Protein AF-A0A9P0LWX4-F1 (afdb_monomer_lite)

Structure (mmCIF, N/CA/C/O backbone):
data_AF-A0A9P0LWX4-F1
#
_entry.id   AF-A0A9P0LWX4-F1
#
loop_
_atom_site.group_PDB
_atom_site.id
_atom_site.type_symbol
_atom_site.label_atom_id
_atom_site.label_alt_id
_atom_site.label_comp_id
_atom_site.label_asym_id
_atom_site.label_entity_id
_atom_site.label_seq_id
_atom_site.pdbx_PDB_ins_code
_atom_site.Cartn_x
_atom_site.Cartn_y
_atom_site.Cartn_z
_atom_site.occupancy
_atom_site.B_iso_or_equiv
_atom_site.auth_seq_id
_atom_site.auth_comp_id
_atom_site.auth_asym_id
_atom_site.auth_atom_id
_atom_site.pdbx_PDB_model_num
ATOM 1 N N . ASP A 1 1 ? -7.301 -8.593 33.914 1.00 56.78 1 ASP A N 1
ATOM 2 C CA . ASP A 1 1 ? -6.770 -7.243 33.626 1.00 56.78 1 ASP A CA 1
ATOM 3 C C . ASP A 1 1 ? -5.332 -7.361 33.083 1.00 56.78 1 ASP A C 1
ATOM 5 O O . ASP A 1 1 ? -4.660 -8.308 33.483 1.00 56.78 1 ASP A O 1
ATOM 9 N N . PRO A 1 2 ? -4.812 -6.510 32.171 1.00 60.94 2 PRO A N 1
ATOM 10 C CA . PRO A 1 2 ? -3.412 -6.580 31.712 1.00 60.94 2 PRO A CA 1
ATOM 11 C C . PRO A 1 2 ? -2.408 -6.382 32.855 1.00 60.94 2 PRO A C 1
ATOM 13 O O . PRO A 1 2 ? -1.300 -6.903 32.803 1.00 60.94 2 PRO A O 1
ATOM 16 N N . SER A 1 3 ? -2.824 -5.663 33.899 1.00 62.59 3 SER A N 1
ATOM 17 C CA . SER A 1 3 ? -2.119 -5.453 35.169 1.00 62.59 3 SER A CA 1
ATOM 18 C C . SER A 1 3 ? -2.028 -6.708 36.047 1.00 62.59 3 SER A C 1
ATOM 20 O O . SER A 1 3 ? -1.151 -6.787 36.901 1.00 62.59 3 SER A O 1
ATOM 22 N N . GLU A 1 4 ? -2.901 -7.695 35.836 1.00 71.50 4 GLU A N 1
ATOM 23 C CA . GLU A 1 4 ? -2.917 -8.975 36.561 1.00 71.50 4 GLU A CA 1
ATOM 24 C C . GLU A 1 4 ? -2.218 -10.097 35.777 1.00 71.50 4 GLU A C 1
ATOM 26 O O . GLU A 1 4 ? -2.072 -11.216 36.274 1.00 71.50 4 GLU A O 1
ATOM 31 N N . ARG A 1 5 ? -1.808 -9.834 34.528 1.00 76.25 5 ARG A N 1
ATOM 32 C CA . ARG A 1 5 ? -1.184 -10.833 33.658 1.00 76.25 5 ARG A CA 1
ATOM 33 C C . ARG A 1 5 ? 0.281 -11.013 34.061 1.00 76.25 5 ARG A C 1
ATOM 35 O O . ARG A 1 5 ? 1.058 -10.062 34.033 1.00 76.25 5 ARG A O 1
ATOM 42 N N . SER A 1 6 ? 0.669 -12.245 34.396 1.00 79.75 6 SER A N 1
ATOM 43 C CA . SER A 1 6 ? 2.078 -12.574 34.632 1.00 79.75 6 SER A CA 1
ATOM 44 C C . SER A 1 6 ? 2.916 -12.349 33.369 1.00 79.75 6 SER A C 1
ATOM 46 O O . SER A 1 6 ? 2.419 -12.433 32.240 1.00 79.75 6 SER A O 1
ATOM 48 N N . GLU A 1 7 ? 4.209 -12.087 33.550 1.00 81.69 7 GLU A N 1
ATOM 49 C CA . GLU A 1 7 ? 5.156 -11.921 32.442 1.00 81.69 7 GLU A CA 1
ATOM 50 C C . GLU A 1 7 ? 5.168 -13.154 31.517 1.00 81.69 7 GLU A C 1
ATOM 52 O O . GLU A 1 7 ? 5.139 -13.016 30.295 1.00 81.69 7 GLU A O 1
ATOM 57 N N . ASP A 1 8 ? 5.055 -14.358 32.088 1.00 86.19 8 ASP A N 1
ATOM 58 C CA . ASP A 1 8 ? 4.958 -15.619 31.344 1.00 86.19 8 ASP A CA 1
ATOM 59 C C . ASP A 1 8 ? 3.729 -15.684 30.427 1.00 86.19 8 ASP A C 1
ATOM 61 O O . ASP A 1 8 ? 3.807 -16.165 29.290 1.00 86.19 8 ASP A O 1
ATOM 65 N N . HIS A 1 9 ? 2.580 -15.185 30.887 1.00 87.06 9 HIS A N 1
ATOM 66 C CA . HIS A 1 9 ? 1.376 -15.122 30.061 1.00 87.06 9 HIS A CA 1
ATOM 67 C C . HIS A 1 9 ? 1.529 -14.105 28.926 1.00 87.06 9 HIS A C 1
ATOM 69 O O . HIS A 1 9 ? 1.092 -14.380 27.809 1.00 87.06 9 HIS A O 1
ATOM 75 N N . SER A 1 10 ? 2.196 -12.976 29.170 1.00 86.12 10 SER A N 1
ATOM 76 C CA . SER A 1 10 ? 2.498 -11.991 28.124 1.00 86.12 10 SER A CA 1
ATOM 77 C C . SER A 1 10 ? 3.439 -12.560 27.053 1.00 86.12 10 SER A C 1
ATOM 79 O O . SER A 1 10 ? 3.150 -12.483 25.859 1.00 86.12 10 SER A O 1
ATOM 81 N N . LEU A 1 11 ? 4.495 -13.265 27.467 1.00 88.88 11 LEU A N 1
ATOM 82 C CA . LEU A 1 11 ? 5.393 -13.979 26.552 1.00 88.88 11 LEU A CA 1
ATOM 83 C C . LEU A 1 11 ? 4.673 -15.083 25.770 1.00 88.88 11 LEU A C 1
ATOM 85 O O . LEU A 1 11 ? 5.002 -15.358 24.616 1.00 88.88 11 LEU A O 1
ATOM 89 N N . THR A 1 12 ? 3.683 -15.732 26.381 1.00 91.56 12 THR A N 1
ATOM 90 C CA . THR A 1 12 ? 2.869 -16.745 25.700 1.00 91.56 12 THR A CA 1
ATOM 91 C C . THR A 1 12 ? 2.044 -16.118 24.576 1.00 91.56 12 THR A C 1
ATOM 93 O O . THR A 1 12 ? 2.033 -16.654 23.469 1.00 91.56 12 THR A O 1
ATOM 96 N N . VAL A 1 13 ? 1.417 -14.960 24.815 1.00 89.94 13 VAL A N 1
ATOM 97 C CA . VAL A 1 13 ? 0.681 -14.213 23.779 1.00 89.94 13 VAL A CA 1
ATOM 98 C 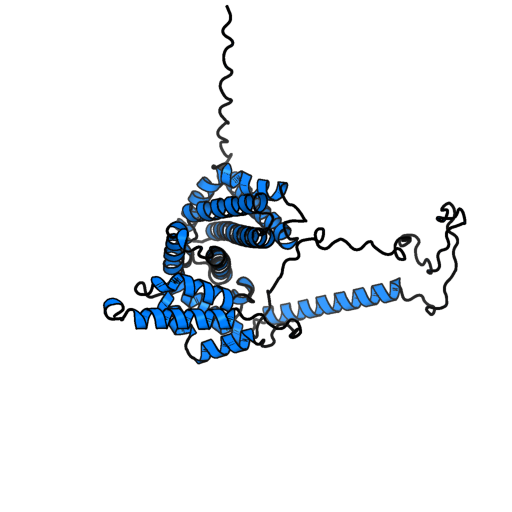C . VAL A 1 13 ? 1.615 -13.792 22.643 1.00 89.94 13 VAL A C 1
ATOM 100 O O . VAL A 1 13 ? 1.299 -14.025 21.476 1.00 89.94 13 VAL A O 1
ATOM 103 N N . GLU A 1 14 ? 2.795 -13.258 22.965 1.00 90.19 14 GLU A N 1
ATOM 104 C CA . GLU A 1 14 ? 3.805 -12.891 21.966 1.00 90.19 14 GLU A CA 1
ATOM 105 C C . GLU A 1 14 ? 4.198 -14.088 21.085 1.00 90.19 14 GLU A C 1
ATOM 107 O O . GLU A 1 14 ? 4.169 -14.008 19.856 1.00 90.19 14 GLU A O 1
ATOM 112 N N . ARG A 1 15 ? 4.488 -15.241 21.701 1.00 92.94 15 ARG A N 1
ATOM 113 C CA . ARG A 1 15 ? 4.847 -16.477 20.987 1.00 92.94 15 ARG A CA 1
ATOM 114 C C . ARG A 1 15 ? 3.725 -16.982 20.085 1.00 92.94 15 ARG A C 1
ATOM 116 O O . ARG A 1 15 ? 4.013 -17.468 18.993 1.00 92.94 15 ARG A O 1
ATOM 123 N N . ILE A 1 16 ? 2.465 -16.858 20.506 1.00 93.75 16 ILE A N 1
ATOM 124 C CA . ILE A 1 16 ? 1.306 -17.226 19.680 1.00 93.75 16 ILE A CA 1
ATOM 125 C C . ILE A 1 16 ? 1.224 -16.320 18.446 1.00 93.75 16 ILE A C 1
ATOM 127 O O . ILE A 1 16 ? 1.080 -16.821 17.331 1.00 93.75 16 ILE A O 1
ATOM 131 N N . LEU A 1 17 ? 1.376 -15.003 18.612 1.00 93.06 17 LEU A N 1
ATOM 132 C CA . LEU A 1 17 ? 1.368 -14.064 17.486 1.00 93.06 17 LEU A CA 1
ATOM 133 C C . LEU A 1 17 ? 2.536 -14.319 16.525 1.00 93.06 17 LEU A C 1
ATOM 135 O O . LEU A 1 17 ? 2.342 -14.329 15.310 1.00 93.06 17 LEU A O 1
ATOM 139 N N . LEU A 1 18 ? 3.729 -14.611 17.052 1.00 91.44 18 LEU A N 1
ATOM 140 C CA . LEU A 1 18 ? 4.892 -14.995 16.249 1.00 91.44 18 LEU A CA 1
ATOM 141 C C . LEU A 1 18 ? 4.674 -16.313 15.497 1.00 91.44 18 LEU A C 1
ATOM 143 O O . LEU A 1 18 ? 5.112 -16.441 14.353 1.00 91.44 18 LEU A O 1
ATOM 147 N N . LEU A 1 19 ? 3.985 -17.284 16.101 1.00 94.25 19 LEU A N 1
ATOM 148 C CA . LEU A 1 19 ? 3.621 -18.531 15.433 1.00 94.25 19 LEU A CA 1
ATOM 149 C C . LEU A 1 19 ? 2.668 -18.266 14.263 1.00 94.25 19 LEU A C 1
ATOM 151 O O . LEU A 1 19 ? 2.943 -18.722 13.154 1.00 94.25 19 LEU A O 1
ATOM 155 N N . ILE A 1 20 ? 1.606 -17.483 14.479 1.00 93.94 20 ILE A N 1
ATOM 156 C CA . ILE A 1 20 ? 0.667 -17.085 13.417 1.00 93.94 20 ILE A CA 1
ATOM 157 C C . ILE A 1 20 ? 1.423 -16.366 12.291 1.00 93.94 20 ILE A C 1
ATOM 159 O O . ILE A 1 20 ? 1.267 -16.707 11.118 1.00 93.94 20 ILE A O 1
ATOM 163 N N . ARG A 1 21 ? 2.311 -15.427 12.645 1.00 92.62 21 ARG A N 1
ATOM 164 C CA . ARG A 1 21 ? 3.172 -14.710 11.696 1.00 92.62 21 ARG A CA 1
ATOM 165 C C . ARG A 1 21 ? 4.031 -15.673 10.880 1.00 92.62 21 ARG A C 1
ATOM 167 O O . ARG A 1 21 ? 4.105 -15.538 9.665 1.00 92.62 21 ARG A O 1
ATOM 174 N N . ASN A 1 22 ? 4.674 -16.650 11.519 1.00 92.62 22 ASN A N 1
ATOM 175 C CA . ASN A 1 22 ? 5.527 -17.635 10.847 1.00 92.62 22 ASN A CA 1
ATOM 176 C C . ASN A 1 22 ? 4.739 -18.543 9.894 1.00 92.62 22 ASN A C 1
ATOM 178 O O . ASN A 1 22 ? 5.218 -18.816 8.795 1.00 92.62 22 ASN A O 1
ATOM 182 N N . VAL A 1 23 ? 3.536 -18.974 10.288 1.00 91.38 23 VAL A N 1
ATOM 183 C CA . VAL A 1 23 ? 2.651 -19.779 9.433 1.00 91.38 23 VAL A CA 1
ATOM 184 C C . VAL A 1 23 ? 2.248 -18.988 8.187 1.00 91.38 23 VAL A C 1
ATOM 186 O O . VAL A 1 23 ? 2.369 -19.499 7.078 1.00 91.38 23 VAL A O 1
ATOM 189 N N . LEU A 1 24 ? 1.859 -17.718 8.344 1.00 89.44 24 LEU A N 1
ATOM 190 C CA . LEU A 1 24 ? 1.516 -16.840 7.218 1.00 89.44 24 LEU A CA 1
ATOM 191 C C . LEU A 1 24 ? 2.735 -16.434 6.373 1.00 89.44 24 LEU A C 1
ATOM 193 O O . LEU A 1 24 ? 2.596 -16.095 5.200 1.00 89.44 24 LEU A O 1
ATOM 197 N N . TYR A 1 25 ? 3.940 -16.445 6.948 1.00 87.62 25 TYR A N 1
ATOM 198 C CA . TYR A 1 25 ? 5.170 -16.108 6.231 1.00 87.62 25 TYR A CA 1
ATOM 199 C C . TYR A 1 25 ? 5.600 -17.206 5.254 1.00 87.62 25 TYR A C 1
ATOM 201 O O . TYR A 1 25 ? 6.292 -16.902 4.281 1.00 87.62 25 TYR A O 1
ATOM 209 N N . ALA A 1 26 ? 5.187 -18.457 5.481 1.00 84.56 26 ALA A N 1
ATOM 210 C CA . ALA A 1 26 ? 5.575 -19.583 4.644 1.00 84.56 26 ALA A CA 1
ATOM 211 C C . ALA A 1 26 ? 5.329 -19.273 3.146 1.00 84.56 26 ALA A C 1
ATOM 213 O O . ALA A 1 26 ? 4.232 -18.829 2.770 1.00 84.56 26 ALA A O 1
ATOM 214 N N . PRO A 1 27 ? 6.357 -19.414 2.286 1.00 73.00 27 PRO A N 1
ATOM 215 C CA . PRO A 1 27 ? 6.209 -19.156 0.862 1.00 73.00 27 PRO A CA 1
ATOM 216 C C . PRO A 1 27 ? 5.354 -20.252 0.221 1.00 73.00 27 PRO A C 1
ATOM 218 O O . PRO A 1 27 ? 5.495 -21.426 0.561 1.00 73.00 27 PRO A O 1
ATOM 221 N N . ALA A 1 28 ? 4.496 -19.866 -0.723 1.00 69.12 28 ALA A N 1
ATOM 222 C CA . ALA A 1 28 ? 3.798 -20.825 -1.571 1.00 69.12 28 ALA A CA 1
ATOM 223 C C . ALA A 1 28 ? 4.797 -21.539 -2.497 1.00 69.12 28 ALA A C 1
ATOM 225 O O . ALA A 1 28 ? 5.799 -20.948 -2.920 1.00 69.12 28 ALA A O 1
ATOM 226 N N . ASP A 1 29 ? 4.529 -22.807 -2.811 1.00 67.88 29 ASP A N 1
ATOM 227 C CA . ASP A 1 29 ? 5.344 -23.564 -3.757 1.00 67.88 29 ASP A CA 1
ATOM 228 C C . ASP A 1 29 ? 5.195 -22.943 -5.164 1.00 67.88 29 ASP A C 1
ATOM 230 O O . ASP A 1 29 ? 4.069 -22.778 -5.638 1.00 67.88 29 ASP A O 1
ATOM 234 N N . PRO A 1 30 ? 6.290 -22.588 -5.868 1.00 60.62 30 PRO A N 1
ATOM 235 C CA . PRO A 1 30 ? 6.213 -22.027 -7.217 1.00 60.62 30 PRO A CA 1
ATOM 236 C C . PRO A 1 30 ? 5.558 -22.960 -8.250 1.00 60.62 30 PRO A C 1
ATOM 238 O O . PRO A 1 30 ? 5.226 -22.510 -9.347 1.00 60.62 30 PRO A O 1
ATOM 241 N N . SER A 1 31 ? 5.392 -24.247 -7.929 1.00 57.22 31 SER A N 1
ATOM 242 C CA . SER A 1 31 ? 4.653 -25.213 -8.747 1.00 57.22 31 SER A CA 1
ATOM 243 C C . SER A 1 31 ? 3.130 -25.144 -8.567 1.00 57.22 31 SER A C 1
ATOM 245 O O . SER A 1 31 ? 2.395 -25.640 -9.423 1.00 57.22 31 SER A O 1
ATOM 247 N N . GLU A 1 32 ? 2.635 -24.476 -7.521 1.00 60.53 32 GLU A N 1
ATOM 248 C CA . GLU A 1 32 ? 1.209 -24.293 -7.239 1.00 60.53 32 GLU A CA 1
ATOM 249 C C . GLU A 1 32 ? 0.633 -23.112 -8.045 1.00 60.53 32 GLU A C 1
ATOM 251 O O . GLU A 1 32 ? 0.058 -22.161 -7.520 1.00 60.53 32 GLU A O 1
ATOM 256 N N . ALA A 1 33 ? 0.796 -23.151 -9.369 1.00 58.84 33 ALA A N 1
ATOM 257 C CA . ALA A 1 33 ? 0.225 -22.165 -10.285 1.00 58.84 33 ALA A CA 1
ATOM 258 C C . ALA A 1 33 ? -1.276 -22.432 -10.506 1.00 58.84 33 ALA A C 1
ATOM 260 O O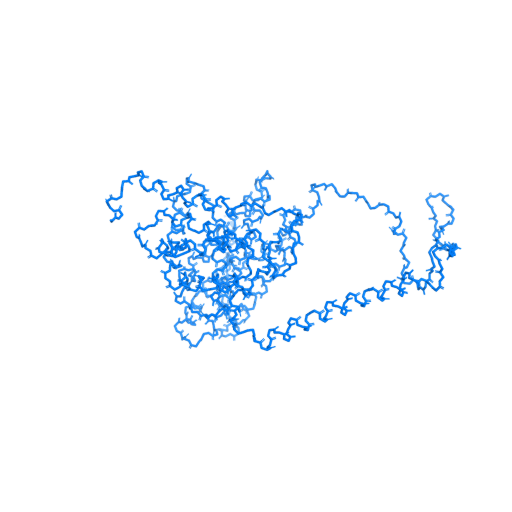 . ALA A 1 33 ? -1.709 -22.769 -11.610 1.00 58.84 33 ALA A O 1
ATOM 261 N N . ARG A 1 34 ? -2.082 -22.320 -9.442 1.00 67.38 34 ARG A N 1
ATOM 262 C CA . ARG A 1 34 ? -3.548 -22.361 -9.558 1.00 67.38 34 ARG A CA 1
ATOM 263 C C . ARG A 1 34 ? -4.045 -21.087 -10.252 1.00 67.38 34 ARG A C 1
ATOM 265 O O . ARG A 1 34 ? -3.507 -20.017 -9.961 1.00 67.38 34 ARG A O 1
ATOM 272 N N . PRO A 1 35 ? -5.064 -21.161 -11.124 1.00 65.00 35 PRO A N 1
ATOM 273 C CA . PRO A 1 35 ? -5.660 -19.975 -11.739 1.00 65.00 35 PRO A CA 1
ATOM 274 C C . PRO A 1 35 ? -6.270 -19.031 -10.687 1.00 65.00 35 PRO A C 1
ATOM 276 O O . PRO A 1 35 ? -6.532 -19.444 -9.554 1.00 65.00 35 PRO A O 1
ATOM 279 N N . ASP A 1 36 ? -6.468 -17.764 -11.058 1.00 63.97 36 ASP A N 1
ATOM 280 C CA . ASP A 1 36 ? -7.156 -16.763 -10.230 1.00 63.97 36 ASP A CA 1
ATOM 281 C C . ASP A 1 36 ? -8.578 -17.226 -9.846 1.00 63.97 36 ASP A C 1
ATOM 283 O O . ASP A 1 36 ? -9.206 -17.991 -10.577 1.00 63.97 36 ASP A O 1
ATOM 287 N N . ASP A 1 37 ? -9.069 -16.771 -8.687 1.00 66.50 37 ASP A N 1
ATOM 288 C CA . ASP A 1 37 ? -10.323 -17.163 -8.013 1.00 66.50 37 ASP A CA 1
ATOM 289 C C . ASP A 1 37 ? -10.375 -18.588 -7.408 1.00 66.50 37 ASP A C 1
ATOM 291 O O . ASP A 1 37 ? -11.357 -18.918 -6.737 1.00 66.50 37 ASP A O 1
ATOM 295 N N . ASP A 1 38 ? -9.328 -19.412 -7.553 1.00 74.06 38 ASP A N 1
ATOM 296 C CA . ASP A 1 38 ? -9.213 -20.707 -6.855 1.00 74.06 38 ASP A CA 1
ATOM 297 C C . ASP A 1 38 ? -8.509 -20.580 -5.487 1.00 74.06 38 ASP A C 1
ATOM 299 O O . ASP A 1 38 ? -7.654 -19.708 -5.293 1.00 74.06 38 ASP A O 1
ATOM 303 N N . ALA A 1 39 ? -8.845 -21.460 -4.539 1.00 73.56 39 ALA A N 1
ATOM 304 C CA . ALA A 1 39 ? -8.326 -21.431 -3.173 1.00 73.56 39 ALA A CA 1
ATOM 305 C C . ALA A 1 39 ? -6.895 -21.993 -3.094 1.00 73.56 39 ALA A C 1
ATOM 307 O O . ALA A 1 39 ? -6.659 -23.190 -3.281 1.00 73.56 39 ALA A O 1
ATOM 308 N N . ASN A 1 40 ? -5.942 -21.121 -2.767 1.00 82.12 40 ASN A N 1
ATOM 309 C CA . ASN A 1 40 ? -4.546 -21.474 -2.491 1.00 82.12 40 ASN A CA 1
ATOM 310 C C . ASN A 1 40 ? -4.362 -22.007 -1.048 1.00 82.12 40 ASN A C 1
ATOM 312 O O . ASN A 1 40 ? -5.245 -21.858 -0.204 1.00 82.12 40 ASN A O 1
ATOM 316 N N . VAL A 1 41 ? -3.198 -22.578 -0.726 1.00 85.88 41 VAL A N 1
ATOM 317 C CA . VAL A 1 41 ? -2.788 -22.909 0.650 1.00 85.88 41 VAL A CA 1
ATOM 318 C C . VAL A 1 41 ? -2.888 -21.685 1.566 1.00 85.88 41 VAL A C 1
ATOM 320 O O . VAL A 1 41 ? -3.396 -21.803 2.679 1.00 85.88 41 VAL A O 1
ATOM 323 N N . HIS A 1 42 ? -2.489 -20.495 1.092 1.00 88.00 42 HIS A N 1
ATOM 324 C CA . HIS A 1 42 ? -2.649 -19.247 1.854 1.00 88.00 42 HIS A CA 1
ATOM 325 C C . HIS A 1 42 ? -4.124 -18.974 2.181 1.00 88.00 42 HIS A C 1
ATOM 327 O O . HIS A 1 42 ? -4.471 -18.781 3.342 1.00 88.00 42 HIS A O 1
ATOM 333 N N . ASP A 1 43 ? -5.012 -19.064 1.189 1.00 88.12 43 ASP A N 1
ATOM 334 C CA . ASP A 1 43 ? -6.460 -18.887 1.370 1.00 88.12 43 ASP A CA 1
ATOM 335 C C . ASP A 1 43 ? -7.062 -19.908 2.350 1.00 88.12 43 ASP A C 1
ATOM 337 O O . ASP A 1 43 ? -7.941 -19.562 3.140 1.00 88.12 43 ASP A O 1
ATOM 341 N N . GLN A 1 44 ? -6.577 -21.154 2.344 1.00 89.44 44 GLN A N 1
ATOM 342 C CA . GLN A 1 44 ? -7.006 -22.187 3.294 1.00 89.44 44 GLN A CA 1
ATOM 343 C C . GLN A 1 44 ? -6.590 -21.849 4.730 1.00 89.44 44 GLN A C 1
ATOM 345 O O . GLN A 1 44 ? -7.385 -22.026 5.653 1.00 89.44 44 GLN A O 1
ATOM 350 N N . VAL A 1 45 ? -5.380 -21.314 4.926 1.00 91.81 45 VAL A N 1
ATOM 351 C CA . VAL A 1 45 ? -4.931 -20.816 6.236 1.00 91.81 45 VAL A CA 1
ATOM 352 C C . VAL A 1 45 ? -5.800 -19.642 6.685 1.00 91.81 45 VAL A C 1
ATOM 354 O O . VAL A 1 45 ? -6.255 -19.626 7.826 1.00 91.81 45 VAL A O 1
ATOM 357 N N . LEU A 1 46 ? -6.093 -18.689 5.795 1.00 92.81 46 LEU A N 1
ATOM 358 C CA . LEU A 1 46 ? -6.974 -17.559 6.106 1.00 92.81 46 LEU A CA 1
ATOM 359 C C . LEU A 1 46 ? -8.382 -18.021 6.501 1.00 92.81 46 LEU A C 1
ATOM 361 O O . LEU A 1 46 ? -8.963 -17.512 7.460 1.00 92.81 46 LEU A O 1
ATOM 365 N N . TRP A 1 47 ? -8.915 -19.013 5.792 1.00 92.88 47 TRP A N 1
ATOM 366 C CA . TRP A 1 47 ? -10.203 -19.617 6.105 1.00 92.88 47 TRP A CA 1
ATOM 367 C C . TRP A 1 47 ? -10.195 -20.316 7.472 1.00 92.88 47 TRP A C 1
ATOM 369 O O . TRP A 1 47 ? -11.121 -20.131 8.262 1.00 92.88 47 TRP A O 1
ATOM 379 N N . ALA A 1 48 ? -9.133 -21.059 7.793 1.00 93.81 48 ALA A N 1
ATOM 380 C CA . ALA A 1 48 ? -8.971 -21.693 9.099 1.00 93.81 48 ALA A CA 1
ATOM 381 C C . ALA A 1 48 ? -8.899 -20.657 10.235 1.00 93.81 48 ALA A C 1
ATOM 383 O O . ALA A 1 48 ? -9.581 -20.821 11.244 1.00 93.81 48 ALA A O 1
ATOM 384 N N . LEU A 1 49 ? -8.154 -19.560 10.042 1.00 93.88 49 LEU A N 1
ATOM 385 C CA . LEU A 1 49 ? -8.060 -18.449 11.001 1.00 93.88 49 LEU A CA 1
ATOM 386 C C . LEU A 1 49 ? -9.407 -17.751 11.231 1.00 93.88 49 LEU A C 1
ATOM 388 O O . LEU A 1 49 ? -9.688 -17.286 12.339 1.00 93.88 49 LEU A O 1
ATOM 392 N N . ARG A 1 50 ? -10.248 -17.668 10.192 1.00 93.81 50 ARG A N 1
ATOM 393 C CA . ARG A 1 50 ? -11.620 -17.168 10.324 1.00 93.81 50 ARG A CA 1
ATOM 394 C C . ARG A 1 50 ? -12.481 -18.133 11.137 1.00 93.81 50 ARG A C 1
ATOM 396 O O . ARG A 1 50 ? -13.186 -17.686 12.034 1.00 93.81 50 ARG A O 1
ATOM 403 N N . GLN A 1 51 ? -12.434 -19.432 10.839 1.00 93.50 51 GLN A N 1
ATOM 404 C CA . GLN A 1 51 ? -13.244 -20.437 11.541 1.00 93.50 51 GLN A CA 1
ATOM 405 C C . GLN A 1 51 ? -12.866 -20.590 13.018 1.00 93.50 51 GLN A C 1
ATOM 407 O O . GLN A 1 51 ? -13.740 -20.841 13.843 1.00 93.50 51 GLN A O 1
ATOM 412 N N . SER A 1 52 ? -11.590 -20.416 13.364 1.00 94.44 52 SER A N 1
ATOM 413 C CA . SER A 1 52 ? -11.112 -20.485 14.748 1.00 94.44 52 SER A CA 1
ATOM 414 C C . SER A 1 52 ? -11.432 -19.241 15.586 1.00 94.44 52 SER A C 1
ATOM 416 O O . SER A 1 52 ? -11.106 -19.226 16.771 1.00 94.44 52 SER A O 1
ATOM 418 N N . GLY A 1 53 ? -12.010 -18.184 15.001 1.00 93.75 53 GLY A N 1
ATOM 419 C CA . GLY A 1 53 ? -12.227 -16.898 15.679 1.00 93.75 53 GLY A CA 1
ATOM 420 C C . GLY A 1 53 ? -10.938 -16.101 15.920 1.00 93.75 53 GLY A C 1
ATOM 421 O O . GLY A 1 53 ? -10.934 -15.122 16.663 1.00 93.75 53 GLY A O 1
ATOM 422 N N . THR A 1 54 ? -9.816 -16.488 15.300 1.00 94.06 54 THR A N 1
ATOM 423 C CA . THR A 1 54 ? -8.530 -15.797 15.488 1.00 94.06 54 THR A CA 1
ATOM 424 C C . THR A 1 54 ? -8.568 -14.371 14.942 1.00 94.06 54 THR A C 1
ATOM 426 O O . THR A 1 54 ? -7.936 -13.487 15.513 1.00 94.06 54 THR A O 1
ATOM 429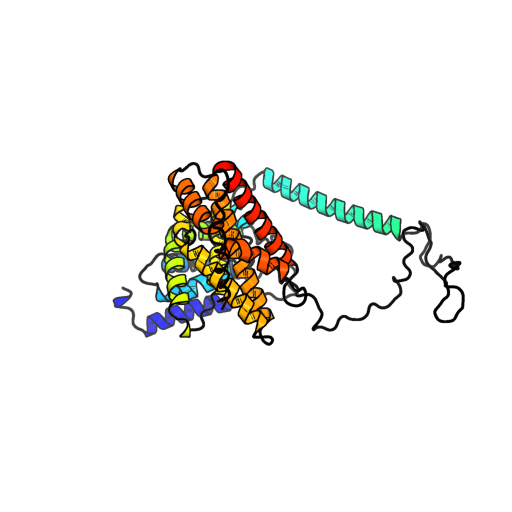 N N . LEU A 1 55 ? -9.339 -14.119 13.880 1.00 94.00 55 LEU A N 1
ATOM 430 C CA . LEU A 1 55 ? -9.503 -12.770 13.334 1.00 94.00 55 LEU A CA 1
ATOM 431 C C . LEU A 1 55 ? -10.152 -11.806 14.339 1.00 94.00 55 LEU A C 1
ATOM 433 O O . LEU A 1 55 ? -9.679 -10.682 14.487 1.00 94.00 55 LEU A O 1
ATOM 437 N N . ASP A 1 56 ? -11.156 -12.260 15.087 1.00 93.94 56 ASP A N 1
ATOM 438 C CA . ASP A 1 56 ? -11.834 -11.437 16.095 1.00 93.94 56 ASP A CA 1
ATOM 439 C C . ASP A 1 56 ? -10.883 -11.093 17.253 1.00 93.94 56 ASP A C 1
ATOM 441 O O . ASP A 1 56 ? -10.870 -9.970 17.755 1.00 93.94 56 ASP A O 1
ATOM 445 N N . ILE A 1 57 ? -10.004 -12.034 17.623 1.00 93.50 57 ILE A N 1
ATOM 446 C CA . ILE A 1 57 ? -8.942 -11.805 18.614 1.00 93.50 57 ILE A CA 1
ATOM 447 C C . ILE A 1 57 ? -7.940 -10.756 18.109 1.00 93.50 57 ILE A C 1
ATOM 449 O O . ILE A 1 57 ? -7.543 -9.874 18.869 1.00 93.50 57 ILE A O 1
ATOM 453 N N . LEU A 1 58 ? -7.538 -10.814 16.835 1.00 94.31 58 LEU A N 1
ATOM 454 C CA . LEU A 1 58 ? -6.636 -9.816 16.245 1.00 94.31 58 LEU A CA 1
ATOM 455 C C . LEU A 1 58 ? -7.269 -8.414 16.230 1.00 94.31 58 LEU A C 1
ATOM 457 O O . LEU A 1 58 ? -6.584 -7.434 16.529 1.00 94.31 58 LEU A O 1
ATOM 461 N N . LEU A 1 59 ? -8.571 -8.314 15.938 1.00 93.94 59 LEU A N 1
ATOM 462 C CA . LEU A 1 59 ? -9.318 -7.055 16.026 1.00 93.94 59 LEU A CA 1
ATOM 463 C C . LEU A 1 59 ? -9.388 -6.541 17.464 1.00 93.94 59 LEU A C 1
ATOM 465 O O . LEU A 1 59 ? -9.123 -5.361 17.705 1.00 93.94 59 LEU A O 1
ATOM 469 N N . TYR A 1 60 ? -9.672 -7.425 18.425 1.00 93.25 60 TYR A N 1
ATOM 470 C CA . TYR A 1 60 ? -9.679 -7.078 19.843 1.00 93.25 60 TYR A CA 1
ATOM 471 C C . TYR A 1 60 ? -8.331 -6.496 20.277 1.00 93.25 60 TYR A C 1
ATOM 473 O O . TYR A 1 60 ? -8.308 -5.389 20.816 1.00 93.25 60 TYR A O 1
ATOM 481 N N . ILE A 1 61 ? -7.219 -7.174 19.960 1.00 92.44 61 ILE A N 1
ATOM 482 C CA . ILE A 1 61 ? -5.862 -6.691 20.262 1.00 92.44 61 ILE A CA 1
ATOM 483 C C . ILE A 1 61 ? -5.648 -5.294 19.675 1.00 92.44 61 ILE A C 1
ATOM 485 O O . ILE A 1 61 ? -5.155 -4.424 20.377 1.00 92.44 61 ILE A O 1
ATOM 489 N N . GLY A 1 62 ? -6.048 -5.047 18.423 1.00 90.56 62 GLY A N 1
ATOM 490 C CA . GLY A 1 62 ? -5.881 -3.732 17.793 1.00 90.56 62 GLY A CA 1
ATOM 491 C C . GLY A 1 62 ? -6.729 -2.614 18.415 1.00 90.56 62 GLY A C 1
ATOM 492 O O . GLY A 1 62 ? -6.303 -1.459 18.437 1.00 90.56 62 GLY A O 1
ATOM 493 N N . SER A 1 63 ? -7.920 -2.943 18.917 1.00 90.62 63 SER A N 1
ATOM 494 C CA . SER A 1 63 ? -8.840 -1.981 19.545 1.00 90.62 63 SER A CA 1
ATOM 495 C C . SER A 1 63 ? -8.514 -1.698 21.019 1.00 90.62 63 SER A C 1
ATOM 497 O O . SER A 1 63 ? -8.798 -0.616 21.536 1.00 90.62 63 SER A O 1
ATOM 499 N N . ALA A 1 64 ? -7.894 -2.657 21.710 1.00 90.75 64 ALA A N 1
ATOM 500 C CA . ALA A 1 64 ? -7.605 -2.572 23.130 1.00 90.75 64 ALA A CA 1
ATOM 501 C C . ALA A 1 64 ? -6.296 -1.811 23.385 1.00 90.75 64 ALA A C 1
ATOM 503 O O . ALA A 1 64 ? -5.201 -2.352 23.252 1.00 90.75 64 ALA A O 1
ATOM 504 N N . SER A 1 65 ? -6.402 -0.574 23.881 1.00 83.19 65 SER A N 1
ATOM 505 C CA . SER A 1 65 ? -5.247 0.254 24.276 1.00 83.19 65 SER A CA 1
ATOM 506 C C . SER A 1 65 ? -4.360 -0.375 25.362 1.00 83.19 65 SER A C 1
ATOM 508 O O . SER A 1 65 ? -3.210 0.020 25.536 1.00 83.19 65 SER A O 1
ATOM 510 N N . ALA A 1 66 ? -4.883 -1.366 26.076 1.00 84.25 66 ALA A N 1
ATOM 511 C CA . ALA A 1 66 ? -4.160 -2.226 26.999 1.00 84.25 66 ALA A CA 1
ATOM 512 C C . ALA A 1 66 ? -3.060 -3.077 26.332 1.00 84.25 66 ALA A C 1
ATOM 514 O O . ALA A 1 66 ? -2.033 -3.349 26.945 1.00 84.25 66 ALA A O 1
ATOM 515 N N . GLU A 1 67 ? -3.257 -3.484 25.077 1.00 86.50 67 GLU A N 1
ATOM 516 C CA . GLU A 1 67 ? -2.462 -4.516 24.398 1.00 86.50 67 GLU A CA 1
ATOM 517 C C . GLU A 1 67 ? -1.421 -3.909 23.427 1.00 86.50 67 GLU A C 1
ATOM 519 O O . GLU A 1 67 ? -0.943 -4.559 22.496 1.00 86.50 67 GLU A O 1
ATOM 524 N N . ARG A 1 68 ? -1.017 -2.650 23.668 1.00 86.88 68 ARG A N 1
ATOM 525 C CA . ARG A 1 68 ? -0.074 -1.862 22.837 1.00 86.88 68 ARG A CA 1
ATOM 526 C C . ARG A 1 68 ? 1.254 -2.558 22.543 1.00 86.88 68 ARG A C 1
ATOM 528 O O . ARG A 1 68 ? 1.859 -2.302 21.503 1.00 86.88 68 ARG A O 1
ATOM 535 N N . LEU A 1 69 ? 1.711 -3.424 23.447 1.00 86.81 69 LEU A N 1
ATOM 536 C CA . LEU A 1 69 ? 2.952 -4.194 23.306 1.00 86.81 69 LEU A CA 1
ATOM 537 C C . LEU A 1 69 ? 2.926 -5.116 22.073 1.00 86.81 69 LEU A C 1
ATOM 539 O O . LEU A 1 69 ? 3.966 -5.398 21.482 1.00 86.81 69 LEU A O 1
ATOM 543 N N . TYR A 1 70 ? 1.737 -5.540 21.640 1.00 90.12 70 TYR A N 1
ATOM 544 C CA . TYR A 1 70 ? 1.565 -6.493 20.546 1.00 90.12 70 TYR A CA 1
ATOM 545 C C . TYR A 1 70 ? 1.286 -5.839 19.191 1.00 90.12 70 TYR A C 1
ATOM 547 O O . TYR A 1 70 ? 1.182 -6.540 18.188 1.00 90.12 70 TYR A O 1
ATOM 555 N N . TYR A 1 71 ? 1.195 -4.509 19.112 1.00 91.62 71 TYR A N 1
ATOM 556 C CA . TYR A 1 71 ? 0.775 -3.825 17.884 1.00 91.62 71 TYR A CA 1
ATOM 557 C C . TYR A 1 71 ? 1.751 -4.006 16.718 1.00 91.62 71 TYR A C 1
ATOM 559 O O . TYR A 1 71 ? 1.315 -4.117 15.575 1.00 91.62 71 TYR A O 1
ATOM 567 N N . MET A 1 72 ? 3.058 -4.094 16.989 1.00 90.19 72 MET A N 1
ATOM 568 C CA . MET A 1 72 ? 4.050 -4.415 15.954 1.00 90.19 72 MET A CA 1
ATOM 569 C C . MET A 1 72 ? 3.775 -5.797 15.352 1.00 90.19 72 MET A C 1
ATOM 571 O O . MET A 1 72 ? 3.617 -5.925 14.140 1.00 90.19 72 MET A O 1
ATOM 575 N N . HIS A 1 73 ? 3.618 -6.808 16.210 1.00 91.31 73 HIS A N 1
ATOM 576 C CA . HIS A 1 73 ? 3.280 -8.174 15.809 1.00 91.31 73 HIS A CA 1
ATOM 577 C C . HIS A 1 73 ? 1.948 -8.239 15.054 1.00 91.31 73 HIS A C 1
ATOM 579 O O . HIS A 1 73 ? 1.838 -8.949 14.057 1.00 91.31 73 HIS A O 1
ATOM 585 N N . LEU A 1 74 ? 0.951 -7.462 15.489 1.00 93.31 74 LEU A N 1
ATOM 586 C CA . LEU A 1 74 ? -0.334 -7.349 14.808 1.00 93.31 74 LEU A CA 1
ATOM 587 C C . LEU A 1 74 ? -0.150 -6.838 13.375 1.00 93.31 74 LEU A C 1
ATOM 589 O O . LEU A 1 74 ? -0.637 -7.474 12.447 1.00 93.31 74 LEU A O 1
ATOM 593 N N . VAL A 1 75 ? 0.585 -5.741 13.165 1.00 93.44 75 VAL A N 1
ATOM 594 C CA . VAL A 1 75 ? 0.807 -5.194 11.815 1.00 93.44 75 VAL A CA 1
ATOM 595 C C . VAL A 1 75 ? 1.589 -6.166 10.925 1.00 93.44 75 VAL A C 1
ATOM 597 O O . VAL A 1 75 ? 1.261 -6.293 9.744 1.00 93.44 75 VAL A O 1
ATOM 600 N N . GLU A 1 76 ? 2.557 -6.910 11.469 1.00 92.06 76 GLU A N 1
ATOM 601 C CA . GLU A 1 76 ? 3.233 -7.984 10.726 1.00 92.06 76 GLU A CA 1
ATOM 602 C C . GLU A 1 76 ? 2.246 -9.060 10.266 1.00 92.06 76 GLU A C 1
ATOM 604 O O . GLU A 1 76 ? 2.192 -9.385 9.078 1.00 92.06 76 GLU A O 1
ATOM 609 N N . VAL A 1 77 ? 1.427 -9.579 11.186 1.00 94.00 77 VAL A N 1
ATOM 610 C CA . VAL A 1 77 ? 0.407 -10.591 10.884 1.00 94.00 77 VAL A CA 1
ATOM 611 C C . VAL A 1 77 ? -0.570 -10.073 9.831 1.00 94.00 77 VAL A C 1
ATOM 613 O O . VAL A 1 77 ? -0.809 -10.764 8.843 1.00 94.00 77 VAL A O 1
ATOM 616 N N . LEU A 1 78 ? -1.071 -8.843 9.977 1.00 94.44 78 LEU A N 1
ATOM 617 C CA . LEU A 1 78 ? -1.978 -8.214 9.013 1.00 94.44 78 LEU A CA 1
ATOM 618 C C . LEU A 1 78 ? -1.351 -8.089 7.623 1.00 94.44 78 LEU A C 1
ATOM 620 O O . LEU A 1 78 ? -2.005 -8.391 6.624 1.00 94.44 78 LEU A O 1
ATOM 624 N N . SER A 1 79 ? -0.080 -7.690 7.555 1.00 92.00 79 SER A N 1
ATOM 625 C CA . SER A 1 79 ? 0.633 -7.556 6.285 1.00 92.00 79 SER A CA 1
ATOM 626 C C . SER A 1 79 ? 0.776 -8.875 5.538 1.00 92.00 79 SER A C 1
ATOM 628 O O . SER A 1 79 ? 0.632 -8.911 4.319 1.00 92.00 79 SER A O 1
ATOM 630 N N . LEU A 1 80 ? 1.003 -9.971 6.266 1.00 91.50 80 LEU A N 1
ATOM 631 C CA . LEU A 1 80 ? 1.118 -11.301 5.681 1.00 91.50 80 LEU A CA 1
ATOM 632 C C . LEU A 1 80 ? -0.252 -11.877 5.335 1.00 91.50 80 LEU A C 1
ATOM 634 O O . LEU A 1 80 ? -0.400 -12.504 4.289 1.00 91.50 80 LEU A O 1
ATOM 638 N N . MET A 1 81 ? -1.259 -11.616 6.167 1.00 92.88 81 MET A N 1
ATOM 639 C CA . MET A 1 81 ? -2.641 -12.021 5.930 1.00 92.88 81 MET A CA 1
ATOM 640 C C . MET A 1 81 ? -3.152 -11.479 4.588 1.00 92.88 81 MET A C 1
ATOM 642 O O . MET A 1 81 ? -3.750 -12.210 3.801 1.00 92.88 81 MET A O 1
ATOM 646 N N . LEU A 1 82 ? -2.840 -10.216 4.295 1.00 91.50 82 LEU A N 1
ATOM 647 C CA . LEU A 1 82 ? -3.324 -9.471 3.132 1.00 91.50 82 LEU A CA 1
ATOM 648 C C . LEU A 1 82 ? -2.285 -9.361 1.995 1.00 91.50 82 LEU A C 1
ATOM 650 O O . LEU A 1 82 ? -2.513 -8.627 1.036 1.00 91.50 82 LEU A O 1
ATOM 654 N N . ARG A 1 83 ? -1.157 -10.088 2.061 1.00 87.50 83 ARG A N 1
ATOM 655 C CA . ARG A 1 83 ? -0.016 -9.941 1.126 1.00 87.50 83 ARG A CA 1
ATOM 656 C C . ARG A 1 83 ? -0.346 -10.213 -0.346 1.00 87.50 83 ARG A C 1
ATOM 658 O O . ARG A 1 83 ? 0.306 -9.659 -1.226 1.00 87.50 83 ARG A O 1
ATOM 665 N N . GLU A 1 84 ? -1.315 -11.092 -0.598 1.00 85.25 84 GLU A N 1
ATOM 666 C CA . GLU A 1 84 ? -1.741 -11.489 -1.950 1.00 85.25 84 GLU A CA 1
ATOM 667 C C . GLU A 1 84 ? -2.904 -10.624 -2.459 1.00 85.25 84 GLU A C 1
ATOM 669 O O . GLU A 1 84 ? -3.245 -10.687 -3.635 1.00 85.25 84 GLU A O 1
ATOM 674 N N . GLN A 1 85 ? -3.501 -9.788 -1.599 1.00 86.75 85 GLN A N 1
ATOM 675 C CA . GLN A 1 85 ? -4.690 -9.012 -1.936 1.00 86.75 85 GLN A CA 1
ATOM 676 C C . GLN A 1 85 ? -4.338 -7.643 -2.517 1.00 86.75 85 GLN A C 1
ATOM 678 O O . GLN A 1 85 ? -3.510 -6.903 -1.984 1.00 86.75 85 GLN A O 1
ATOM 683 N N . ASN A 1 86 ? -5.069 -7.248 -3.558 1.00 88.06 86 ASN A N 1
ATOM 684 C CA . ASN A 1 86 ? -5.107 -5.863 -4.006 1.00 88.06 86 ASN A CA 1
ATOM 685 C C . ASN A 1 86 ? -6.187 -5.099 -3.217 1.00 88.06 86 ASN A C 1
ATOM 687 O O . ASN A 1 86 ? -7.370 -5.443 -3.289 1.00 88.06 86 ASN A O 1
ATOM 691 N N . ALA A 1 87 ? -5.793 -4.050 -2.485 1.00 88.38 87 ALA A N 1
ATOM 692 C CA . ALA A 1 87 ? -6.683 -3.283 -1.606 1.00 88.38 87 ALA A CA 1
ATOM 693 C C . ALA A 1 87 ? -7.921 -2.737 -2.334 1.00 88.38 87 ALA A C 1
ATOM 695 O O . ALA A 1 87 ? -9.026 -2.747 -1.791 1.00 88.38 87 ALA A O 1
ATOM 696 N N . GLY A 1 88 ? -7.758 -2.305 -3.586 1.00 85.38 88 GLY A N 1
ATOM 697 C CA . GLY A 1 88 ? -8.868 -1.790 -4.373 1.00 85.38 88 GLY A CA 1
ATOM 698 C C . GLY A 1 88 ? -9.853 -2.843 -4.840 1.00 85.38 88 GLY A C 1
ATOM 699 O O . GLY A 1 88 ? -11.057 -2.661 -4.695 1.00 85.38 88 GLY A O 1
ATOM 700 N N . SER A 1 89 ? -9.338 -3.960 -5.348 1.00 84.75 89 SER A N 1
ATOM 701 C CA . SER A 1 89 ? -10.189 -5.080 -5.764 1.00 84.75 89 SER A CA 1
ATOM 702 C C . SER A 1 89 ? -10.934 -5.691 -4.571 1.00 84.75 89 SER A C 1
ATOM 704 O O . SER A 1 89 ? -12.073 -6.136 -4.704 1.00 84.75 89 SER A O 1
ATOM 706 N N . LEU A 1 90 ? -10.310 -5.680 -3.388 1.00 87.75 90 LEU A N 1
ATOM 707 C CA . LEU A 1 90 ? -10.922 -6.140 -2.146 1.00 87.75 90 LEU A CA 1
ATOM 708 C C . LEU A 1 90 ? -12.047 -5.205 -1.674 1.00 87.75 90 LEU A C 1
ATOM 710 O O . LEU A 1 90 ? -13.110 -5.680 -1.287 1.00 87.75 90 LEU A O 1
ATOM 714 N N . ALA A 1 91 ? -11.849 -3.886 -1.749 1.00 86.31 91 ALA A N 1
ATOM 715 C CA . ALA A 1 91 ? -12.864 -2.891 -1.394 1.00 86.31 91 ALA A CA 1
ATOM 716 C C . ALA A 1 91 ? -14.142 -3.011 -2.247 1.00 86.31 91 ALA A C 1
ATOM 718 O O . ALA A 1 91 ? -15.260 -2.867 -1.737 1.00 86.31 91 ALA A O 1
ATOM 719 N N . GLU A 1 92 ? -13.988 -3.319 -3.535 1.00 82.88 92 GLU A N 1
ATOM 720 C CA . GLU A 1 92 ? -15.097 -3.475 -4.482 1.00 82.88 92 GLU A CA 1
ATOM 721 C C . GLU A 1 92 ? -15.846 -4.811 -4.346 1.00 82.88 92 GLU A C 1
ATOM 723 O O . GLU A 1 92 ? -16.956 -4.936 -4.863 1.00 82.88 92 GLU A O 1
ATOM 728 N N . ALA A 1 93 ? -15.303 -5.795 -3.616 1.00 78.94 93 ALA A N 1
ATOM 729 C CA . ALA A 1 93 ? -15.943 -7.098 -3.447 1.00 78.94 93 ALA A CA 1
ATOM 730 C C . ALA A 1 93 ? -17.311 -6.955 -2.751 1.00 78.94 93 ALA A C 1
ATOM 732 O O . ALA A 1 93 ? -17.403 -6.441 -1.636 1.00 78.94 93 ALA A O 1
ATOM 733 N N . ALA A 1 94 ? -18.395 -7.393 -3.393 1.00 72.19 94 ALA A N 1
ATOM 734 C CA . ALA A 1 94 ? -19.752 -7.289 -2.855 1.00 72.19 94 ALA A CA 1
ATOM 735 C C . ALA A 1 94 ? -20.494 -8.635 -2.948 1.00 72.19 94 ALA A C 1
ATOM 737 O O . ALA A 1 94 ? -20.320 -9.339 -3.941 1.00 72.19 94 ALA A O 1
ATOM 738 N N . PRO A 1 95 ? -21.341 -8.990 -1.954 1.00 62.12 95 PRO A N 1
ATOM 739 C CA . PRO A 1 95 ? -22.035 -10.285 -1.879 1.00 62.12 95 PRO A CA 1
ATOM 740 C C . PRO A 1 95 ? -22.961 -10.549 -3.074 1.00 62.12 95 PRO A C 1
ATOM 742 O O . PRO A 1 95 ? -23.111 -11.689 -3.506 1.00 62.12 95 PRO A O 1
ATOM 745 N N . GLN A 1 96 ? -23.553 -9.499 -3.648 1.00 59.50 96 GLN A N 1
ATOM 746 C CA . GLN A 1 96 ? -24.219 -9.585 -4.942 1.00 59.50 96 GLN A CA 1
ATOM 747 C C . GLN A 1 96 ? -23.206 -9.247 -6.028 1.00 59.50 96 GLN A C 1
ATOM 749 O O . GLN A 1 96 ? -22.804 -8.091 -6.166 1.00 59.50 96 GLN A O 1
ATOM 754 N N . ARG A 1 97 ? -22.825 -10.257 -6.817 1.00 59.62 97 ARG A N 1
ATOM 755 C CA . ARG A 1 97 ? -22.051 -10.059 -8.044 1.00 59.62 97 ARG A CA 1
ATOM 756 C C . ARG A 1 97 ? -22.841 -9.093 -8.921 1.00 59.62 97 ARG A C 1
ATOM 758 O O . ARG A 1 97 ? -23.894 -9.452 -9.451 1.00 59.62 97 ARG A O 1
ATOM 765 N N . SER A 1 98 ? -22.385 -7.847 -9.005 1.00 61.69 98 SER A N 1
ATOM 766 C CA . SER A 1 98 ? -23.089 -6.836 -9.788 1.00 61.69 98 SER A CA 1
ATOM 767 C C . SER A 1 98 ? -23.163 -7.326 -11.232 1.00 61.69 98 SER A C 1
ATOM 769 O O . SER A 1 98 ? -22.185 -7.875 -11.747 1.00 61.69 98 SER A O 1
ATOM 771 N N . GLN A 1 99 ? -24.296 -7.121 -11.913 1.00 63.78 99 GLN A N 1
ATOM 772 C CA . GLN A 1 99 ? -24.386 -7.400 -13.353 1.00 63.78 99 GLN A CA 1
ATOM 773 C C . GLN A 1 99 ? -23.235 -6.717 -14.110 1.00 63.78 99 GLN A C 1
ATOM 77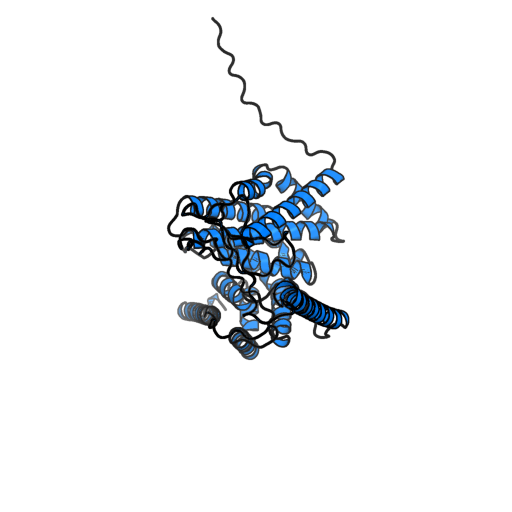5 O O . GLN A 1 99 ? -22.691 -7.293 -15.047 1.00 63.78 99 GLN A O 1
ATOM 780 N N . ALA A 1 100 ? -22.780 -5.556 -13.626 1.00 67.50 100 ALA A N 1
ATOM 781 C CA . ALA A 1 100 ? -21.612 -4.861 -14.150 1.00 67.50 100 ALA A CA 1
ATOM 782 C C . ALA A 1 100 ? -20.293 -5.629 -13.944 1.00 67.50 100 ALA A C 1
ATOM 784 O O . ALA A 1 100 ? -19.467 -5.641 -14.848 1.00 67.50 100 ALA A O 1
ATOM 785 N N . GLU A 1 101 ? -20.075 -6.283 -12.798 1.00 69.38 101 GLU A N 1
ATOM 786 C CA . GLU A 1 101 ? -18.862 -7.085 -12.561 1.00 69.38 101 GLU A CA 1
ATOM 787 C C . GLU A 1 101 ? -18.843 -8.312 -13.474 1.00 69.38 101 GLU A C 1
ATOM 789 O O . GLU A 1 101 ? -17.845 -8.561 -14.139 1.00 69.38 101 GLU A O 1
ATOM 794 N N . LYS A 1 102 ? -19.980 -9.007 -13.599 1.00 75.88 102 LYS A N 1
ATOM 795 C CA . LYS A 1 102 ? -20.108 -10.150 -14.510 1.00 75.88 102 LYS A CA 1
ATOM 796 C C . LYS A 1 102 ? -19.864 -9.747 -15.968 1.00 75.88 102 LYS A C 1
ATOM 798 O O . LYS A 1 102 ? -19.108 -10.416 -16.662 1.00 75.88 102 LYS A O 1
ATOM 803 N N . MET A 1 103 ? -20.456 -8.639 -16.419 1.00 76.62 103 MET A N 1
ATOM 804 C CA . MET A 1 103 ? -20.235 -8.125 -17.774 1.00 76.62 103 MET A CA 1
ATOM 805 C C . MET A 1 103 ? -18.783 -7.687 -18.003 1.00 76.62 103 MET A C 1
ATOM 807 O O . MET A 1 103 ? -18.266 -7.886 -19.099 1.00 76.62 103 MET A O 1
ATOM 811 N N . ARG A 1 104 ? -18.112 -7.111 -16.994 1.00 79.81 104 ARG A N 1
ATOM 812 C CA . ARG A 1 104 ? -16.687 -6.751 -17.074 1.00 79.81 104 ARG A CA 1
ATOM 813 C C . ARG A 1 104 ? -15.795 -7.985 -17.164 1.00 79.81 104 ARG A C 1
ATOM 815 O O . ARG A 1 104 ? -14.981 -8.035 -18.078 1.00 79.81 104 ARG A O 1
ATOM 822 N N . ASP A 1 105 ? -15.991 -8.972 -16.288 1.00 79.50 105 ASP A N 1
ATOM 823 C CA . ASP A 1 105 ? -15.249 -10.240 -16.312 1.00 79.50 105 ASP A CA 1
ATOM 824 C C . ASP A 1 105 ? -15.436 -10.940 -17.679 1.00 79.50 105 ASP A C 1
ATOM 826 O O . ASP A 1 105 ? -14.474 -11.381 -18.306 1.00 79.50 105 ASP A O 1
ATOM 830 N N . GLU A 1 106 ? -16.671 -10.999 -18.197 1.00 83.31 106 GLU A N 1
ATOM 831 C CA . GLU A 1 106 ? -16.964 -11.572 -19.519 1.00 83.31 106 GLU A CA 1
ATOM 832 C C . GLU A 1 106 ? -16.293 -10.785 -20.656 1.00 83.31 106 GLU A C 1
ATOM 834 O O . GLU A 1 106 ? -15.714 -11.387 -21.564 1.00 83.31 106 GLU A O 1
ATOM 839 N N . ALA A 1 107 ? -16.327 -9.450 -20.609 1.00 86.62 107 ALA A N 1
ATOM 840 C CA . ALA A 1 107 ? -15.673 -8.595 -21.597 1.00 86.62 107 ALA A CA 1
ATOM 841 C C . ALA A 1 107 ? -14.143 -8.735 -21.564 1.00 86.62 107 ALA A C 1
ATOM 843 O O . ALA A 1 107 ? -13.512 -8.773 -22.621 1.00 86.62 107 ALA A O 1
ATOM 844 N N . GLU A 1 108 ? -13.546 -8.854 -20.379 1.00 85.81 108 GLU A N 1
ATOM 845 C CA . GLU A 1 108 ? -12.113 -9.081 -20.202 1.00 85.81 108 GLU A CA 1
ATOM 846 C C . GLU A 1 108 ? -11.701 -10.456 -20.739 1.00 85.81 108 GLU A C 1
ATOM 848 O O . GLU A 1 108 ? -10.775 -10.550 -21.548 1.00 85.81 108 GLU A O 1
ATOM 853 N N . LEU A 1 109 ? -12.448 -11.513 -20.404 1.00 85.38 109 LEU A N 1
ATOM 854 C CA . LEU A 1 109 ? -12.226 -12.856 -20.948 1.00 85.38 109 LEU A CA 1
ATOM 855 C C . LEU A 1 109 ? -12.347 -12.879 -22.476 1.00 85.38 109 LEU A C 1
ATOM 857 O O . LEU A 1 109 ? -11.538 -13.516 -23.160 1.00 85.38 109 LEU A O 1
ATOM 861 N N . LEU A 1 110 ? -13.329 -12.168 -23.037 1.00 90.00 110 LEU A N 1
ATOM 862 C CA . LEU A 1 110 ? -13.467 -12.011 -24.483 1.00 90.00 110 LEU A CA 1
ATOM 863 C C . LEU A 1 110 ? -12.287 -11.236 -25.075 1.00 90.00 110 LEU A C 1
ATOM 865 O O . LEU A 1 110 ? -11.753 -11.661 -26.097 1.00 90.00 110 LEU A O 1
ATOM 869 N N . ALA A 1 111 ? -11.835 -10.152 -24.445 1.00 90.50 111 ALA A N 1
ATOM 870 C CA . ALA A 1 111 ? -10.688 -9.372 -24.902 1.00 90.50 111 ALA A CA 1
ATOM 871 C C . ALA A 1 111 ? -9.392 -10.199 -24.897 1.00 90.50 111 ALA A C 1
ATOM 873 O O . ALA A 1 111 ? -8.656 -10.185 -25.888 1.00 90.50 111 ALA A O 1
ATOM 874 N N . ILE A 1 112 ? -9.147 -10.981 -23.840 1.00 87.25 112 ILE A N 1
ATOM 875 C CA . ILE A 1 112 ? -8.012 -11.911 -23.744 1.00 87.25 112 ILE A CA 1
ATOM 876 C C . ILE A 1 112 ? -8.102 -12.958 -24.855 1.00 87.25 112 ILE A C 1
ATOM 878 O O . ILE A 1 112 ? -7.148 -13.135 -25.616 1.00 87.25 112 ILE A O 1
ATOM 882 N N . ARG A 1 113 ? -9.271 -13.586 -25.033 1.00 89.56 113 ARG A N 1
ATOM 883 C CA . ARG A 1 113 ? -9.506 -14.564 -26.105 1.00 89.56 113 ARG A CA 1
ATOM 884 C C . ARG A 1 113 ? -9.289 -13.952 -27.487 1.00 89.56 113 ARG A C 1
ATOM 886 O O . ARG A 1 113 ? -8.666 -14.575 -28.348 1.00 89.56 113 ARG A O 1
ATOM 893 N N . HIS A 1 114 ? -9.785 -12.740 -27.728 1.00 90.75 114 HIS A N 1
ATOM 894 C CA . HIS A 1 114 ? -9.598 -12.028 -28.990 1.00 90.75 114 HIS A CA 1
ATOM 895 C C . HIS A 1 114 ? -8.127 -11.708 -29.233 1.00 90.75 114 HIS A C 1
ATOM 897 O O . HIS A 1 114 ? -7.644 -11.933 -30.345 1.00 90.75 114 HIS A O 1
ATOM 903 N N . ARG A 1 115 ? -7.399 -11.255 -28.208 1.00 89.00 115 ARG A N 1
ATOM 904 C CA . ARG A 1 115 ? -5.959 -11.007 -28.278 1.00 89.00 115 ARG A CA 1
ATOM 905 C C . ARG A 1 115 ? -5.202 -12.285 -28.616 1.00 89.00 115 ARG A C 1
ATOM 907 O O . ARG A 1 115 ? -4.489 -12.293 -29.616 1.00 89.00 115 ARG A O 1
ATOM 914 N N . GLU A 1 116 ? -5.429 -13.373 -27.887 1.00 89.06 116 GLU A N 1
ATOM 915 C CA . GLU A 1 116 ? -4.797 -14.672 -28.142 1.00 89.06 116 GLU A CA 1
ATOM 916 C C . GLU A 1 116 ? -5.107 -15.178 -29.557 1.00 89.06 116 GLU A C 1
ATOM 918 O O . GLU A 1 116 ? -4.211 -15.561 -30.311 1.00 89.06 116 GLU A O 1
ATOM 923 N N . THR A 1 117 ? -6.372 -15.095 -29.976 1.00 90.56 117 THR A N 1
ATOM 924 C CA . THR A 1 117 ? -6.798 -15.506 -31.319 1.00 90.56 117 THR A CA 1
ATOM 925 C C . THR A 1 117 ? -6.154 -14.631 -32.394 1.00 90.56 117 THR A C 1
ATOM 927 O O . THR A 1 117 ? -5.731 -15.139 -33.432 1.00 90.56 117 THR A O 1
ATOM 930 N N . SER A 1 118 ? -6.048 -13.319 -32.169 1.00 87.38 118 SER A N 1
ATOM 931 C CA . SER A 1 118 ? -5.410 -12.378 -33.093 1.00 87.38 118 SER A CA 1
ATOM 932 C C . SER A 1 118 ? -3.903 -12.613 -33.194 1.00 87.38 118 SER A C 1
ATOM 934 O O . SER A 1 118 ? -3.360 -12.605 -34.297 1.00 87.38 118 SER A O 1
ATOM 936 N N . GLU A 1 119 ? -3.232 -12.911 -32.080 1.00 86.50 119 GLU A N 1
ATOM 937 C CA . GLU A 1 119 ? -1.813 -13.244 -32.032 1.00 86.50 119 GLU A CA 1
ATOM 938 C C . GLU A 1 119 ? -1.551 -14.589 -32.703 1.00 86.50 119 GLU A C 1
ATOM 940 O O . GLU A 1 119 ? -0.632 -14.689 -33.516 1.00 86.50 119 GLU A O 1
ATOM 945 N N . LYS A 1 120 ? -2.393 -15.597 -32.450 1.00 85.00 120 LYS A N 1
ATOM 946 C CA . LYS A 1 120 ? -2.354 -16.893 -33.136 1.00 85.00 120 LYS A CA 1
ATOM 947 C C . LYS A 1 120 ? -2.566 -16.712 -34.635 1.00 85.00 120 LYS A C 1
ATOM 949 O O . LYS A 1 120 ? -1.758 -17.195 -35.419 1.00 85.00 120 LYS A O 1
ATOM 954 N N . ARG A 1 121 ? -3.566 -15.928 -35.055 1.00 83.94 121 ARG A N 1
ATOM 955 C CA . ARG A 1 121 ? -3.795 -15.578 -36.469 1.00 83.94 121 ARG A CA 1
ATOM 956 C C . ARG A 1 121 ? -2.622 -14.805 -37.066 1.00 83.94 121 ARG A C 1
ATOM 958 O O . ARG A 1 121 ? -2.260 -15.068 -38.205 1.00 83.94 121 ARG A O 1
ATOM 965 N N . ARG A 1 122 ? -2.000 -13.880 -36.330 1.00 79.50 122 ARG A N 1
ATOM 966 C CA . ARG A 1 122 ? -0.828 -13.114 -36.784 1.00 79.50 122 ARG A CA 1
ATOM 967 C C . ARG A 1 122 ? 0.408 -14.000 -36.909 1.00 79.50 122 ARG A C 1
ATOM 969 O O . ARG A 1 122 ? 1.153 -13.837 -37.869 1.00 79.50 122 ARG A O 1
ATOM 976 N N . LYS A 1 123 ? 0.611 -14.945 -35.986 1.00 76.38 123 LYS A N 1
ATOM 977 C CA . LYS A 1 123 ? 1.675 -15.955 -36.057 1.00 76.38 123 LYS A CA 1
ATOM 978 C C . LYS A 1 123 ? 1.448 -16.898 -37.235 1.00 76.38 123 LYS A C 1
ATOM 980 O O . LYS A 1 123 ? 2.365 -17.093 -38.016 1.00 76.38 123 LYS A O 1
ATOM 985 N N . VAL A 1 124 ? 0.225 -17.388 -37.430 1.00 74.69 124 VAL A N 1
ATOM 986 C CA . VAL A 1 124 ? -0.131 -18.223 -38.586 1.00 74.69 124 VAL A CA 1
ATOM 987 C C . VAL A 1 124 ? 0.024 -17.448 -39.898 1.00 74.69 124 VAL A C 1
ATOM 989 O O . VAL A 1 124 ? 0.638 -17.960 -40.815 1.00 74.69 124 VAL A O 1
ATOM 992 N N . LYS A 1 125 ? -0.418 -16.189 -39.995 1.00 71.62 125 LYS A N 1
ATOM 993 C CA . LYS A 1 125 ? -0.211 -15.363 -41.202 1.00 71.62 125 LYS A CA 1
ATOM 994 C C . LYS A 1 125 ? 1.250 -14.953 -41.427 1.00 71.62 125 LYS A C 1
ATOM 996 O O . LYS A 1 125 ? 1.635 -14.678 -42.555 1.00 71.62 125 LYS A O 1
ATOM 1001 N N . GLY A 1 126 ? 2.032 -14.805 -40.358 1.00 66.19 126 GLY A N 1
ATOM 1002 C CA . GLY A 1 126 ? 3.411 -14.315 -40.414 1.00 66.19 126 GLY A CA 1
ATOM 1003 C C . GLY A 1 126 ? 4.458 -15.409 -40.603 1.00 66.19 126 GLY A C 1
ATOM 1004 O O . GLY A 1 126 ? 5.463 -15.157 -41.256 1.00 66.19 126 GLY A O 1
ATOM 1005 N N . TYR A 1 127 ? 4.222 -16.591 -40.034 1.00 62.12 127 TYR A N 1
ATOM 1006 C CA . TYR A 1 127 ? 5.148 -17.728 -40.029 1.00 62.12 127 TYR A CA 1
ATOM 1007 C C . TYR A 1 127 ? 4.565 -18.979 -40.695 1.00 62.12 127 TYR A C 1
ATOM 1009 O O . TYR A 1 127 ? 5.319 -19.865 -41.085 1.00 62.12 127 TYR A O 1
ATOM 1017 N N . GLY A 1 128 ? 3.243 -19.060 -40.857 1.00 60.19 128 GLY A N 1
ATOM 1018 C CA . GLY A 1 128 ? 2.607 -20.048 -41.720 1.00 60.19 128 GLY A CA 1
ATOM 1019 C C . GLY A 1 128 ? 2.698 -19.568 -43.161 1.00 60.19 128 GLY A C 1
ATOM 1020 O O . GLY A 1 128 ? 1.797 -18.903 -43.669 1.00 60.19 128 GLY A O 1
ATOM 1021 N N . GLY A 1 129 ? 3.814 -19.875 -43.819 1.00 61.56 129 GLY A N 1
ATOM 1022 C CA . GLY A 1 129 ? 3.853 -19.819 -45.274 1.00 61.56 129 GLY A CA 1
ATOM 1023 C C . GLY A 1 129 ? 2.766 -20.732 -45.848 1.00 61.56 129 GLY A C 1
ATOM 1024 O O . GLY A 1 129 ? 2.381 -21.718 -45.225 1.00 61.56 129 GLY A O 1
ATOM 1025 N N . ALA A 1 130 ? 2.299 -20.459 -47.065 1.00 61.31 130 ALA A N 1
ATOM 1026 C CA . ALA A 1 130 ? 1.375 -21.348 -47.780 1.00 61.31 130 ALA A CA 1
ATOM 1027 C C . ALA A 1 130 ? 1.974 -22.745 -48.091 1.00 61.31 130 ALA A C 1
ATOM 1029 O O . ALA A 1 130 ? 1.364 -23.536 -48.804 1.00 61.31 130 ALA A O 1
ATOM 1030 N N . ARG A 1 131 ? 3.198 -23.028 -47.621 1.00 61.59 131 ARG A N 1
ATOM 1031 C CA . ARG A 1 131 ? 4.018 -24.202 -47.923 1.00 61.59 131 ARG A CA 1
ATOM 1032 C C . ARG A 1 131 ? 4.690 -24.712 -46.643 1.00 61.59 131 ARG A C 1
ATOM 1034 O O . ARG A 1 131 ? 4.871 -23.957 -45.689 1.00 61.59 131 ARG A O 1
ATOM 1041 N N . HIS A 1 132 ? 5.029 -25.998 -46.630 1.00 67.69 132 HIS A N 1
ATOM 1042 C CA . HIS A 1 132 ? 5.627 -26.688 -45.484 1.00 67.69 132 HIS A CA 1
ATOM 1043 C C . HIS A 1 132 ? 7.018 -26.135 -45.118 1.00 67.69 132 HIS A C 1
ATOM 1045 O O . HIS A 1 132 ? 7.689 -25.502 -45.932 1.00 67.69 132 HIS A O 1
ATOM 1051 N N . SER A 1 133 ? 7.475 -26.407 -43.892 1.00 63.62 133 SER A N 1
ATOM 1052 C CA . SER A 1 133 ? 8.737 -25.897 -43.328 1.00 63.62 133 SER A CA 1
ATOM 1053 C C . SER A 1 133 ? 9.995 -26.252 -44.131 1.00 63.62 133 SER A C 1
ATOM 1055 O O . SER A 1 133 ? 10.967 -25.507 -44.083 1.00 63.62 133 SER A O 1
ATOM 1057 N N . SER A 1 134 ? 9.986 -27.350 -44.892 1.00 61.91 134 SER A N 1
ATOM 1058 C CA . SER A 1 134 ? 11.093 -27.739 -45.781 1.00 61.91 134 SER A CA 1
ATOM 1059 C C . SER A 1 134 ? 11.086 -27.052 -47.157 1.00 61.91 134 SER A C 1
ATOM 1061 O O . SER A 1 134 ? 12.012 -27.255 -47.936 1.00 61.91 134 SER A O 1
ATOM 1063 N N . PHE A 1 135 ? 10.097 -26.205 -47.464 1.00 63.78 135 PHE A N 1
ATOM 1064 C CA . PHE A 1 135 ? 10.110 -25.341 -48.649 1.00 63.78 135 PHE A CA 1
ATOM 1065 C C . PHE A 1 135 ? 10.808 -24.006 -48.321 1.00 63.78 135 PHE A C 1
ATOM 1067 O O . PHE A 1 135 ? 10.181 -22.949 -48.234 1.00 63.78 135 PHE A O 1
ATOM 1074 N N . GLY A 1 136 ? 12.117 -24.064 -48.066 1.00 62.28 136 GLY A N 1
ATOM 1075 C CA . GLY A 1 136 ? 12.958 -22.891 -47.816 1.00 62.28 136 GLY A CA 1
ATOM 1076 C C . GLY A 1 136 ? 13.607 -22.398 -49.108 1.00 62.28 136 GLY A C 1
ATOM 1077 O O . GLY A 1 136 ? 14.468 -23.073 -49.664 1.00 62.28 136 GLY A O 1
ATOM 1078 N N . GLY A 1 137 ? 13.203 -21.226 -49.602 1.00 69.38 137 GLY A N 1
ATOM 1079 C CA . GLY A 1 137 ? 13.943 -20.538 -50.662 1.00 69.38 137 GLY A CA 1
ATOM 1080 C C . GLY A 1 137 ? 15.290 -20.047 -50.129 1.00 69.38 137 GLY A C 1
ATOM 1081 O O . GLY A 1 137 ? 15.364 -19.564 -49.001 1.00 69.38 137 GLY A O 1
ATOM 1082 N N . THR A 1 138 ? 16.348 -20.173 -50.928 1.00 75.00 138 THR A N 1
ATOM 1083 C CA . THR A 1 138 ? 17.671 -19.634 -50.592 1.00 75.00 138 THR A CA 1
ATOM 1084 C C . THR A 1 138 ? 17.856 -18.317 -51.331 1.00 75.00 138 THR A C 1
ATOM 1086 O O . THR A 1 138 ? 17.869 -18.294 -52.559 1.00 75.00 138 THR A O 1
ATOM 1089 N N . PHE A 1 139 ? 17.956 -17.221 -50.585 1.00 76.56 139 PHE A N 1
ATOM 1090 C CA . PHE A 1 139 ? 18.127 -15.873 -51.116 1.00 76.56 139 PHE A CA 1
ATOM 1091 C C . PHE A 1 139 ? 19.552 -15.388 -50.863 1.00 76.56 139 PHE A C 1
ATOM 1093 O O . PHE A 1 139 ? 20.121 -15.650 -49.803 1.00 76.56 139 PHE A O 1
ATOM 1100 N N . VAL A 1 140 ? 20.105 -14.653 -51.824 1.00 79.31 140 VAL A N 1
ATOM 1101 C CA . VAL A 1 140 ? 21.382 -13.951 -51.678 1.00 79.31 140 VAL A CA 1
ATOM 1102 C C . VAL A 1 140 ? 21.082 -12.475 -51.458 1.00 79.31 140 VAL A C 1
ATOM 1104 O O . VAL A 1 140 ? 20.374 -11.861 -52.257 1.00 79.31 140 VAL A O 1
ATOM 1107 N N . VAL A 1 141 ? 21.592 -11.912 -50.367 1.00 77.50 141 VAL A N 1
ATOM 1108 C CA . VAL A 1 141 ? 21.455 -10.482 -50.071 1.00 77.50 141 VAL A CA 1
ATOM 1109 C C . VAL A 1 141 ? 22.513 -9.728 -50.873 1.00 77.50 141 VAL A C 1
ATOM 1111 O O . VAL A 1 141 ? 23.708 -9.917 -50.654 1.00 77.50 141 VAL A O 1
ATOM 1114 N N . GLN A 1 142 ? 22.077 -8.895 -51.819 1.00 74.88 142 GLN A N 1
ATOM 1115 C CA . GLN A 1 142 ? 22.973 -7.999 -52.555 1.00 74.88 142 GLN A CA 1
ATOM 1116 C C . GLN A 1 142 ? 23.480 -6.887 -51.617 1.00 74.88 142 GLN A C 1
ATOM 1118 O O . GLN A 1 142 ? 22.776 -6.486 -50.693 1.00 74.88 142 GLN A O 1
ATOM 1123 N N . ASP A 1 143 ? 24.724 -6.447 -51.820 1.00 73.81 143 ASP A N 1
ATOM 1124 C CA . ASP A 1 143 ? 25.411 -5.388 -51.055 1.00 73.81 143 ASP A CA 1
ATOM 1125 C C . ASP A 1 143 ? 25.731 -5.679 -49.575 1.00 73.81 143 ASP A C 1
ATOM 1127 O O . ASP A 1 143 ? 26.207 -4.800 -48.856 1.00 73.81 143 ASP A O 1
ATOM 1131 N N . MET A 1 144 ? 25.563 -6.925 -49.111 1.00 71.81 144 MET A N 1
ATOM 1132 C CA . MET A 1 144 ? 26.000 -7.354 -47.778 1.00 71.81 144 MET A CA 1
ATOM 1133 C C . MET A 1 144 ? 26.907 -8.583 -47.855 1.00 71.81 144 MET A C 1
ATOM 1135 O O . MET A 1 144 ? 26.509 -9.660 -48.307 1.00 71.81 144 MET A O 1
ATOM 1139 N N . LYS A 1 145 ? 28.141 -8.423 -47.374 1.00 76.56 145 LYS A N 1
ATOM 1140 C CA . LYS A 1 145 ? 29.114 -9.511 -47.282 1.00 76.56 145 LYS A CA 1
ATOM 1141 C C . LYS A 1 145 ? 28.999 -10.237 -45.943 1.00 76.56 145 LYS A C 1
ATOM 1143 O O . LYS A 1 145 ? 28.756 -9.629 -44.902 1.00 76.56 145 LYS A O 1
ATOM 1148 N N . SER A 1 146 ? 29.177 -11.549 -45.983 1.00 71.31 146 SER A N 1
ATOM 1149 C CA . SER A 1 146 ? 29.330 -12.406 -44.813 1.00 71.31 146 SER A CA 1
ATOM 1150 C C . SER A 1 146 ? 30.679 -12.153 -44.127 1.00 71.31 146 SER A C 1
ATOM 1152 O O . SER A 1 146 ? 31.566 -11.500 -44.674 1.00 71.31 146 SER A O 1
ATOM 1154 N N . ILE A 1 147 ? 30.858 -12.729 -42.936 1.00 73.19 147 ILE A N 1
ATOM 1155 C CA . ILE A 1 147 ? 32.090 -12.656 -42.127 1.00 73.19 147 ILE A CA 1
ATOM 1156 C C . ILE A 1 147 ? 33.324 -13.148 -42.917 1.00 73.19 147 ILE A C 1
ATOM 1158 O O . ILE A 1 147 ? 34.446 -12.759 -42.615 1.00 73.19 147 ILE A O 1
ATOM 1162 N N . SER A 1 148 ? 33.118 -13.977 -43.945 1.00 67.62 148 SER A N 1
ATOM 1163 C CA . SER A 1 148 ? 34.153 -14.576 -44.795 1.00 67.62 148 SER A CA 1
ATOM 1164 C C . SER A 1 148 ? 34.224 -14.008 -46.223 1.00 67.62 148 SER A C 1
ATOM 1166 O O . SER A 1 148 ? 34.640 -14.719 -47.131 1.00 67.62 148 SER A O 1
ATOM 1168 N N . ASP A 1 149 ? 33.796 -12.757 -46.446 1.00 72.06 149 ASP A N 1
ATOM 1169 C CA . ASP A 1 149 ? 33.839 -12.036 -47.743 1.00 72.06 149 ASP A CA 1
ATOM 1170 C C . ASP A 1 149 ? 32.906 -12.599 -48.850 1.00 72.06 149 ASP A C 1
ATOM 1172 O O . ASP A 1 149 ? 32.694 -11.965 -49.883 1.00 72.06 149 ASP A O 1
ATOM 1176 N N . ASN A 1 150 ? 32.261 -13.745 -48.603 1.00 77.50 150 ASN A N 1
ATOM 1177 C CA . ASN A 1 150 ? 31.219 -14.341 -49.447 1.00 77.50 150 ASN A CA 1
ATOM 1178 C C . ASN A 1 150 ? 29.867 -13.620 -49.308 1.00 77.50 150 ASN A C 1
ATOM 1180 O O . ASN A 1 150 ? 29.589 -12.993 -48.288 1.00 77.50 150 ASN A O 1
ATOM 1184 N N . ALA A 1 151 ? 28.980 -13.751 -50.298 1.00 77.38 151 ALA A N 1
ATOM 1185 C CA . ALA A 1 151 ? 27.642 -13.158 -50.235 1.00 77.38 151 ALA A CA 1
ATOM 1186 C C . ALA A 1 151 ? 26.792 -13.754 -49.090 1.00 77.38 151 ALA A C 1
ATOM 1188 O O . ALA A 1 151 ? 26.847 -14.958 -48.825 1.00 77.38 151 ALA A O 1
ATOM 1189 N N . LEU A 1 152 ? 26.009 -12.917 -48.397 1.00 78.00 152 LEU A N 1
ATOM 1190 C CA . LEU A 1 152 ? 25.173 -13.352 -47.275 1.00 78.00 152 LEU A CA 1
ATOM 1191 C C . LEU A 1 152 ? 23.949 -14.145 -47.764 1.00 78.00 152 LEU A C 1
ATOM 1193 O O . LEU A 1 152 ? 23.174 -13.671 -48.597 1.00 78.00 152 LEU A O 1
ATOM 1197 N N . ILE A 1 153 ? 23.761 -15.341 -47.201 1.00 75.25 153 ILE A N 1
ATOM 1198 C CA . ILE A 1 153 ? 22.683 -16.268 -47.560 1.00 75.25 153 ILE A CA 1
ATOM 1199 C C . ILE A 1 153 ? 21.549 -16.186 -46.530 1.00 75.25 153 ILE A C 1
ATOM 1201 O O . ILE A 1 153 ? 21.791 -16.224 -45.324 1.00 75.25 153 ILE A O 1
ATOM 1205 N N . TYR A 1 154 ? 20.302 -16.115 -47.002 1.00 73.88 154 TYR A N 1
ATOM 1206 C CA . TYR A 1 154 ? 19.094 -16.089 -46.177 1.00 73.88 154 TYR A CA 1
ATOM 1207 C C . TYR A 1 154 ? 18.119 -17.200 -46.594 1.00 73.88 154 TYR A C 1
ATOM 1209 O O . TYR A 1 154 ? 17.746 -17.296 -47.759 1.00 73.88 154 TYR A O 1
ATOM 1217 N N . HIS A 1 155 ? 17.685 -18.035 -45.645 1.00 70.69 155 HIS A N 1
ATOM 1218 C CA . HIS A 1 155 ? 16.899 -19.251 -45.929 1.00 70.69 155 HIS A CA 1
ATOM 1219 C C . HIS A 1 155 ? 15.395 -19.146 -45.609 1.00 70.69 155 HIS A C 1
ATOM 1221 O O . HIS A 1 155 ? 14.661 -20.124 -45.759 1.00 70.69 155 HIS A O 1
ATOM 1227 N N . LYS A 1 156 ? 14.905 -17.992 -45.130 1.00 66.25 156 LYS A N 1
ATOM 1228 C CA . LYS A 1 156 ? 13.485 -17.819 -44.766 1.00 66.25 156 LYS A CA 1
ATOM 1229 C C . LYS A 1 156 ? 12.709 -17.145 -45.910 1.00 66.25 156 LYS A C 1
ATOM 1231 O O . LYS A 1 156 ? 13.224 -16.210 -46.522 1.00 66.25 156 LYS A O 1
ATOM 1236 N N . PRO A 1 157 ? 11.466 -17.575 -46.203 1.00 62.28 157 PRO A N 1
ATOM 1237 C CA . PRO A 1 157 ? 10.644 -16.965 -47.245 1.00 62.28 157 PRO A CA 1
ATOM 1238 C C . PRO A 1 157 ? 10.318 -15.505 -46.898 1.00 62.28 157 PRO A C 1
ATOM 1240 O O . PRO A 1 157 ? 9.665 -15.216 -45.894 1.00 62.28 157 PRO A O 1
ATOM 1243 N N . LEU A 1 158 ? 10.768 -14.574 -47.740 1.00 61.91 158 LEU A N 1
ATOM 1244 C CA . LEU A 1 158 ? 10.556 -13.136 -47.568 1.00 61.91 158 LEU A CA 1
ATOM 1245 C C . LEU A 1 158 ? 9.149 -12.745 -48.041 1.00 61.91 158 LEU A C 1
ATOM 1247 O O . LEU A 1 158 ? 8.957 -12.295 -49.163 1.00 61.91 158 LEU A O 1
ATOM 1251 N N . GLY A 1 159 ? 8.139 -12.924 -47.186 1.00 57.75 159 GLY A N 1
ATOM 1252 C CA . GLY A 1 159 ? 6.767 -12.494 -47.499 1.00 57.75 159 GLY A CA 1
ATOM 1253 C C . GLY A 1 159 ? 6.597 -10.966 -47.582 1.00 57.75 159 GLY A C 1
ATOM 1254 O O . GLY A 1 159 ? 5.710 -10.490 -48.283 1.00 57.75 159 GLY A O 1
ATOM 1255 N N . LYS A 1 160 ? 7.434 -10.197 -46.865 1.00 60.44 160 LYS A N 1
ATOM 1256 C CA . LYS A 1 160 ? 7.561 -8.727 -46.924 1.00 60.44 160 LYS A CA 1
ATOM 1257 C C . LYS A 1 160 ? 8.989 -8.330 -46.524 1.00 60.44 160 LYS A C 1
ATOM 1259 O O . LYS A 1 160 ? 9.473 -8.825 -45.507 1.00 60.44 160 LYS A O 1
ATOM 1264 N N . LEU A 1 161 ? 9.625 -7.431 -47.280 1.00 59.78 161 LEU A N 1
ATOM 1265 C CA . LEU A 1 161 ? 10.999 -6.956 -47.030 1.00 59.78 161 LEU A CA 1
ATOM 1266 C C . LEU A 1 161 ? 11.151 -6.207 -45.687 1.00 59.78 161 LEU A C 1
ATOM 1268 O O . LEU A 1 161 ? 12.209 -6.280 -45.077 1.00 59.78 161 LEU A O 1
ATOM 1272 N N . ASP A 1 162 ? 10.079 -5.606 -45.155 1.00 60.25 162 ASP A N 1
ATOM 1273 C CA . ASP A 1 162 ? 10.084 -4.895 -43.858 1.00 60.25 162 ASP A CA 1
ATOM 1274 C C . ASP A 1 162 ? 10.379 -5.781 -42.635 1.00 60.25 162 ASP A C 1
ATOM 1276 O O . ASP A 1 162 ? 10.639 -5.279 -41.544 1.00 60.25 162 ASP A O 1
ATOM 1280 N N . LYS A 1 163 ? 10.304 -7.112 -42.773 1.00 60.28 163 LYS A N 1
ATOM 1281 C CA . LYS A 1 163 ? 10.595 -8.066 -41.685 1.00 60.28 163 LYS A CA 1
ATOM 1282 C C . LYS A 1 163 ? 11.953 -8.748 -41.840 1.00 60.28 163 LYS A C 1
ATOM 1284 O O . LYS A 1 163 ? 12.173 -9.818 -41.270 1.00 60.28 163 LYS A O 1
ATOM 1289 N N . LEU A 1 164 ? 12.849 -8.157 -42.621 1.00 66.06 164 LEU A N 1
ATOM 1290 C CA . LEU A 1 164 ? 14.206 -8.645 -42.794 1.00 66.06 164 LEU A CA 1
ATOM 1291 C C . LEU A 1 164 ? 15.004 -8.392 -41.508 1.00 66.06 164 LEU A C 1
ATOM 1293 O O . LEU A 1 164 ? 15.434 -7.279 -41.227 1.00 66.06 164 LEU A O 1
ATOM 1297 N N . SER A 1 165 ? 15.174 -9.437 -40.700 1.00 65.94 165 SER A N 1
ATOM 1298 C CA . SER A 1 165 ? 16.050 -9.410 -39.530 1.00 65.94 165 SER A CA 1
ATOM 1299 C C . SER A 1 165 ? 17.131 -10.471 -39.685 1.00 65.94 165 SER A C 1
ATOM 1301 O O . SER A 1 165 ? 16.844 -11.667 -39.771 1.00 65.94 165 SER A O 1
ATOM 1303 N N . PHE A 1 166 ? 18.377 -10.007 -39.716 1.00 69.62 166 PHE A N 1
ATOM 1304 C CA . PHE A 1 166 ? 19.583 -10.832 -39.813 1.00 69.62 166 PHE A CA 1
ATOM 1305 C C . PHE A 1 166 ? 20.115 -11.276 -38.444 1.00 69.62 166 PHE A C 1
ATOM 1307 O O . PHE A 1 166 ? 21.059 -12.058 -38.359 1.00 69.62 166 PHE A O 1
ATOM 1314 N N . ASP A 1 167 ? 19.499 -10.790 -37.365 1.00 69.19 167 ASP A N 1
ATOM 1315 C CA . ASP A 1 167 ? 19.911 -11.068 -35.988 1.00 69.19 167 ASP A CA 1
ATOM 1316 C C . ASP A 1 167 ? 19.123 -12.218 -35.348 1.00 69.19 167 ASP A C 1
ATOM 1318 O O . ASP A 1 167 ? 19.409 -12.605 -34.219 1.00 69.19 167 ASP A O 1
ATOM 1322 N N . VAL A 1 168 ? 18.134 -12.782 -36.053 1.00 64.75 168 VAL A N 1
ATOM 1323 C CA . VAL A 1 168 ? 17.261 -13.847 -35.525 1.00 64.75 168 VAL A CA 1
ATOM 1324 C C . VAL A 1 168 ? 18.047 -15.113 -35.195 1.00 64.75 168 VAL A C 1
ATOM 1326 O O . VAL A 1 168 ? 17.760 -15.767 -34.196 1.00 64.75 168 VAL A O 1
ATOM 1329 N N . ASP A 1 169 ? 19.042 -15.438 -36.018 1.00 67.00 169 ASP A N 1
ATOM 1330 C CA . ASP A 1 169 ? 19.844 -16.654 -35.873 1.00 67.00 169 ASP A CA 1
ATOM 1331 C C . ASP A 1 169 ? 21.143 -16.391 -35.074 1.00 67.00 169 ASP A C 1
ATOM 1333 O O . ASP A 1 169 ? 21.925 -17.308 -34.819 1.00 67.00 169 ASP A O 1
ATOM 1337 N N . LYS A 1 170 ? 21.369 -15.145 -34.618 1.00 74.12 170 LYS A N 1
ATOM 1338 C CA . LYS A 1 170 ? 22.494 -14.801 -33.738 1.00 74.12 170 LYS A CA 1
ATOM 1339 C C . LYS A 1 170 ? 22.178 -15.216 -32.303 1.00 74.12 170 LYS A C 1
ATOM 1341 O O . LYS A 1 170 ? 21.159 -14.829 -31.729 1.00 74.12 170 LYS A O 1
ATOM 1346 N N . GLN A 1 171 ? 23.091 -15.960 -31.679 1.00 66.62 171 GLN A N 1
ATOM 1347 C CA . GLN A 1 171 ? 22.996 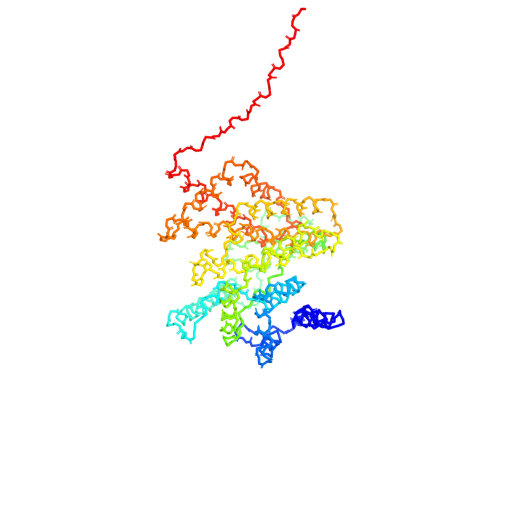-16.254 -30.251 1.00 66.62 171 GLN A CA 1
ATOM 1348 C C . GLN A 1 171 ? 23.168 -14.959 -29.451 1.00 66.62 171 GLN A C 1
ATOM 1350 O O . GLN A 1 171 ? 24.235 -14.345 -29.458 1.00 66.62 171 GLN A O 1
ATOM 1355 N N . LYS A 1 172 ? 22.110 -14.536 -28.752 1.00 72.19 172 LYS A N 1
ATOM 1356 C CA . LYS A 1 172 ? 22.183 -13.374 -27.863 1.00 72.19 172 LYS A CA 1
ATOM 1357 C C . LYS A 1 172 ? 23.160 -13.675 -26.720 1.00 72.19 172 LYS A C 1
ATOM 1359 O O . LYS A 1 172 ? 23.028 -14.729 -26.088 1.00 72.19 172 LYS A O 1
ATOM 1364 N N . PRO A 1 173 ? 24.117 -12.780 -26.422 1.00 71.94 173 PRO A N 1
ATOM 1365 C CA . PRO A 1 173 ? 25.029 -12.986 -25.309 1.00 71.94 173 PRO A CA 1
ATOM 1366 C C . PRO A 1 173 ? 24.229 -13.060 -24.006 1.00 71.94 173 PRO A C 1
ATOM 1368 O O . PRO A 1 173 ? 23.342 -12.241 -23.760 1.00 71.94 173 PRO A O 1
ATOM 1371 N N . LYS A 1 174 ? 24.536 -14.052 -23.163 1.00 69.44 174 LYS A N 1
ATOM 1372 C CA . LYS A 1 174 ? 23.924 -14.159 -21.834 1.00 69.44 174 LYS A CA 1
ATOM 1373 C C . LYS A 1 174 ? 24.333 -12.936 -21.019 1.00 69.44 174 LYS A C 1
ATOM 1375 O O . LYS A 1 174 ? 25.520 -12.742 -20.756 1.00 69.44 174 LYS A O 1
ATOM 1380 N N . THR A 1 175 ? 23.367 -12.123 -20.602 1.00 68.00 175 THR A N 1
ATOM 1381 C CA . THR A 1 175 ? 23.624 -11.049 -19.645 1.00 68.00 175 THR A CA 1
ATOM 1382 C C . THR A 1 175 ? 24.057 -11.679 -18.315 1.00 68.00 175 THR A C 1
ATOM 1384 O O . THR A 1 175 ? 23.360 -12.547 -17.781 1.00 68.00 175 THR A O 1
ATOM 1387 N N . PRO A 1 176 ? 25.232 -11.315 -17.770 1.00 64.12 176 PRO A N 1
ATOM 1388 C CA . PRO A 1 176 ? 25.672 -11.820 -16.474 1.00 64.12 176 PRO A CA 1
ATOM 1389 C C . PRO A 1 176 ? 24.638 -11.497 -15.392 1.00 64.12 176 PRO A C 1
ATOM 1391 O O . PRO A 1 176 ? 24.057 -10.415 -15.410 1.00 64.12 176 PRO A O 1
ATOM 1394 N N . ARG A 1 177 ? 24.454 -12.380 -14.400 1.00 58.12 177 ARG A N 1
ATOM 1395 C CA . ARG A 1 177 ? 23.452 -12.214 -13.321 1.00 58.12 177 ARG A CA 1
ATOM 1396 C C . ARG A 1 177 ? 23.510 -10.861 -12.586 1.00 58.12 177 ARG A C 1
ATOM 1398 O O . ARG A 1 177 ? 22.483 -10.397 -12.114 1.00 58.12 177 ARG A O 1
ATOM 1405 N N . HIS A 1 178 ? 24.684 -10.232 -12.498 1.00 56.97 178 HIS A N 1
ATOM 1406 C CA . HIS A 1 178 ? 24.887 -8.899 -11.902 1.00 56.97 178 HIS A CA 1
ATOM 1407 C C . HIS A 1 178 ? 24.368 -7.740 -12.780 1.00 56.97 178 HIS A C 1
ATOM 1409 O O . HIS A 1 178 ? 24.171 -6.637 -12.289 1.00 56.97 178 HIS A O 1
ATOM 1415 N N . ARG A 1 179 ? 24.177 -7.967 -14.083 1.00 59.28 179 ARG A N 1
ATOM 1416 C CA . ARG A 1 179 ? 23.675 -6.986 -15.059 1.00 59.28 179 ARG A CA 1
ATOM 1417 C C . ARG A 1 179 ? 22.230 -7.262 -15.481 1.00 59.28 179 ARG A C 1
ATOM 1419 O O . ARG A 1 179 ? 21.782 -6.712 -16.479 1.00 59.28 179 ARG A O 1
ATOM 1426 N N . MET A 1 180 ? 21.535 -8.171 -14.794 1.00 56.28 180 MET A N 1
ATOM 1427 C CA . MET A 1 180 ? 20.121 -8.396 -15.075 1.00 56.28 180 MET A CA 1
ATOM 1428 C C . MET A 1 180 ? 19.279 -7.315 -14.389 1.00 56.28 180 MET A C 1
ATOM 1430 O O . MET A 1 180 ? 19.573 -7.005 -13.231 1.00 56.28 180 MET A O 1
ATOM 1434 N N . PRO A 1 181 ? 18.240 -6.793 -15.065 1.00 58.84 181 PRO A N 1
ATOM 1435 C CA . PRO A 1 181 ? 17.294 -5.862 -14.464 1.00 58.84 181 PRO A CA 1
ATOM 1436 C C . PRO A 1 181 ? 16.689 -6.431 -13.181 1.00 58.84 181 PRO A C 1
ATOM 1438 O O . PRO A 1 181 ? 16.488 -7.647 -13.051 1.00 58.84 181 PRO A O 1
ATOM 1441 N N . PHE A 1 182 ? 16.401 -5.557 -12.220 1.00 56.88 182 PHE A N 1
ATOM 1442 C CA . PHE A 1 182 ? 15.747 -5.973 -10.986 1.00 56.88 182 PHE A CA 1
ATOM 1443 C C . PHE A 1 182 ? 14.282 -6.336 -11.280 1.00 56.88 182 PHE A C 1
ATOM 1445 O O . PHE A 1 182 ? 13.459 -5.482 -11.587 1.00 56.88 182 PHE A O 1
ATOM 1452 N N . VAL A 1 183 ? 13.929 -7.619 -11.199 1.00 55.97 183 VAL A N 1
ATOM 1453 C CA . VAL A 1 183 ? 12.550 -8.068 -11.447 1.00 55.97 183 VAL A CA 1
ATOM 1454 C C . VAL A 1 183 ? 11.732 -7.930 -10.164 1.00 55.97 183 VAL A C 1
ATOM 1456 O O . VAL A 1 183 ? 12.089 -8.498 -9.128 1.00 55.97 183 VAL A O 1
ATOM 1459 N N . ALA A 1 184 ? 10.629 -7.184 -10.232 1.00 54.34 184 ALA A N 1
ATOM 1460 C CA . ALA A 1 184 ? 9.671 -7.101 -9.137 1.00 54.34 184 ALA A CA 1
ATOM 1461 C C . ALA A 1 184 ? 8.956 -8.446 -8.956 1.00 54.34 184 ALA A C 1
ATOM 1463 O O . ALA A 1 184 ? 8.464 -9.039 -9.914 1.00 54.34 184 ALA A O 1
ATOM 1464 N N . THR A 1 185 ? 8.892 -8.932 -7.719 1.00 55.03 185 THR A N 1
ATOM 1465 C CA . THR A 1 185 ? 8.058 -10.083 -7.366 1.00 55.03 185 THR A CA 1
ATOM 1466 C C . THR A 1 185 ? 6.650 -9.552 -7.113 1.00 55.03 185 THR A C 1
ATOM 1468 O O . THR A 1 185 ? 6.355 -9.134 -5.999 1.00 55.03 185 THR A O 1
ATOM 1471 N N . SER A 1 186 ? 5.812 -9.479 -8.151 1.00 54.34 186 SER A N 1
ATOM 1472 C CA . SER A 1 186 ? 4.384 -9.224 -7.941 1.00 54.34 186 SER A CA 1
ATOM 1473 C C . SER A 1 186 ? 3.753 -10.497 -7.386 1.00 54.34 186 SER A C 1
ATOM 1475 O O . SER A 1 186 ? 3.818 -11.542 -8.030 1.00 54.34 186 SER A O 1
ATOM 1477 N N . THR A 1 187 ? 3.208 -10.416 -6.175 1.00 62.53 187 THR A N 1
ATOM 1478 C CA . THR A 1 187 ? 2.451 -11.496 -5.523 1.00 62.53 187 THR A CA 1
ATOM 1479 C C . THR A 1 187 ? 0.952 -11.202 -5.505 1.00 62.53 187 THR A C 1
ATOM 1481 O O . THR A 1 187 ? 0.222 -11.843 -4.758 1.00 62.53 187 THR A O 1
ATOM 1484 N N . GLU A 1 188 ? 0.491 -10.205 -6.270 1.00 70.25 188 GLU A N 1
ATOM 1485 C CA . GLU A 1 188 ? -0.931 -9.864 -6.332 1.00 70.25 188 GLU A CA 1
ATOM 1486 C C . GLU A 1 188 ? -1.705 -10.974 -7.053 1.00 70.25 188 GLU A C 1
ATOM 1488 O O . GLU A 1 188 ? -1.352 -11.367 -8.166 1.00 70.25 188 GLU A O 1
ATOM 1493 N N . ARG A 1 189 ? -2.755 -11.476 -6.398 1.00 75.06 189 ARG A N 1
ATOM 1494 C CA . ARG A 1 189 ? -3.630 -12.556 -6.868 1.00 75.06 189 ARG A CA 1
ATOM 1495 C C . ARG A 1 189 ? -5.078 -12.229 -6.507 1.00 75.06 189 ARG A C 1
ATOM 1497 O O . ARG A 1 189 ? -5.353 -11.586 -5.492 1.00 75.06 189 ARG A O 1
ATOM 1504 N N . ARG A 1 190 ? -6.037 -12.712 -7.301 1.00 75.62 190 ARG A N 1
ATOM 1505 C CA . ARG A 1 190 ? -7.458 -12.690 -6.914 1.00 75.62 190 ARG A CA 1
ATOM 1506 C C . ARG A 1 190 ? -7.793 -13.981 -6.157 1.00 75.62 190 ARG A C 1
ATOM 1508 O O . ARG A 1 190 ? -7.887 -15.043 -6.764 1.00 75.62 190 ARG A O 1
ATOM 1515 N N . SER A 1 191 ? -7.946 -13.900 -4.833 1.00 81.56 191 SER A N 1
ATOM 1516 C CA . SER A 1 191 ? -8.375 -15.042 -4.004 1.00 81.56 191 SER A CA 1
ATOM 1517 C C . SER A 1 191 ? -9.838 -15.419 -4.234 1.00 81.56 191 SER A C 1
ATOM 1519 O O . SER A 1 191 ? -10.634 -14.619 -4.746 1.00 81.56 191 SER A O 1
ATOM 1521 N N . ALA A 1 192 ? -10.209 -16.619 -3.778 1.00 83.75 192 ALA A N 1
ATOM 1522 C CA . ALA A 1 192 ? -11.587 -17.098 -3.802 1.00 83.75 192 ALA A CA 1
ATOM 1523 C C . ALA A 1 192 ? -12.566 -16.071 -3.200 1.00 83.75 192 ALA A C 1
ATOM 1525 O O . ALA A 1 192 ? -12.283 -15.405 -2.201 1.00 83.75 192 ALA A O 1
ATOM 1526 N N . PHE A 1 193 ? -13.753 -15.948 -3.796 1.00 82.31 193 PHE A N 1
ATOM 1527 C CA . PHE A 1 193 ? -14.719 -14.899 -3.448 1.00 82.31 193 PHE A CA 1
ATOM 1528 C C . PHE A 1 193 ? -15.101 -14.872 -1.959 1.00 82.31 193 PHE A C 1
ATOM 1530 O O . PHE A 1 193 ? -15.146 -13.801 -1.355 1.00 82.31 193 PHE A O 1
ATOM 1537 N N . ALA A 1 194 ? -15.323 -16.042 -1.352 1.00 85.50 194 ALA A N 1
ATOM 1538 C CA . ALA A 1 194 ? -15.645 -16.144 0.071 1.00 85.50 194 ALA A CA 1
ATOM 1539 C C . ALA A 1 194 ? -14.529 -15.568 0.960 1.00 85.50 194 ALA A C 1
ATOM 1541 O O . ALA A 1 194 ? -14.821 -14.917 1.961 1.00 85.50 194 ALA A O 1
ATOM 1542 N N . VAL A 1 195 ? -13.264 -15.752 0.556 1.00 88.94 195 VAL A N 1
ATOM 1543 C CA . VAL A 1 195 ? -12.096 -15.205 1.256 1.00 88.94 195 VAL A CA 1
ATOM 1544 C C . VAL A 1 195 ? -12.064 -13.688 1.162 1.00 88.94 195 VAL A C 1
ATOM 1546 O O . VAL A 1 195 ? -11.939 -13.000 2.172 1.00 88.94 195 VAL A O 1
ATOM 1549 N N . ARG A 1 196 ? -12.278 -13.150 -0.041 1.00 89.44 196 ARG A N 1
ATOM 1550 C CA . ARG A 1 196 ? -12.345 -11.700 -0.260 1.00 89.44 196 ARG A CA 1
ATOM 1551 C C . ARG A 1 196 ? -13.452 -11.036 0.561 1.00 89.44 196 ARG A C 1
ATOM 1553 O O . ARG A 1 196 ? -13.239 -9.945 1.079 1.00 89.44 196 ARG A O 1
ATOM 1560 N N . LEU A 1 197 ? -14.607 -11.685 0.711 1.00 88.44 197 LEU A N 1
ATOM 1561 C CA . LEU A 1 197 ? -15.726 -11.124 1.468 1.00 88.44 197 LEU A CA 1
ATOM 1562 C C . LEU A 1 197 ? -15.380 -10.953 2.954 1.00 88.44 197 LEU A C 1
ATOM 1564 O O . LEU A 1 197 ? -15.477 -9.843 3.468 1.00 88.44 197 LEU A O 1
ATOM 1568 N N . PHE A 1 198 ? -14.893 -12.002 3.627 1.00 91.19 198 PHE A N 1
ATOM 1569 C CA . PHE A 1 198 ? -14.570 -11.867 5.051 1.00 91.19 198 PHE A CA 1
ATOM 1570 C C . PHE A 1 198 ? -13.338 -10.986 5.296 1.00 91.19 198 PHE A C 1
ATOM 1572 O O . PHE A 1 198 ? -13.265 -10.326 6.330 1.00 91.19 198 PHE A O 1
ATOM 1579 N N . LEU A 1 199 ? -12.366 -10.958 4.372 1.00 93.19 199 LEU A N 1
ATOM 1580 C CA . LEU A 1 199 ? -11.217 -10.053 4.472 1.00 93.19 199 LEU A CA 1
ATOM 1581 C C . LEU A 1 199 ? -11.652 -8.592 4.327 1.00 93.19 199 LEU A C 1
ATOM 1583 O O . LEU A 1 199 ? -11.134 -7.731 5.032 1.00 93.19 199 LEU A O 1
ATOM 1587 N N . LYS A 1 200 ? -12.622 -8.303 3.454 1.00 92.31 200 LYS A N 1
ATOM 1588 C CA . LYS A 1 200 ? -13.213 -6.968 3.332 1.00 92.31 200 LYS A CA 1
ATOM 1589 C C . LYS A 1 200 ? -13.918 -6.545 4.622 1.00 92.31 200 LYS A C 1
ATOM 1591 O O . LYS A 1 200 ? -13.711 -5.414 5.071 1.00 92.31 200 LYS A O 1
ATOM 1596 N N . ASP A 1 201 ? -14.721 -7.430 5.210 1.00 92.00 201 ASP A N 1
ATOM 1597 C CA . ASP A 1 201 ? -15.419 -7.158 6.472 1.00 92.00 201 ASP A CA 1
ATOM 1598 C C . ASP A 1 201 ? -14.400 -6.887 7.588 1.00 92.00 201 ASP A C 1
ATOM 1600 O O . ASP A 1 201 ? -14.456 -5.849 8.246 1.00 92.00 201 ASP A O 1
ATOM 1604 N N . PHE A 1 202 ? -13.370 -7.735 7.685 1.00 94.25 202 PHE A N 1
ATOM 1605 C CA . PHE A 1 202 ? -12.251 -7.551 8.608 1.00 94.25 202 PHE A CA 1
ATOM 1606 C C . PHE A 1 202 ? -11.549 -6.197 8.423 1.00 94.25 202 PHE A C 1
ATOM 1608 O O . PHE A 1 202 ? -11.323 -5.476 9.392 1.00 94.25 202 PHE A O 1
ATOM 1615 N N . CYS A 1 203 ? -11.193 -5.822 7.188 1.00 94.94 203 CYS A N 1
ATOM 1616 C CA . CYS A 1 203 ? -10.525 -4.547 6.913 1.00 94.94 203 CYS A CA 1
ATOM 1617 C C . CYS A 1 203 ? -11.401 -3.347 7.294 1.00 94.94 203 CYS A C 1
ATOM 1619 O O . CYS A 1 203 ? -10.884 -2.342 7.783 1.00 94.94 203 CYS A O 1
ATOM 1621 N N . SER A 1 204 ? -12.714 -3.458 7.096 1.00 93.25 204 SER A N 1
ATOM 1622 C CA . SER A 1 204 ? -13.680 -2.422 7.465 1.00 93.25 204 SER A CA 1
ATOM 1623 C C . SER A 1 204 ? -13.781 -2.274 8.984 1.00 93.25 204 SER A C 1
ATOM 1625 O O . SER A 1 204 ? -13.739 -1.159 9.498 1.00 93.25 204 SER A O 1
ATOM 1627 N N . GLU A 1 205 ? -13.855 -3.380 9.722 1.00 93.69 205 GLU A N 1
ATOM 1628 C CA . GLU A 1 205 ? -13.865 -3.371 11.189 1.00 93.69 205 GLU A CA 1
ATOM 1629 C C . GLU A 1 205 ? -12.545 -2.840 11.768 1.00 93.69 205 GLU A C 1
ATOM 1631 O O . GLU A 1 205 ? -12.553 -1.986 12.657 1.00 93.69 205 GLU A O 1
ATOM 1636 N N . PHE A 1 206 ? -11.408 -3.258 11.206 1.00 94.88 206 PHE A N 1
ATOM 1637 C CA . PHE A 1 206 ? -10.088 -2.784 11.623 1.00 94.88 206 PHE A CA 1
ATOM 1638 C C . PHE A 1 206 ? -9.919 -1.270 11.427 1.00 94.88 206 PHE A C 1
ATOM 1640 O O . PHE A 1 206 ? -9.409 -0.584 12.318 1.00 94.88 206 PHE A O 1
ATOM 1647 N N . LEU A 1 207 ? -10.373 -0.730 10.290 1.00 93.88 207 LEU A N 1
ATOM 1648 C CA . LEU A 1 207 ? -10.352 0.713 10.026 1.00 93.88 207 LEU A CA 1
ATOM 1649 C C . LEU A 1 207 ? -11.230 1.500 11.003 1.00 93.88 207 LEU A C 1
ATOM 1651 O O . LEU A 1 207 ? -10.815 2.559 11.467 1.00 93.88 207 LEU A O 1
ATOM 1655 N N . ASN A 1 208 ? -12.412 0.979 11.337 1.00 91.44 208 ASN A N 1
ATOM 1656 C CA . ASN A 1 208 ? -13.341 1.639 12.252 1.00 91.44 208 ASN A CA 1
ATOM 1657 C C . ASN A 1 208 ? -12.856 1.643 13.709 1.00 91.44 208 ASN A C 1
ATOM 1659 O O . ASN A 1 208 ? -13.056 2.633 14.409 1.00 91.44 208 ASN A O 1
ATOM 1663 N N . GLY A 1 209 ? -12.242 0.550 14.174 1.00 89.50 209 GLY A N 1
ATOM 1664 C CA . GLY A 1 209 ? -11.957 0.354 15.599 1.00 89.50 209 GLY A CA 1
ATOM 1665 C C . GLY A 1 209 ? -10.497 0.503 16.031 1.00 89.50 209 GLY A C 1
ATOM 1666 O O . GLY A 1 209 ? -10.249 0.843 17.184 1.00 89.50 209 GLY A O 1
ATOM 1667 N N . ALA A 1 210 ? -9.526 0.234 15.151 1.00 92.75 210 ALA A N 1
ATOM 1668 C CA . ALA A 1 210 ? -8.142 -0.018 15.573 1.00 92.75 210 ALA A CA 1
ATOM 1669 C C . ALA A 1 210 ? -7.080 0.786 14.807 1.00 92.75 210 ALA A C 1
ATOM 1671 O O . ALA A 1 210 ? -6.054 1.142 15.389 1.00 92.75 210 ALA A O 1
ATOM 1672 N N . TYR A 1 211 ? -7.303 1.100 13.525 1.00 94.81 211 TYR A N 1
ATOM 1673 C CA . TYR A 1 211 ? -6.259 1.618 12.630 1.00 94.81 211 TYR A CA 1
ATOM 1674 C C . TYR A 1 211 ? -5.505 2.835 13.181 1.00 94.81 211 TYR A C 1
ATOM 1676 O O . TYR A 1 211 ? -4.282 2.785 13.300 1.00 94.81 211 TYR A O 1
ATOM 1684 N N . ASN A 1 212 ? -6.207 3.912 13.551 1.00 93.12 212 ASN A N 1
ATOM 1685 C CA . ASN A 1 212 ? -5.560 5.142 14.026 1.00 93.12 212 ASN A CA 1
ATOM 1686 C C . ASN A 1 212 ? -4.693 4.888 15.272 1.00 93.12 212 ASN A C 1
ATOM 1688 O O . ASN A 1 212 ? -3.547 5.330 15.337 1.00 93.12 212 ASN A O 1
ATOM 1692 N N . THR A 1 213 ? -5.215 4.136 16.244 1.00 92.44 213 THR A N 1
ATOM 1693 C CA . THR A 1 213 ? -4.506 3.817 17.490 1.00 92.44 213 THR A CA 1
ATOM 1694 C C . THR A 1 213 ? -3.293 2.928 17.233 1.00 92.44 213 THR A C 1
ATOM 1696 O O . THR A 1 213 ? -2.210 3.205 17.750 1.00 92.44 213 THR A O 1
ATOM 1699 N N . VAL A 1 214 ? -3.443 1.888 16.409 1.00 93.25 214 VAL A N 1
ATOM 1700 C CA . VAL A 1 214 ? -2.346 0.979 16.053 1.00 93.25 214 VAL A CA 1
ATOM 1701 C C . VAL A 1 214 ? -1.247 1.729 15.305 1.00 93.25 214 VAL A C 1
ATOM 1703 O O . VAL A 1 214 ? -0.084 1.650 15.695 1.00 93.25 214 VAL A O 1
ATOM 1706 N N . MET A 1 215 ? -1.596 2.507 14.278 1.00 93.44 215 MET A N 1
ATOM 1707 C CA . MET A 1 215 ? -0.621 3.221 13.450 1.00 93.44 215 MET A CA 1
ATOM 1708 C C . MET A 1 215 ? 0.148 4.289 14.232 1.00 93.44 215 MET A C 1
ATOM 1710 O O . MET A 1 215 ? 1.361 4.398 14.052 1.00 93.44 215 MET A O 1
ATOM 1714 N N . ASN A 1 216 ? -0.515 5.022 15.134 1.00 91.62 216 ASN A N 1
ATOM 1715 C CA . ASN A 1 216 ? 0.142 6.007 15.996 1.00 91.62 216 ASN A CA 1
ATOM 1716 C C . ASN A 1 216 ? 1.217 5.348 16.877 1.00 91.62 216 ASN A C 1
ATOM 1718 O O . ASN A 1 216 ? 2.378 5.757 16.882 1.00 91.62 216 ASN A O 1
ATOM 1722 N N . HIS A 1 217 ? 0.855 4.260 17.560 1.00 89.75 217 HIS A N 1
ATOM 1723 C CA . HIS A 1 217 ? 1.772 3.539 18.440 1.00 89.75 217 HIS A CA 1
ATOM 1724 C C . HIS A 1 217 ? 2.892 2.818 17.685 1.00 89.75 217 HIS A C 1
ATOM 1726 O O . HIS A 1 217 ? 4.024 2.777 18.165 1.00 89.75 217 HIS A O 1
ATOM 1732 N N . VAL A 1 218 ? 2.608 2.246 16.515 1.00 90.06 218 VAL A N 1
ATOM 1733 C CA . VAL A 1 218 ? 3.627 1.609 15.668 1.00 90.06 218 VAL A CA 1
ATOM 1734 C C . VAL A 1 218 ? 4.633 2.651 15.182 1.00 90.06 218 VAL A C 1
ATOM 1736 O O . VAL A 1 218 ? 5.836 2.431 15.310 1.00 90.06 218 VAL A O 1
ATOM 1739 N N . LYS A 1 219 ? 4.170 3.821 14.721 1.00 89.00 219 LYS A N 1
ATOM 1740 C CA . LYS A 1 219 ? 5.039 4.944 14.338 1.00 89.00 219 LYS A CA 1
ATOM 1741 C C . LYS A 1 219 ? 5.926 5.389 15.503 1.00 89.00 219 LYS A C 1
ATOM 1743 O O . LYS A 1 219 ? 7.139 5.503 15.336 1.00 89.00 219 LYS A O 1
ATOM 1748 N N . ASP A 1 220 ? 5.347 5.580 16.687 1.00 87.44 220 ASP A N 1
ATOM 1749 C CA . ASP A 1 220 ? 6.092 5.973 17.887 1.00 87.44 220 ASP A CA 1
ATOM 1750 C C . ASP A 1 220 ? 7.156 4.939 18.280 1.00 87.44 220 ASP A C 1
ATOM 1752 O O . ASP A 1 220 ? 8.293 5.307 18.587 1.00 87.44 220 ASP A O 1
ATOM 1756 N N . ASN A 1 221 ? 6.823 3.647 18.228 1.00 84.12 221 ASN A N 1
ATOM 1757 C CA . ASN A 1 221 ? 7.769 2.571 18.516 1.00 84.12 221 ASN A CA 1
ATOM 1758 C C . ASN A 1 221 ? 8.916 2.532 17.507 1.00 84.12 221 ASN A C 1
ATOM 1760 O O . ASN A 1 221 ? 10.072 2.430 17.909 1.00 84.12 221 ASN A O 1
ATOM 1764 N N . VAL A 1 222 ? 8.624 2.658 16.214 1.00 82.81 222 VAL A N 1
ATOM 1765 C CA . VAL A 1 222 ? 9.654 2.646 15.171 1.00 82.81 222 VAL A CA 1
ATOM 1766 C C . VAL A 1 222 ? 10.593 3.852 15.300 1.00 82.81 222 VAL A C 1
ATOM 1768 O O . VAL A 1 222 ? 11.811 3.710 15.191 1.00 82.81 222 VAL A O 1
ATOM 1771 N N . VAL A 1 223 ? 10.054 5.040 15.590 1.00 81.62 223 VAL A N 1
ATOM 1772 C CA . VAL A 1 223 ? 10.857 6.264 15.737 1.00 81.62 223 VAL A CA 1
ATOM 1773 C C . VAL A 1 223 ? 11.729 6.224 16.996 1.00 81.62 223 VAL A C 1
ATOM 1775 O O . VAL A 1 223 ? 12.904 6.594 16.928 1.00 81.62 223 VAL A O 1
ATOM 1778 N N . ARG A 1 224 ? 11.178 5.785 18.139 1.00 78.62 224 ARG A N 1
ATOM 1779 C CA . ARG A 1 224 ? 11.861 5.819 19.447 1.00 78.62 224 ARG A CA 1
ATOM 1780 C C . ARG A 1 224 ? 12.772 4.612 19.685 1.00 78.62 224 ARG A C 1
ATOM 1782 O O . ARG A 1 224 ? 13.882 4.782 20.181 1.00 78.62 224 ARG A O 1
ATOM 1789 N N . ASN A 1 225 ? 12.353 3.407 19.297 1.00 64.50 225 ASN A N 1
ATOM 1790 C CA . ASN A 1 225 ? 13.051 2.150 19.596 1.00 64.50 225 ASN A CA 1
ATOM 1791 C C . ASN A 1 225 ? 13.912 1.654 18.422 1.00 64.50 225 ASN A C 1
ATOM 1793 O O . ASN A 1 225 ? 13.880 0.476 18.060 1.00 64.50 225 ASN A O 1
ATOM 1797 N N . ARG A 1 226 ? 14.766 2.529 17.865 1.00 58.12 226 ARG A N 1
ATOM 1798 C CA . ARG A 1 226 ? 15.723 2.172 16.790 1.00 58.12 226 ARG A CA 1
ATOM 1799 C C . ARG A 1 226 ? 16.685 1.031 17.160 1.00 58.12 226 ARG A C 1
ATOM 1801 O O . ARG A 1 226 ? 17.277 0.419 16.275 1.00 58.12 226 ARG A O 1
ATOM 1808 N N . ALA A 1 227 ? 16.840 0.732 18.451 1.00 41.22 227 ALA A N 1
ATOM 1809 C CA . ALA A 1 227 ? 17.695 -0.345 18.946 1.00 41.22 227 ALA A CA 1
ATOM 1810 C C . ALA A 1 227 ? 17.173 -1.754 18.600 1.00 41.22 227 ALA A C 1
ATOM 1812 O O . ALA A 1 227 ? 17.980 -2.660 18.410 1.00 41.22 227 ALA A O 1
ATOM 1813 N N . GLN A 1 228 ? 15.853 -1.941 18.472 1.00 54.16 228 GLN A N 1
ATOM 1814 C CA . GLN A 1 228 ? 15.249 -3.256 18.210 1.00 54.16 228 GLN A CA 1
ATOM 1815 C C . GLN A 1 228 ? 15.207 -3.635 16.716 1.00 54.16 228 GLN A C 1
ATOM 1817 O O . GLN A 1 228 ? 14.735 -4.715 16.385 1.00 54.16 228 GLN A O 1
ATOM 1822 N N . GLN A 1 229 ? 15.737 -2.794 15.810 1.00 59.75 229 GLN A N 1
ATOM 1823 C CA . GLN A 1 229 ? 15.728 -3.018 14.350 1.00 59.75 229 GLN A CA 1
ATOM 1824 C C . GLN A 1 229 ? 14.360 -3.469 13.804 1.00 59.75 229 GLN A C 1
ATOM 1826 O O . GLN A 1 229 ? 14.297 -4.286 12.883 1.00 59.75 229 GLN A O 1
ATOM 1831 N N . HIS A 1 230 ? 13.271 -2.938 14.370 1.00 65.94 230 HIS A N 1
ATOM 1832 C CA . HIS A 1 230 ? 11.919 -3.210 13.890 1.00 65.94 230 HIS A CA 1
ATOM 1833 C C . HIS A 1 230 ? 11.811 -2.915 12.397 1.00 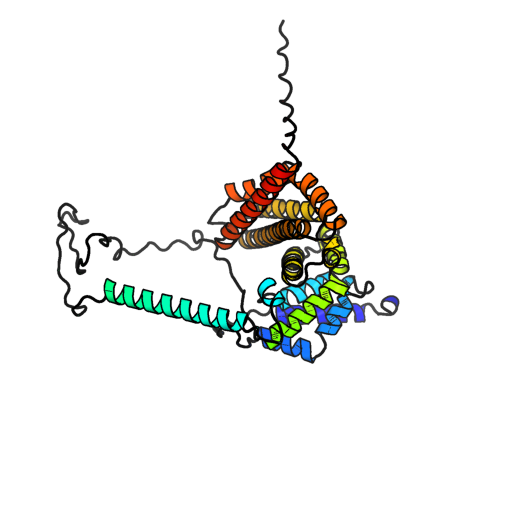65.94 230 HIS A C 1
ATOM 1835 O O . HIS A 1 230 ? 12.363 -1.925 11.905 1.00 65.94 230 HIS A O 1
ATOM 1841 N N . ASP A 1 231 ? 11.119 -3.784 11.663 1.00 77.12 231 ASP A N 1
ATOM 1842 C CA . ASP A 1 231 ? 10.996 -3.617 10.222 1.00 77.12 231 ASP A CA 1
ATOM 1843 C C . ASP A 1 231 ? 9.919 -2.578 9.882 1.00 77.12 231 ASP A C 1
ATOM 1845 O O . ASP A 1 231 ? 8.720 -2.853 9.828 1.00 77.12 231 ASP A O 1
ATOM 1849 N N . GLU A 1 232 ? 10.380 -1.361 9.607 1.00 83.69 232 GLU A N 1
ATOM 1850 C CA . GLU A 1 232 ? 9.575 -0.210 9.181 1.00 83.69 232 GLU A CA 1
ATOM 1851 C C . GLU A 1 232 ? 8.760 -0.494 7.901 1.00 83.69 232 GLU A C 1
ATOM 1853 O O . GLU A 1 232 ? 7.757 0.171 7.629 1.00 83.69 232 GLU A O 1
ATOM 1858 N N . SER A 1 233 ? 9.157 -1.510 7.122 1.00 87.75 233 SER A N 1
ATOM 1859 C CA . SER A 1 233 ? 8.473 -1.914 5.889 1.00 87.75 233 SER A CA 1
ATOM 1860 C C . SER A 1 233 ? 7.016 -2.297 6.139 1.00 87.75 233 SER A C 1
ATOM 1862 O O . SER A 1 233 ? 6.166 -2.017 5.295 1.00 87.75 233 SER A O 1
ATOM 1864 N N . TYR A 1 234 ? 6.710 -2.905 7.291 1.00 90.69 234 TYR A N 1
ATOM 1865 C CA . TYR A 1 234 ? 5.347 -3.315 7.631 1.00 90.69 234 TYR A CA 1
ATOM 1866 C C . TYR A 1 234 ? 4.440 -2.118 7.919 1.00 90.69 234 TYR A C 1
ATOM 1868 O O . TYR A 1 234 ? 3.288 -2.106 7.489 1.00 90.69 234 TYR A O 1
ATOM 1876 N N . TYR A 1 235 ? 4.975 -1.074 8.558 1.00 92.38 235 TYR A N 1
ATOM 1877 C CA . TYR A 1 235 ? 4.257 0.184 8.760 1.00 92.38 235 TYR A CA 1
ATOM 1878 C C . TYR A 1 235 ? 3.938 0.868 7.423 1.00 92.38 235 TYR A C 1
ATOM 1880 O O . TYR A 1 235 ? 2.796 1.263 7.186 1.00 92.38 235 TYR A O 1
ATOM 1888 N N . LEU A 1 236 ? 4.919 0.957 6.516 1.00 93.06 236 LEU A N 1
ATOM 1889 C CA . LEU A 1 236 ? 4.725 1.541 5.182 1.00 93.06 236 LEU A CA 1
ATOM 1890 C C . LEU A 1 236 ? 3.728 0.734 4.343 1.00 93.06 236 LEU A C 1
ATOM 1892 O O . LEU A 1 236 ? 2.858 1.307 3.685 1.00 93.06 236 LEU A O 1
ATOM 1896 N N . TRP A 1 237 ? 3.821 -0.597 4.398 1.00 93.81 237 TRP A N 1
ATOM 1897 C CA . TRP A 1 237 ? 2.874 -1.483 3.728 1.00 93.81 237 TRP A CA 1
ATOM 1898 C C . TRP A 1 237 ? 1.452 -1.281 4.263 1.00 93.81 237 TRP A C 1
ATOM 1900 O O . TRP A 1 237 ? 0.530 -1.112 3.465 1.00 93.81 237 TRP A O 1
ATOM 1910 N N . ALA A 1 238 ? 1.276 -1.237 5.589 1.00 93.94 238 ALA A N 1
ATOM 1911 C CA . ALA A 1 238 ? -0.031 -1.073 6.220 1.00 93.94 238 ALA A CA 1
ATOM 1912 C C . ALA A 1 238 ? -0.634 0.298 5.908 1.00 93.94 238 ALA A C 1
ATOM 1914 O O . ALA A 1 238 ? -1.812 0.391 5.569 1.00 93.94 238 ALA A O 1
ATOM 1915 N N . MET A 1 239 ? 0.183 1.356 5.941 1.00 94.12 239 MET A N 1
ATOM 1916 C CA . MET A 1 239 ? -0.230 2.689 5.512 1.00 94.12 239 MET A CA 1
ATOM 1917 C C . MET A 1 239 ? -0.767 2.659 4.081 1.00 94.12 239 MET A C 1
ATOM 1919 O O . MET A 1 239 ? -1.912 3.042 3.863 1.00 94.12 239 MET A O 1
ATOM 1923 N N . ARG A 1 240 ? 0.014 2.140 3.127 1.00 94.25 240 ARG A N 1
ATOM 1924 C CA . ARG A 1 240 ? -0.404 2.031 1.724 1.00 94.25 240 ARG A CA 1
ATOM 1925 C C . ARG A 1 240 ? -1.704 1.235 1.577 1.00 94.25 240 ARG A C 1
ATOM 1927 O O . ARG A 1 240 ? -2.641 1.713 0.949 1.00 94.25 240 ARG A O 1
ATOM 1934 N N . PHE A 1 241 ? -1.763 0.028 2.140 1.00 94.19 241 PHE A N 1
ATOM 1935 C CA . PHE A 1 241 ? -2.876 -0.897 1.920 1.00 94.19 241 PHE A CA 1
ATOM 1936 C C . PHE A 1 241 ? -4.195 -0.364 2.490 1.00 94.19 241 PHE A C 1
ATOM 1938 O O . PHE A 1 241 ? -5.198 -0.297 1.782 1.00 94.19 241 PHE A O 1
ATOM 1945 N N . PHE A 1 242 ? -4.203 0.039 3.763 1.00 95.00 242 PHE A N 1
ATOM 1946 C CA . PHE A 1 242 ? -5.433 0.460 4.434 1.00 95.00 242 PHE A CA 1
ATOM 1947 C C . PHE A 1 242 ? -5.914 1.838 3.968 1.00 95.00 242 PHE A C 1
ATOM 1949 O O . PHE A 1 242 ? -7.124 2.051 3.884 1.00 95.00 242 PHE A O 1
ATOM 1956 N N . MET A 1 243 ? -5.008 2.752 3.600 1.00 93.69 243 MET A N 1
ATOM 1957 C CA . MET A 1 243 ? -5.407 4.028 2.993 1.00 93.69 243 MET A CA 1
ATOM 1958 C C . MET A 1 243 ? -6.008 3.821 1.599 1.00 93.69 243 MET A C 1
ATOM 1960 O O . MET A 1 243 ? -7.070 4.379 1.316 1.00 93.69 243 MET A O 1
ATOM 1964 N N . GLU A 1 244 ? -5.415 2.951 0.770 1.00 93.25 244 GLU A N 1
ATOM 1965 C CA . GLU A 1 244 ? -5.982 2.602 -0.537 1.00 93.25 244 GLU A CA 1
ATOM 1966 C C . GLU A 1 244 ? -7.363 1.941 -0.397 1.00 93.25 244 GLU A C 1
ATOM 1968 O O . GLU A 1 244 ? -8.299 2.294 -1.124 1.00 93.25 244 GLU A O 1
ATOM 1973 N N . PHE A 1 245 ? -7.509 1.016 0.558 1.00 93.75 245 PHE A N 1
ATOM 1974 C CA . PHE A 1 245 ? -8.782 0.361 0.852 1.00 93.75 245 PHE A CA 1
ATOM 1975 C C . PHE A 1 245 ? -9.845 1.379 1.287 1.00 93.75 245 PHE A C 1
ATOM 1977 O O . PHE A 1 245 ? -10.941 1.396 0.725 1.00 93.75 245 PHE A O 1
ATOM 1984 N N . ASN A 1 246 ? -9.516 2.280 2.222 1.00 92.88 246 ASN A N 1
ATOM 1985 C CA . ASN A 1 246 ? -10.427 3.333 2.680 1.00 92.88 246 ASN A CA 1
ATOM 1986 C C . ASN A 1 246 ? -10.863 4.243 1.519 1.00 92.88 246 ASN A C 1
ATOM 1988 O O . ASN A 1 246 ? -12.047 4.534 1.353 1.00 92.88 246 ASN A O 1
ATOM 1992 N N . ARG A 1 247 ? -9.919 4.639 0.656 1.00 92.00 247 ARG A N 1
ATOM 1993 C CA . ARG A 1 247 ? -10.183 5.495 -0.509 1.00 92.00 247 ARG A CA 1
ATOM 1994 C C . ARG A 1 247 ? -11.135 4.865 -1.524 1.00 92.00 247 ARG A C 1
ATOM 1996 O O . ARG A 1 247 ? -11.907 5.596 -2.142 1.00 92.00 247 ARG A O 1
ATOM 2003 N N . LYS A 1 248 ? -11.072 3.547 -1.727 1.00 88.50 248 LYS A N 1
ATOM 2004 C CA . LYS A 1 248 ? -11.901 2.837 -2.717 1.00 88.50 248 LYS A CA 1
ATOM 2005 C C . LYS A 1 248 ? -13.207 2.274 -2.143 1.00 88.50 248 LYS A C 1
ATOM 2007 O O . LYS A 1 248 ? -14.160 2.135 -2.901 1.00 88.50 248 LYS A O 1
ATOM 2012 N N . HIS A 1 249 ? -13.288 1.979 -0.842 1.00 83.69 249 HIS A N 1
ATOM 2013 C CA . HIS A 1 249 ? -14.500 1.415 -0.242 1.00 83.69 249 HIS A CA 1
ATOM 2014 C C . HIS A 1 249 ? -15.549 2.482 0.112 1.00 83.69 249 HIS A C 1
ATOM 2016 O O . HIS A 1 249 ? -16.635 2.501 -0.472 1.00 83.69 249 HIS A O 1
ATOM 2022 N N . ARG A 1 250 ? -15.269 3.299 1.131 1.00 81.31 250 ARG A N 1
ATOM 2023 C CA . ARG A 1 250 ? -16.120 4.373 1.664 1.00 81.31 250 ARG A CA 1
ATOM 2024 C C . ARG A 1 250 ? -15.182 5.401 2.261 1.00 81.31 250 ARG A C 1
ATOM 2026 O O . ARG A 1 250 ? -14.760 5.267 3.401 1.00 81.31 250 ARG A O 1
ATOM 2033 N N . PHE A 1 251 ? -14.797 6.370 1.442 1.00 84.31 251 PHE A N 1
ATOM 2034 C CA . PHE A 1 251 ? -13.756 7.305 1.824 1.00 84.31 251 PHE A CA 1
ATOM 2035 C C . PHE A 1 251 ? -14.188 8.161 3.017 1.00 84.31 251 PHE A C 1
ATOM 2037 O O . PHE A 1 251 ? -14.939 9.124 2.871 1.00 84.31 251 PHE A O 1
ATOM 2044 N N . GLU A 1 252 ? -13.667 7.811 4.188 1.00 83.62 252 GLU A N 1
ATOM 2045 C CA . GLU A 1 252 ? -13.884 8.531 5.433 1.00 83.62 252 GLU A CA 1
ATOM 2046 C C . GLU A 1 252 ? -12.535 8.938 6.021 1.00 83.62 252 GLU A C 1
ATOM 2048 O O . GLU A 1 252 ? -11.729 8.109 6.445 1.00 83.62 252 GLU A O 1
ATOM 2053 N N . VAL A 1 253 ? -12.271 10.245 6.056 1.00 84.06 253 VAL A N 1
ATOM 2054 C CA . VAL A 1 253 ? -10.981 10.779 6.531 1.00 84.06 253 VAL A CA 1
ATOM 2055 C C . VAL A 1 253 ? -10.767 10.508 8.019 1.00 84.06 253 VAL A C 1
ATOM 2057 O O . VAL A 1 253 ? -9.634 10.328 8.453 1.00 84.06 253 VAL A O 1
ATOM 2060 N N . LYS A 1 254 ? -11.851 10.406 8.796 1.00 87.75 254 LYS A N 1
ATOM 2061 C CA . LYS A 1 254 ? -11.806 10.108 10.236 1.00 87.75 254 LYS A CA 1
ATOM 2062 C C . LYS A 1 254 ? -11.128 8.765 10.531 1.00 87.75 254 LYS A C 1
ATOM 2064 O O . LYS A 1 254 ? -10.434 8.645 11.534 1.00 87.75 254 LYS A O 1
ATOM 2069 N N . LEU A 1 255 ? -11.281 7.783 9.643 1.00 87.69 255 LEU A N 1
ATOM 2070 C CA . LEU A 1 255 ? -10.718 6.440 9.816 1.00 87.69 255 LEU A CA 1
ATOM 2071 C C . LEU A 1 255 ? -9.202 6.392 9.598 1.00 87.69 255 LEU A C 1
ATOM 2073 O O . LEU A 1 255 ? -8.547 5.469 10.064 1.00 87.69 255 LEU A O 1
ATOM 2077 N N . VAL A 1 256 ? -8.645 7.386 8.900 1.00 90.12 256 VAL A N 1
ATOM 2078 C CA . VAL A 1 256 ? -7.224 7.455 8.518 1.00 90.12 256 VAL A CA 1
ATOM 2079 C C . VAL A 1 256 ? -6.582 8.789 8.916 1.00 90.12 256 VAL A C 1
ATOM 2081 O O . VAL A 1 256 ? -5.628 9.256 8.289 1.00 90.12 256 VAL A O 1
ATOM 2084 N N . SER A 1 257 ? -7.111 9.441 9.952 1.00 88.00 257 SER A N 1
ATOM 2085 C CA . SER A 1 257 ? -6.667 10.771 10.374 1.00 88.00 257 SER A CA 1
ATOM 2086 C C . SER A 1 257 ? -5.222 10.779 10.878 1.00 88.00 257 SER A C 1
ATOM 2088 O O . SER A 1 257 ? -4.516 11.762 10.674 1.00 88.00 257 SER A O 1
ATOM 2090 N N . GLU A 1 258 ? -4.759 9.681 11.484 1.00 89.31 258 GLU A N 1
ATOM 2091 C CA . GLU A 1 258 ? -3.385 9.563 11.996 1.00 89.31 258 GLU A CA 1
ATOM 2092 C C . GLU A 1 258 ? -2.334 9.635 10.872 1.00 89.31 258 GLU A C 1
ATOM 2094 O O . GLU A 1 258 ? -1.309 10.323 10.963 1.00 89.31 258 GLU A O 1
ATOM 2099 N N . THR A 1 259 ? -2.596 8.938 9.767 1.00 89.38 259 THR A N 1
ATOM 2100 C CA . THR A 1 259 ? -1.672 8.855 8.630 1.00 89.38 259 THR A CA 1
ATOM 2101 C C . THR A 1 259 ? -1.818 10.027 7.663 1.00 89.38 259 THR A C 1
ATOM 2103 O O . THR A 1 259 ? -0.881 10.337 6.929 1.00 89.38 259 THR A O 1
ATOM 2106 N N . THR A 1 260 ? -2.930 10.761 7.730 1.00 87.81 260 THR A N 1
ATOM 2107 C CA . THR A 1 260 ? -3.219 11.932 6.889 1.00 87.81 260 THR A CA 1
ATOM 2108 C C . THR A 1 260 ? -2.780 13.239 7.567 1.00 87.81 260 THR A C 1
ATOM 2110 O O . THR A 1 260 ? -3.559 14.172 7.742 1.00 87.81 260 THR A O 1
ATOM 2113 N N . SER A 1 261 ? -1.511 13.316 7.976 1.00 89.12 261 SER A N 1
ATOM 2114 C CA . SER A 1 261 ? -0.933 14.488 8.651 1.00 89.12 261 SER A CA 1
ATOM 2115 C C . SER A 1 261 ? 0.391 14.924 8.019 1.00 89.12 261 SER A C 1
ATOM 2117 O O . SER A 1 261 ? 1.135 14.102 7.482 1.00 89.12 261 SER A O 1
ATOM 2119 N N . VAL A 1 262 ? 0.736 16.217 8.122 1.00 89.38 262 VAL A N 1
ATOM 2120 C CA . VAL A 1 262 ? 2.014 16.762 7.605 1.00 89.38 262 VAL A CA 1
ATOM 2121 C C . VAL A 1 262 ? 3.218 16.024 8.205 1.00 89.38 262 VAL A C 1
ATOM 2123 O O . VAL A 1 262 ? 4.195 15.748 7.513 1.00 89.38 262 VAL A O 1
ATOM 2126 N N . GLN A 1 263 ? 3.124 15.633 9.479 1.00 90.38 263 GLN A N 1
ATOM 2127 C CA . GLN A 1 263 ? 4.163 14.860 10.162 1.00 90.38 263 GLN A CA 1
ATOM 2128 C C . GLN A 1 263 ? 4.387 13.490 9.515 1.00 90.38 263 GLN A C 1
ATOM 2130 O O . GLN A 1 263 ? 5.519 13.019 9.447 1.00 90.38 263 GLN A O 1
ATOM 2135 N N . THR A 1 264 ? 3.323 12.835 9.050 1.00 91.06 264 THR A N 1
ATOM 2136 C CA . THR A 1 264 ? 3.431 11.539 8.375 1.00 91.06 264 THR A CA 1
ATOM 2137 C C . THR A 1 264 ? 4.032 11.685 6.976 1.00 91.06 264 THR A C 1
ATOM 2139 O O . THR A 1 264 ? 4.897 10.887 6.621 1.00 91.06 264 THR A O 1
ATOM 2142 N N . PHE A 1 265 ? 3.692 12.743 6.228 1.00 90.94 265 PHE A N 1
ATOM 2143 C CA . PHE A 1 265 ? 4.375 13.075 4.967 1.00 90.94 265 PHE A CA 1
ATOM 2144 C C . PHE A 1 265 ? 5.881 13.270 5.160 1.00 90.94 265 PHE A C 1
ATOM 2146 O O . PHE A 1 265 ? 6.674 12.684 4.425 1.00 90.94 265 PHE A O 1
ATOM 2153 N N . HIS A 1 266 ? 6.266 14.058 6.167 1.00 91.56 266 HIS A N 1
ATOM 2154 C CA . HIS A 1 266 ? 7.670 14.281 6.502 1.00 91.56 266 HIS A CA 1
ATOM 2155 C C . HIS A 1 266 ? 8.380 12.973 6.862 1.00 91.56 266 HIS A C 1
ATOM 2157 O O . HIS A 1 266 ? 9.443 12.673 6.331 1.00 91.56 266 HIS A O 1
ATOM 2163 N N . TYR A 1 267 ? 7.756 12.156 7.712 1.00 91.19 267 TYR A N 1
ATOM 2164 C CA . TYR A 1 267 ? 8.321 10.881 8.139 1.00 91.19 267 TYR A CA 1
ATOM 2165 C C . TYR A 1 267 ? 8.567 9.918 6.965 1.00 91.19 267 TYR A C 1
ATOM 2167 O O . TYR A 1 267 ? 9.656 9.360 6.851 1.00 91.19 267 TYR A O 1
ATOM 2175 N N . VAL A 1 268 ? 7.596 9.754 6.057 1.00 92.62 268 VAL A N 1
ATOM 2176 C CA . VAL A 1 268 ? 7.747 8.877 4.879 1.00 92.62 268 VAL A CA 1
ATOM 2177 C C . VAL A 1 268 ? 8.825 9.404 3.925 1.00 92.62 268 VAL A C 1
ATOM 2179 O O . VAL A 1 268 ? 9.601 8.611 3.387 1.00 92.62 268 VAL A O 1
ATOM 2182 N N . GLN A 1 269 ? 8.922 10.723 3.741 1.00 91.56 269 GLN A N 1
ATOM 2183 C CA . GLN A 1 269 ? 9.971 11.329 2.918 1.00 91.56 269 GLN A CA 1
ATOM 2184 C C . GLN A 1 269 ? 11.365 11.113 3.533 1.00 91.56 269 GLN A C 1
ATOM 2186 O O . GLN A 1 269 ? 12.240 10.595 2.843 1.00 91.56 269 GLN A O 1
ATOM 2191 N N . GLN A 1 270 ? 11.553 11.379 4.830 1.00 91.19 270 GLN A N 1
ATOM 2192 C CA . GLN A 1 270 ? 12.820 11.113 5.526 1.00 91.19 270 GLN A CA 1
ATOM 2193 C C . GLN A 1 270 ? 13.233 9.636 5.473 1.00 91.19 270 GLN A C 1
ATOM 2195 O O . GLN A 1 270 ? 14.405 9.324 5.262 1.00 91.19 270 GLN A O 1
ATOM 2200 N N . LEU A 1 271 ? 12.282 8.711 5.646 1.00 90.50 271 LEU A N 1
ATOM 2201 C CA . LEU A 1 271 ? 12.551 7.278 5.501 1.00 90.50 271 LEU A CA 1
ATOM 2202 C C . LEU A 1 271 ? 13.013 6.929 4.087 1.00 90.50 271 LEU A C 1
ATOM 2204 O O . LEU A 1 271 ? 13.947 6.147 3.913 1.00 90.50 271 LEU A O 1
ATOM 2208 N N . SER A 1 272 ? 12.378 7.520 3.079 1.00 91.19 272 SER A N 1
ATOM 2209 C CA . SER A 1 272 ? 12.719 7.265 1.685 1.00 91.19 272 SER A CA 1
ATOM 2210 C C . SER A 1 272 ? 14.113 7.795 1.329 1.00 91.19 272 SER A C 1
ATOM 2212 O O . SER A 1 272 ? 14.873 7.092 0.665 1.00 91.19 272 SER A O 1
ATOM 2214 N N . GLU A 1 273 ? 14.484 8.983 1.814 1.00 90.62 273 GLU A N 1
ATOM 2215 C CA . GLU A 1 273 ? 15.847 9.522 1.683 1.00 90.62 273 GLU A CA 1
ATOM 2216 C C . GLU A 1 273 ? 16.873 8.614 2.366 1.00 90.62 273 GLU A C 1
ATOM 2218 O O . GLU A 1 273 ? 17.856 8.212 1.746 1.00 90.62 273 GLU A O 1
ATOM 2223 N N . ASN A 1 274 ? 16.590 8.178 3.596 1.00 90.31 274 ASN A N 1
ATOM 2224 C CA . ASN A 1 274 ? 17.447 7.242 4.316 1.00 90.31 274 ASN A CA 1
ATOM 2225 C C . ASN A 1 274 ? 17.630 5.915 3.551 1.00 90.31 274 ASN A C 1
ATOM 2227 O O . ASN A 1 274 ? 18.746 5.411 3.440 1.00 90.31 274 ASN A O 1
ATOM 2231 N N . TYR A 1 275 ? 16.569 5.341 2.971 1.00 89.81 275 TYR A N 1
ATOM 2232 C CA . TYR A 1 275 ? 16.694 4.123 2.158 1.00 89.81 275 TYR A CA 1
ATOM 2233 C C . TYR A 1 275 ? 17.497 4.344 0.880 1.00 89.81 275 TYR A C 1
ATOM 2235 O O . TYR A 1 275 ? 18.255 3.457 0.482 1.00 89.81 275 TYR A O 1
ATOM 2243 N N . TYR A 1 276 ? 17.365 5.511 0.254 1.00 88.19 276 TYR A N 1
ATOM 2244 C CA . TYR A 1 276 ? 18.147 5.876 -0.919 1.00 88.19 276 TYR A CA 1
ATOM 2245 C C . TYR A 1 276 ? 19.646 6.031 -0.587 1.00 88.19 276 TYR A C 1
ATOM 2247 O O . TYR A 1 276 ? 20.505 5.481 -1.290 1.00 88.19 276 TYR A O 1
ATOM 2255 N N . ASP A 1 277 ? 19.974 6.673 0.534 1.00 88.38 277 ASP A N 1
ATOM 2256 C CA . ASP A 1 277 ? 21.349 6.815 1.026 1.00 88.38 277 ASP A CA 1
ATOM 2257 C C . ASP A 1 277 ? 21.957 5.460 1.422 1.00 88.38 277 ASP A C 1
ATOM 2259 O O . ASP A 1 277 ? 23.095 5.127 1.063 1.00 88.38 277 ASP A O 1
ATOM 2263 N N . LEU A 1 278 ? 21.181 4.612 2.103 1.00 86.50 278 LEU A N 1
ATOM 2264 C CA . LEU A 1 278 ? 21.589 3.254 2.473 1.00 86.50 278 LEU A CA 1
ATOM 2265 C C . LEU A 1 278 ? 21.767 2.347 1.252 1.00 86.50 278 LEU A C 1
ATOM 2267 O O . LEU A 1 278 ? 22.678 1.516 1.228 1.00 86.50 278 LEU A O 1
ATOM 2271 N N . MET A 1 279 ? 20.960 2.518 0.206 1.00 84.31 279 MET A N 1
ATOM 2272 C CA . MET A 1 279 ? 21.141 1.816 -1.065 1.00 84.31 279 MET A CA 1
ATOM 2273 C C . MET A 1 279 ? 22.457 2.223 -1.749 1.00 84.31 279 MET A C 1
ATOM 2275 O O . MET A 1 279 ? 23.147 1.367 -2.310 1.00 84.31 279 MET A O 1
ATOM 2279 N N . SER A 1 280 ? 22.825 3.503 -1.668 1.00 80.75 280 SER A N 1
ATOM 2280 C CA . SER A 1 280 ? 24.052 4.044 -2.265 1.00 80.75 280 SER A CA 1
ATOM 2281 C C . SER A 1 280 ? 25.316 3.622 -1.504 1.00 80.75 280 SER A C 1
ATOM 2283 O O . SER A 1 280 ? 26.340 3.310 -2.118 1.00 80.75 280 SER A O 1
ATOM 2285 N N . THR A 1 281 ? 25.243 3.541 -0.173 1.00 82.88 281 THR A N 1
ATOM 2286 C CA . THR A 1 281 ? 26.372 3.180 0.703 1.00 82.88 281 THR A CA 1
ATOM 2287 C C . THR A 1 281 ? 26.549 1.662 0.875 1.00 82.88 281 THR A C 1
ATOM 2289 O O . THR A 1 281 ? 27.674 1.157 0.843 1.00 82.88 281 THR A O 1
ATOM 2292 N N . CYS A 1 282 ? 25.464 0.888 1.002 1.00 76.38 282 CYS A N 1
ATOM 2293 C CA . CYS A 1 282 ? 25.503 -0.538 1.353 1.00 76.38 282 CYS A CA 1
ATOM 2294 C C . CYS A 1 282 ? 25.259 -1.484 0.161 1.00 76.38 282 CYS A C 1
ATOM 2296 O O . CYS A 1 282 ? 24.223 -2.152 0.076 1.00 76.38 282 CYS A O 1
ATOM 2298 N N . LYS A 1 283 ? 26.269 -1.675 -0.702 1.00 72.00 283 LYS A N 1
ATOM 2299 C CA . LYS A 1 283 ? 26.175 -2.561 -1.890 1.00 72.00 283 LYS A CA 1
ATOM 2300 C C . LYS A 1 283 ? 25.755 -4.015 -1.589 1.00 72.00 283 LYS A C 1
ATOM 2302 O O . LYS A 1 283 ? 25.125 -4.651 -2.427 1.00 72.00 283 LYS A O 1
ATOM 2307 N N . LYS A 1 284 ? 26.058 -4.552 -0.395 1.00 75.12 284 LYS A N 1
ATOM 2308 C CA . LYS A 1 284 ? 25.730 -5.945 -0.009 1.00 75.12 284 LYS A CA 1
ATOM 2309 C C . LYS A 1 284 ? 24.228 -6.194 0.200 1.00 75.12 284 LYS A C 1
ATOM 2311 O O . LYS A 1 284 ? 23.766 -7.306 -0.031 1.00 75.12 284 LYS A O 1
ATOM 2316 N N . LYS A 1 285 ? 23.467 -5.180 0.634 1.00 80.38 285 LYS A N 1
ATOM 2317 C CA . LYS A 1 285 ? 22.021 -5.275 0.931 1.00 80.38 285 LYS A CA 1
ATOM 2318 C C . LYS A 1 285 ? 21.165 -4.478 -0.060 1.00 80.38 285 LYS A C 1
ATOM 2320 O O . LYS A 1 285 ? 20.024 -4.146 0.238 1.00 80.38 285 LYS A O 1
ATOM 2325 N N . LEU A 1 286 ? 21.691 -4.213 -1.256 1.00 81.38 286 LEU A N 1
ATOM 2326 C CA . LEU A 1 286 ? 21.045 -3.386 -2.278 1.00 81.38 286 LEU A CA 1
ATOM 2327 C C . LEU A 1 286 ? 19.586 -3.792 -2.555 1.00 81.38 286 LEU A C 1
ATOM 2329 O O . LEU A 1 286 ? 18.702 -2.944 -2.583 1.00 81.38 286 LEU A O 1
ATOM 2333 N N . ARG A 1 287 ? 19.312 -5.098 -2.675 1.00 80.06 287 ARG A N 1
ATOM 2334 C CA . ARG A 1 287 ? 17.956 -5.617 -2.936 1.00 80.06 287 ARG A CA 1
ATOM 2335 C C . ARG A 1 287 ? 16.966 -5.323 -1.809 1.00 80.06 287 ARG A C 1
ATOM 2337 O O . ARG A 1 287 ? 15.793 -5.104 -2.081 1.00 80.06 287 ARG A O 1
ATOM 2344 N N . LEU A 1 288 ? 17.427 -5.352 -0.558 1.00 83.81 288 LEU A N 1
ATOM 2345 C CA . LEU A 1 288 ? 16.589 -5.054 0.601 1.00 83.81 288 LEU A CA 1
ATOM 2346 C C . LEU A 1 288 ? 16.207 -3.573 0.594 1.00 83.81 288 LEU A C 1
ATOM 2348 O O . LEU A 1 288 ? 15.026 -3.251 0.659 1.00 83.81 288 LEU A O 1
ATOM 2352 N N . TRP A 1 289 ? 17.196 -2.689 0.447 1.00 87.25 289 TRP A N 1
ATOM 2353 C CA . TRP A 1 289 ? 16.973 -1.241 0.442 1.00 87.25 289 TRP A CA 1
ATOM 2354 C C . TRP A 1 289 ? 16.152 -0.778 -0.760 1.00 87.25 289 TRP A C 1
ATOM 2356 O O . TRP A 1 289 ? 15.275 0.057 -0.595 1.00 87.25 289 TRP A O 1
ATOM 2366 N N . SER A 1 290 ? 16.349 -1.389 -1.930 1.00 87.00 290 SER A N 1
ATOM 2367 C CA . SER A 1 290 ? 15.528 -1.147 -3.123 1.00 87.00 290 SER A CA 1
ATOM 2368 C C . SER A 1 290 ? 14.051 -1.497 -2.888 1.00 87.00 290 SER A C 1
ATOM 2370 O O . SER A 1 290 ? 13.170 -0.684 -3.155 1.00 87.00 290 SER A O 1
ATOM 2372 N N . ARG A 1 291 ? 13.760 -2.659 -2.280 1.00 86.06 291 ARG A N 1
ATOM 2373 C CA . ARG A 1 291 ? 12.382 -3.044 -1.915 1.00 86.06 291 ARG A CA 1
ATOM 2374 C C . ARG A 1 291 ? 11.766 -2.104 -0.877 1.00 86.06 291 ARG A C 1
ATOM 2376 O O . ARG A 1 291 ? 10.604 -1.738 -1.012 1.00 86.06 291 ARG A O 1
ATOM 2383 N N . ARG A 1 292 ? 12.535 -1.698 0.139 1.00 89.62 292 ARG A N 1
ATOM 2384 C CA . ARG A 1 292 ? 12.075 -0.749 1.169 1.00 89.62 292 ARG A CA 1
ATOM 2385 C C . ARG A 1 292 ? 11.788 0.633 0.589 1.00 89.62 292 ARG A C 1
ATOM 2387 O O . ARG A 1 292 ? 10.745 1.206 0.884 1.00 89.62 292 ARG A O 1
ATOM 2394 N N . LEU A 1 293 ? 12.660 1.124 -0.291 1.00 91.38 293 LEU A N 1
ATOM 2395 C CA . LEU A 1 293 ? 12.452 2.369 -1.028 1.00 91.38 293 LEU A CA 1
ATOM 2396 C C . LEU A 1 293 ? 11.199 2.297 -1.907 1.00 91.38 293 LEU A C 1
ATOM 2398 O O . LEU A 1 293 ? 10.423 3.247 -1.941 1.00 91.38 293 LEU A O 1
ATOM 2402 N N . HIS A 1 294 ? 10.966 1.166 -2.579 1.00 91.44 294 HIS A N 1
ATOM 2403 C CA . HIS A 1 294 ? 9.753 0.962 -3.369 1.00 91.44 294 HIS A CA 1
ATOM 2404 C C . HIS A 1 294 ? 8.489 0.996 -2.504 1.00 91.44 294 HIS A C 1
ATOM 2406 O O . HIS A 1 294 ? 7.547 1.708 -2.839 1.00 91.44 294 HIS A O 1
ATOM 2412 N N . LEU A 1 295 ? 8.481 0.318 -1.353 1.00 91.62 295 LEU A N 1
ATOM 2413 C CA . LEU A 1 295 ? 7.362 0.385 -0.405 1.00 91.62 295 LEU A CA 1
ATOM 2414 C C . LEU A 1 295 ? 7.118 1.807 0.118 1.00 91.62 295 LEU A C 1
ATOM 2416 O O . LEU A 1 295 ? 5.967 2.232 0.206 1.00 91.62 295 LEU A O 1
ATOM 2420 N N . ALA A 1 296 ? 8.182 2.550 0.429 1.00 93.75 296 ALA A N 1
ATOM 2421 C CA . ALA A 1 296 ? 8.074 3.932 0.888 1.00 93.75 296 ALA A CA 1
ATOM 2422 C C . ALA A 1 296 ? 7.487 4.850 -0.195 1.00 93.75 296 ALA A C 1
ATOM 2424 O O . ALA A 1 296 ? 6.574 5.626 0.085 1.00 93.75 296 ALA A O 1
ATOM 2425 N N . LEU A 1 297 ? 7.932 4.695 -1.447 1.00 93.81 297 LEU A N 1
ATOM 2426 C CA . LEU A 1 297 ? 7.381 5.408 -2.599 1.00 93.81 297 LEU A CA 1
ATOM 2427 C C . LEU A 1 297 ? 5.888 5.109 -2.788 1.00 93.81 297 LEU A C 1
ATOM 2429 O O . LEU A 1 297 ? 5.098 6.027 -2.995 1.00 93.81 297 LEU A O 1
ATOM 2433 N N . LEU A 1 298 ? 5.487 3.841 -2.678 1.00 93.25 298 LEU A N 1
ATOM 2434 C CA . LEU A 1 298 ? 4.086 3.445 -2.792 1.00 93.25 298 LEU A CA 1
ATOM 2435 C C . LEU A 1 298 ? 3.214 4.050 -1.680 1.00 93.25 298 LEU A C 1
ATOM 2437 O O . LEU A 1 298 ? 2.098 4.494 -1.954 1.00 93.25 298 LEU A O 1
ATOM 2441 N N . ALA A 1 299 ? 3.713 4.090 -0.441 1.00 94.38 299 ALA A N 1
ATOM 2442 C CA . ALA A 1 299 ? 3.033 4.767 0.661 1.00 94.38 299 ALA A CA 1
ATOM 2443 C C . ALA A 1 299 ? 2.916 6.279 0.394 1.00 94.38 299 ALA A C 1
ATOM 2445 O O . ALA A 1 299 ? 1.843 6.855 0.559 1.00 94.38 299 ALA A O 1
ATOM 2446 N N . TYR A 1 300 ? 3.984 6.909 -0.106 1.00 94.06 300 TYR A N 1
ATOM 2447 C CA . TYR A 1 300 ? 3.994 8.327 -0.472 1.00 94.06 300 TYR A CA 1
ATOM 2448 C C . TYR A 1 300 ? 2.999 8.653 -1.599 1.00 94.06 300 TYR A C 1
ATOM 2450 O O . TYR A 1 300 ? 2.279 9.651 -1.534 1.00 94.06 300 TYR A O 1
ATOM 2458 N N . ARG A 1 301 ? 2.879 7.772 -2.600 1.00 94.31 301 ARG A N 1
ATOM 2459 C CA . ARG A 1 301 ? 1.853 7.871 -3.646 1.00 94.31 301 ARG A CA 1
ATOM 2460 C C . ARG A 1 301 ? 0.446 7.839 -3.062 1.00 94.31 301 ARG A C 1
ATOM 2462 O O . ARG A 1 301 ? -0.389 8.660 -3.439 1.00 94.31 301 ARG A O 1
ATOM 2469 N N . GLU A 1 302 ? 0.172 6.908 -2.152 1.00 95.00 302 GLU A N 1
ATOM 2470 C CA . GLU A 1 302 ? -1.160 6.777 -1.559 1.00 95.00 302 GLU A CA 1
ATOM 2471 C C . GLU A 1 302 ? -1.525 7.986 -0.684 1.00 95.00 302 GLU A C 1
ATOM 2473 O O . GLU A 1 302 ? -2.676 8.428 -0.702 1.00 95.00 302 GLU A O 1
ATOM 2478 N N . LEU A 1 303 ? -0.547 8.606 -0.016 1.00 93.62 303 LEU A N 1
ATOM 2479 C CA . LEU A 1 303 ? -0.741 9.888 0.665 1.00 93.62 303 LEU A CA 1
ATOM 2480 C C . LEU A 1 303 ? -1.209 10.988 -0.313 1.00 93.62 303 LEU A C 1
ATOM 2482 O O . LEU A 1 303 ? -2.177 11.701 -0.034 1.00 93.62 303 LEU A O 1
ATOM 2486 N N . PHE A 1 304 ? -0.594 11.101 -1.497 1.00 93.38 304 PHE A N 1
ATOM 2487 C CA . PHE A 1 304 ? -1.036 12.053 -2.526 1.00 93.38 304 PHE A CA 1
ATOM 2488 C C . PHE A 1 304 ? -2.420 11.733 -3.101 1.00 93.38 304 PHE A C 1
ATOM 2490 O O . PHE A 1 304 ? -3.238 12.637 -3.309 1.00 93.38 304 PHE A O 1
ATOM 2497 N N . LEU A 1 305 ? -2.708 10.457 -3.361 1.00 93.50 305 LEU A N 1
ATOM 2498 C CA . LEU A 1 305 ? -4.021 10.026 -3.846 1.00 93.50 305 LEU A CA 1
ATOM 2499 C C . LEU A 1 305 ? -5.119 10.292 -2.811 1.00 93.50 305 LEU A C 1
ATOM 2501 O O . LEU A 1 305 ? -6.219 10.708 -3.184 1.00 93.50 305 LEU A O 1
ATOM 2505 N N . THR A 1 306 ? -4.801 10.127 -1.528 1.00 92.12 306 THR A N 1
ATOM 2506 C CA . THR A 1 306 ? -5.684 10.473 -0.414 1.00 92.12 306 THR A CA 1
ATOM 2507 C C . THR A 1 306 ? -5.960 11.973 -0.381 1.00 92.12 306 THR A C 1
ATOM 2509 O O . THR A 1 306 ? -7.126 12.357 -0.348 1.00 92.12 306 THR A O 1
ATOM 2512 N N . LEU A 1 307 ? -4.946 12.838 -0.531 1.00 90.94 307 LEU A N 1
ATOM 2513 C CA . LEU A 1 307 ? -5.164 14.291 -0.657 1.00 90.94 307 LEU A CA 1
ATOM 2514 C C . LEU A 1 307 ? -6.083 14.645 -1.838 1.00 90.94 307 LEU A C 1
ATOM 2516 O O . LEU A 1 307 ? -6.999 15.455 -1.702 1.00 90.94 307 LEU A O 1
ATOM 2520 N N . CYS A 1 308 ? -5.902 13.990 -2.989 1.00 91.19 308 CYS A N 1
ATOM 2521 C CA . CYS A 1 308 ? -6.781 14.173 -4.150 1.00 91.19 308 CYS A CA 1
ATOM 2522 C C . CYS A 1 308 ? -8.224 13.694 -3.914 1.00 91.19 308 CYS A C 1
ATOM 2524 O O . CYS A 1 308 ? -9.134 14.099 -4.648 1.00 91.19 308 CYS A O 1
ATOM 2526 N N . ALA A 1 309 ? -8.438 12.763 -2.983 1.00 90.25 309 ALA A N 1
ATOM 2527 C CA . ALA A 1 309 ? -9.762 12.312 -2.566 1.00 90.25 309 ALA A CA 1
ATOM 2528 C C . ALA A 1 309 ? -10.376 13.279 -1.541 1.00 90.25 309 ALA A C 1
ATOM 2530 O O . ALA A 1 309 ? -11.552 13.614 -1.668 1.00 90.25 309 ALA A O 1
ATOM 2531 N N . MET A 1 310 ? -9.573 13.819 -0.614 1.00 88.94 310 MET A N 1
ATOM 2532 C CA . MET A 1 310 ? -10.000 14.849 0.345 1.00 88.94 310 MET A CA 1
ATOM 2533 C C . MET A 1 310 ? -10.552 16.095 -0.350 1.00 88.94 310 MET A C 1
ATOM 2535 O O . MET A 1 310 ? -11.573 16.621 0.077 1.00 88.94 310 MET A O 1
ATOM 2539 N N . ASP A 1 311 ? -9.950 16.529 -1.460 1.00 87.06 311 ASP A N 1
ATOM 2540 C CA . ASP A 1 311 ? -10.458 17.676 -2.233 1.00 87.06 311 ASP A CA 1
ATOM 2541 C C . ASP A 1 311 ? -11.869 17.476 -2.783 1.00 87.06 311 ASP A C 1
ATOM 2543 O O . ASP A 1 311 ? -12.606 18.438 -2.986 1.00 87.06 311 ASP A O 1
ATOM 2547 N N . ARG A 1 312 ? -12.216 16.222 -3.084 1.00 87.94 312 ARG A N 1
ATOM 2548 C CA . ARG A 1 312 ? -13.514 15.836 -3.645 1.00 87.94 312 ARG A CA 1
ATOM 2549 C C . ARG A 1 312 ? -14.552 15.563 -2.559 1.00 87.94 312 ARG A C 1
ATOM 2551 O O . ARG A 1 312 ? -15.697 15.273 -2.892 1.00 87.94 312 ARG A O 1
ATOM 2558 N N . SER A 1 313 ? -14.162 15.647 -1.287 1.00 87.06 313 SER A N 1
ATOM 2559 C CA . SER A 1 313 ? -15.066 15.467 -0.159 1.00 87.06 313 SER A CA 1
ATOM 2560 C C . SER A 1 313 ? -16.114 16.578 -0.111 1.00 87.06 313 SER A C 1
ATOM 2562 O O . SER A 1 313 ? -15.849 17.745 -0.425 1.00 87.06 313 SER A O 1
ATOM 2564 N N . THR A 1 314 ? -17.319 16.213 0.318 1.00 85.94 314 THR A N 1
ATOM 2565 C CA . THR A 1 314 ? -18.415 17.155 0.563 1.00 85.94 314 THR A CA 1
ATOM 2566 C C . THR A 1 314 ? -18.123 18.060 1.761 1.00 85.94 314 THR A C 1
ATOM 2568 O O . THR A 1 314 ? -18.516 19.225 1.742 1.00 85.94 314 THR A O 1
ATOM 2571 N N . ASP A 1 315 ? -17.400 17.544 2.759 1.00 88.19 315 ASP A N 1
ATOM 2572 C CA . ASP A 1 315 ? -17.067 18.232 4.010 1.00 88.19 315 ASP A CA 1
ATOM 2573 C C . ASP A 1 315 ? -15.989 19.309 3.805 1.00 88.19 315 ASP A C 1
ATOM 2575 O O . ASP A 1 315 ? -14.895 19.043 3.299 1.00 88.19 315 ASP A O 1
ATOM 2579 N N . GLU A 1 316 ? -16.300 20.537 4.215 1.00 88.12 316 GLU A N 1
ATOM 2580 C CA . GLU A 1 316 ? -15.408 21.689 4.104 1.00 88.12 316 GLU A CA 1
ATOM 2581 C C . GLU A 1 316 ? -14.180 21.569 5.011 1.00 88.12 316 GLU A C 1
ATOM 2583 O O . GLU A 1 316 ? -13.072 21.871 4.573 1.00 88.12 316 GLU A O 1
ATOM 2588 N N . THR A 1 317 ? -14.334 21.015 6.216 1.00 88.00 317 THR A N 1
ATOM 2589 C CA . THR A 1 317 ? -13.228 20.853 7.177 1.00 88.00 317 THR A CA 1
ATOM 2590 C C . THR A 1 317 ? -12.135 19.929 6.636 1.00 88.00 317 THR A C 1
ATOM 2592 O O . THR A 1 317 ? -10.933 20.167 6.805 1.00 88.00 317 THR A O 1
ATOM 2595 N N . VAL A 1 318 ? -12.552 18.889 5.910 1.00 87.38 318 VAL A N 1
ATOM 2596 C CA . VAL A 1 318 ? -11.668 17.949 5.219 1.00 87.38 318 VAL A CA 1
ATOM 2597 C C . VAL A 1 318 ? -10.945 18.639 4.064 1.00 87.38 318 VAL A C 1
ATOM 2599 O O . VAL A 1 318 ? -9.738 18.448 3.893 1.00 87.38 318 VAL A O 1
ATOM 2602 N N . ARG A 1 319 ? -11.651 19.466 3.282 1.00 88.00 319 ARG A N 1
ATOM 2603 C CA . ARG A 1 319 ? -11.034 20.231 2.189 1.00 88.00 319 ARG A CA 1
ATOM 2604 C C . ARG A 1 319 ? -10.027 21.248 2.713 1.00 88.00 319 ARG A C 1
ATOM 2606 O O . ARG A 1 319 ? -8.955 21.379 2.129 1.00 88.00 319 ARG A O 1
ATOM 2613 N N . ASP A 1 320 ? -10.320 21.922 3.817 1.00 86.88 320 ASP A N 1
ATOM 2614 C CA . ASP A 1 320 ? -9.399 22.889 4.414 1.00 86.88 320 ASP A CA 1
ATOM 2615 C C . ASP A 1 320 ? -8.165 22.204 5.003 1.00 86.88 320 ASP A C 1
ATOM 2617 O O . ASP A 1 320 ? -7.042 22.655 4.774 1.00 86.88 320 ASP A O 1
ATOM 2621 N N . SER A 1 321 ? -8.339 21.040 5.632 1.00 87.25 321 SER A N 1
ATOM 2622 C CA . SER A 1 321 ? -7.214 20.194 6.054 1.00 87.25 321 SER A CA 1
ATOM 2623 C C . SER A 1 321 ? -6.332 19.784 4.863 1.00 87.25 321 SER A C 1
ATOM 2625 O O . SER A 1 321 ? -5.107 19.884 4.941 1.00 87.25 321 SER A O 1
ATOM 2627 N N . SER A 1 322 ? -6.933 19.398 3.727 1.00 88.06 322 SER A N 1
ATOM 2628 C CA . SER A 1 322 ? -6.200 19.119 2.478 1.00 88.06 322 SER A CA 1
ATOM 2629 C C . SER A 1 322 ? -5.411 20.341 1.993 1.00 88.06 322 SER A C 1
ATOM 2631 O O . SER A 1 322 ? -4.226 20.213 1.676 1.00 88.06 322 SER A O 1
ATOM 2633 N N . LYS A 1 323 ? -6.015 21.541 1.984 1.00 87.44 323 LYS A N 1
ATOM 2634 C CA . LYS A 1 323 ? -5.334 22.789 1.583 1.00 87.44 323 LYS A CA 1
ATOM 2635 C C . LYS A 1 323 ? -4.125 23.091 2.466 1.00 87.44 323 LYS A C 1
ATOM 2637 O O . LYS A 1 323 ? -3.056 23.392 1.939 1.00 87.44 323 LYS A O 1
ATOM 2642 N N . VAL A 1 324 ? -4.257 22.956 3.788 1.00 88.44 324 VAL A N 1
ATOM 2643 C CA . VAL A 1 324 ? -3.148 23.176 4.734 1.00 88.44 324 VAL A CA 1
ATOM 2644 C C . VAL A 1 324 ? -2.007 22.195 4.475 1.00 88.44 324 VAL A C 1
ATOM 2646 O O . VAL A 1 324 ? -0.843 22.598 4.412 1.00 88.44 324 VAL A O 1
ATOM 2649 N N . ILE A 1 325 ? -2.315 20.909 4.284 1.00 87.81 325 ILE A N 1
ATOM 2650 C CA . ILE A 1 325 ? -1.291 19.897 4.001 1.00 87.81 325 ILE A CA 1
ATOM 2651 C C . ILE A 1 325 ? -0.601 20.193 2.662 1.00 87.81 325 ILE A C 1
ATOM 2653 O O . ILE A 1 325 ? 0.626 20.203 2.595 1.00 87.81 325 ILE A O 1
ATOM 2657 N N . LYS A 1 326 ? -1.364 20.506 1.610 1.00 87.94 326 LYS A N 1
ATOM 2658 C CA . LYS A 1 326 ? -0.813 20.852 0.294 1.00 87.94 326 LYS A CA 1
ATOM 2659 C C . LYS A 1 326 ? 0.063 22.087 0.323 1.00 87.94 326 LYS A C 1
ATOM 2661 O O . LYS A 1 326 ? 1.134 22.053 -0.267 1.00 87.94 326 LYS A O 1
ATOM 2666 N N . SER A 1 327 ? -0.362 23.145 1.007 1.00 86.69 327 SER A N 1
ATOM 2667 C CA . SER A 1 327 ? 0.435 24.362 1.147 1.00 86.69 327 SER A CA 1
ATOM 2668 C C . SER A 1 327 ? 1.808 24.021 1.737 1.00 86.69 327 SER A C 1
ATOM 2670 O O . SER A 1 327 ? 2.839 24.282 1.118 1.00 86.69 327 SER A O 1
ATOM 2672 N N . ASN A 1 328 ? 1.840 23.283 2.849 1.00 87.06 328 ASN A N 1
ATOM 2673 C CA . ASN A 1 328 ? 3.101 22.853 3.456 1.00 87.06 328 ASN A CA 1
ATOM 2674 C C . ASN A 1 328 ? 3.965 21.996 2.516 1.00 87.06 328 ASN A C 1
ATOM 2676 O O . ASN A 1 328 ? 5.179 22.173 2.473 1.00 87.06 328 ASN A O 1
ATOM 2680 N N . ILE A 1 329 ? 3.363 21.088 1.745 1.00 86.81 329 ILE A N 1
ATOM 2681 C CA . ILE A 1 329 ? 4.106 20.221 0.821 1.00 86.81 329 ILE A CA 1
ATOM 2682 C C . ILE A 1 329 ? 4.650 21.003 -0.383 1.00 86.81 329 ILE A C 1
ATOM 2684 O O . ILE A 1 329 ? 5.780 20.780 -0.800 1.00 86.81 329 ILE A O 1
ATOM 2688 N N . LEU A 1 330 ? 3.860 21.905 -0.969 1.00 83.88 330 LEU A N 1
ATOM 2689 C CA . LEU A 1 330 ? 4.205 22.568 -2.230 1.00 83.88 330 LEU A CA 1
ATOM 2690 C C . LEU A 1 330 ? 5.171 23.746 -2.057 1.00 83.88 330 LEU A C 1
ATOM 2692 O O . LEU A 1 330 ? 5.940 24.036 -2.977 1.00 83.88 330 LEU A O 1
ATOM 2696 N N . TYR A 1 331 ? 5.141 24.421 -0.904 1.00 83.75 331 TYR A N 1
ATOM 2697 C CA . TYR A 1 331 ? 6.051 25.533 -0.615 1.00 83.75 331 TYR A CA 1
ATOM 2698 C C . TYR A 1 331 ? 7.445 25.077 -0.171 1.00 83.75 331 TYR A C 1
ATOM 2700 O O . TYR A 1 331 ? 8.412 25.810 -0.381 1.00 83.75 331 TYR A O 1
ATOM 2708 N N . VAL A 1 332 ? 7.562 23.884 0.414 1.00 85.12 332 VAL A N 1
ATOM 2709 C CA . VAL A 1 332 ? 8.827 23.347 0.928 1.00 85.12 332 VAL A CA 1
ATOM 2710 C C . VAL A 1 332 ? 9.593 22.654 -0.218 1.00 85.12 332 VAL A C 1
ATOM 2712 O O . VAL A 1 332 ? 9.108 21.657 -0.766 1.00 85.12 332 VAL A O 1
ATOM 2715 N N . PRO A 1 333 ? 10.768 23.177 -0.633 1.00 83.12 333 PRO A N 1
ATOM 2716 C CA . PRO A 1 333 ? 11.512 22.669 -1.789 1.00 83.12 333 PRO A CA 1
ATOM 2717 C C . PRO A 1 333 ? 11.878 21.189 -1.695 1.00 83.12 333 PRO A C 1
ATOM 2719 O O . PRO A 1 333 ? 11.875 20.504 -2.716 1.00 83.12 333 PRO A O 1
ATOM 2722 N N . GLU A 1 334 ? 12.153 20.704 -0.485 1.00 84.12 334 GLU A N 1
ATOM 2723 C CA . GLU A 1 334 ? 12.537 19.327 -0.194 1.00 84.12 334 GLU A CA 1
ATOM 2724 C C . GLU A 1 334 ? 11.478 18.353 -0.720 1.00 84.12 334 GLU A C 1
ATOM 2726 O O . GLU A 1 334 ? 11.806 17.456 -1.489 1.00 84.12 334 GLU A O 1
ATOM 2731 N N . TYR A 1 335 ? 10.192 18.581 -0.435 1.00 83.94 335 TYR A N 1
ATOM 2732 C CA . TYR A 1 335 ? 9.122 17.714 -0.944 1.00 83.94 335 TYR A CA 1
ATOM 2733 C C . TYR A 1 335 ? 8.919 17.847 -2.455 1.00 83.94 335 TYR A C 1
ATOM 2735 O O . TYR A 1 335 ? 8.630 16.859 -3.131 1.00 83.94 335 TYR A O 1
ATOM 2743 N N . ARG A 1 336 ? 9.078 19.058 -3.002 1.00 83.19 336 ARG A N 1
ATOM 2744 C CA . ARG A 1 336 ? 8.877 19.326 -4.433 1.00 83.19 336 ARG A CA 1
ATOM 2745 C C . ARG A 1 336 ? 9.935 18.657 -5.305 1.00 83.19 336 ARG A C 1
ATOM 2747 O O . ARG A 1 336 ? 9.632 18.188 -6.400 1.00 83.19 336 ARG A O 1
ATOM 2754 N N . GLU A 1 337 ? 11.180 18.663 -4.847 1.00 86.62 337 GLU A N 1
ATOM 2755 C CA . GLU A 1 337 ? 12.324 18.149 -5.599 1.00 86.62 337 GLU A CA 1
ATOM 2756 C C . GLU A 1 337 ? 12.570 16.661 -5.321 1.00 86.62 337 GLU A C 1
ATOM 2758 O O . GLU A 1 337 ? 13.226 16.002 -6.124 1.00 86.62 337 GLU A O 1
ATOM 2763 N N . PHE A 1 338 ? 11.998 16.105 -4.249 1.00 87.75 338 PHE A N 1
ATOM 2764 C CA . PHE A 1 338 ? 12.198 14.718 -3.833 1.00 87.75 338 PHE A CA 1
ATOM 2765 C C . PHE A 1 338 ? 11.834 13.685 -4.916 1.00 87.75 338 PHE A C 1
ATOM 2767 O O . PHE A 1 338 ? 12.693 12.913 -5.347 1.00 87.75 338 PHE A O 1
ATOM 2774 N N . VAL A 1 339 ? 10.590 13.690 -5.414 1.00 88.56 339 VAL A N 1
ATOM 2775 C CA . VAL A 1 339 ? 10.132 12.703 -6.419 1.00 88.56 339 VAL A CA 1
ATOM 2776 C C . VAL A 1 339 ? 10.907 12.851 -7.734 1.00 88.56 339 VAL A C 1
ATOM 2778 O O . VAL A 1 339 ? 11.302 11.858 -8.345 1.00 88.56 339 VAL A O 1
ATOM 2781 N N . LEU A 1 340 ? 11.211 14.092 -8.130 1.00 89.00 340 LEU A N 1
ATOM 2782 C CA . LEU A 1 340 ? 12.026 14.378 -9.311 1.00 89.00 340 LEU A CA 1
ATOM 2783 C C . LEU A 1 340 ? 13.462 13.860 -9.149 1.00 89.00 340 LEU A C 1
ATOM 2785 O O . LEU A 1 340 ? 14.026 13.302 -10.087 1.00 89.00 340 LEU A O 1
ATOM 2789 N N . THR A 1 341 ? 14.046 14.014 -7.962 1.00 89.75 341 THR A N 1
ATOM 2790 C CA . THR A 1 341 ? 15.396 13.531 -7.650 1.00 89.75 341 THR A CA 1
ATOM 2791 C C . THR A 1 341 ? 15.465 12.010 -7.732 1.00 89.75 341 THR A C 1
ATOM 2793 O O . THR A 1 341 ? 16.420 11.478 -8.297 1.00 89.75 341 THR A O 1
ATOM 2796 N N . LEU A 1 342 ? 14.446 11.299 -7.239 1.00 89.12 342 LEU A N 1
ATOM 2797 C CA . LEU A 1 342 ? 14.351 9.847 -7.408 1.00 89.12 342 LEU A CA 1
ATOM 2798 C C . LEU A 1 342 ? 14.244 9.446 -8.887 1.00 89.12 342 LEU A C 1
ATOM 2800 O O . LEU A 1 342 ? 14.877 8.476 -9.296 1.00 89.12 342 LEU A O 1
ATOM 2804 N N . LEU A 1 343 ? 13.493 10.205 -9.696 1.00 89.25 343 LEU A N 1
ATOM 2805 C CA . LEU A 1 343 ? 13.305 9.929 -11.126 1.00 89.25 343 LEU A CA 1
ATOM 2806 C C . LEU A 1 343 ? 14.600 10.115 -11.927 1.00 89.25 343 LEU A C 1
ATOM 2808 O O . LEU A 1 343 ? 14.945 9.270 -12.748 1.00 89.25 343 LEU A O 1
ATOM 2812 N N . VAL A 1 344 ? 15.335 11.201 -11.674 1.00 90.19 344 VAL A N 1
ATOM 2813 C CA . VAL A 1 344 ? 16.608 11.494 -12.357 1.00 90.19 344 VAL A CA 1
ATOM 2814 C C . VAL A 1 344 ? 17.689 10.475 -11.994 1.00 90.19 344 VAL A C 1
ATOM 2816 O O . VAL A 1 344 ? 18.529 10.149 -12.829 1.00 90.19 344 VAL A O 1
ATOM 2819 N N . ASN A 1 345 ? 17.658 9.953 -10.768 1.00 87.75 345 ASN A N 1
ATOM 2820 C CA . ASN A 1 345 ? 18.635 8.983 -10.278 1.00 87.75 345 ASN A CA 1
ATOM 2821 C C . ASN A 1 345 ? 18.187 7.518 -10.428 1.00 87.75 345 ASN A C 1
ATOM 2823 O O . ASN A 1 345 ? 18.752 6.633 -9.777 1.00 87.75 345 ASN A O 1
ATOM 2827 N N . TYR A 1 346 ? 17.180 7.248 -11.262 1.00 86.94 346 TYR A N 1
ATOM 2828 C CA . TYR A 1 346 ? 16.754 5.884 -11.546 1.00 86.94 346 TYR A CA 1
ATOM 2829 C C . TYR A 1 346 ? 17.885 5.081 -12.209 1.00 86.94 346 TYR A C 1
ATOM 2831 O O . TYR A 1 346 ? 18.527 5.530 -13.158 1.00 86.94 346 TYR A O 1
ATOM 2839 N N . ASP A 1 347 ? 18.119 3.873 -11.698 1.00 83.38 347 ASP A N 1
ATOM 2840 C CA . ASP A 1 347 ? 19.167 2.964 -12.161 1.00 83.38 347 ASP A CA 1
ATOM 2841 C C . ASP A 1 347 ? 18.567 1.564 -12.348 1.00 83.38 347 ASP A C 1
ATOM 2843 O O . ASP A 1 347 ? 18.200 0.903 -11.369 1.00 83.38 347 ASP A O 1
ATOM 2847 N N . GLU A 1 348 ? 18.497 1.104 -13.601 1.00 79.56 348 GLU A N 1
ATOM 2848 C CA . GLU A 1 348 ? 17.930 -0.194 -14.015 1.00 79.56 348 GLU A CA 1
ATOM 2849 C C . GLU A 1 348 ? 18.598 -1.398 -13.323 1.00 79.56 348 GLU A C 1
ATOM 2851 O O . GLU A 1 348 ? 18.015 -2.479 -13.206 1.00 79.56 348 GLU A O 1
ATOM 2856 N N . LEU A 1 349 ? 19.836 -1.235 -12.842 1.00 76.62 349 LEU A N 1
ATOM 2857 C CA . LEU A 1 349 ? 20.560 -2.289 -12.129 1.00 76.62 349 LEU A CA 1
ATOM 2858 C C . LEU A 1 349 ? 20.163 -2.385 -10.652 1.00 76.62 349 LEU A C 1
ATOM 2860 O O . LEU A 1 349 ? 20.405 -3.413 -10.012 1.00 76.62 349 LEU A O 1
ATOM 2864 N N . LYS A 1 350 ? 19.595 -1.313 -10.088 1.00 78.31 350 LYS A N 1
ATOM 2865 C CA . LYS A 1 350 ? 19.282 -1.208 -8.655 1.00 78.31 350 LYS A CA 1
ATOM 2866 C C . LYS A 1 350 ? 17.790 -1.221 -8.363 1.00 78.31 350 LYS A C 1
ATOM 2868 O O . LYS A 1 350 ? 17.391 -1.676 -7.289 1.00 78.31 350 LYS A O 1
ATOM 2873 N N . MET A 1 351 ? 16.983 -0.730 -9.291 1.00 82.12 351 MET A N 1
ATOM 2874 C CA . MET A 1 351 ? 15.549 -0.513 -9.135 1.00 82.12 351 MET A CA 1
ATOM 2875 C C . MET A 1 351 ? 14.782 -1.310 -10.192 1.00 82.12 351 MET A C 1
ATOM 2877 O O . MET A 1 351 ? 15.288 -1.531 -11.288 1.00 82.12 351 MET A O 1
ATOM 2881 N N . SER A 1 352 ? 13.577 -1.781 -9.861 1.00 84.88 352 SER A N 1
ATOM 2882 C CA . SER A 1 352 ? 12.757 -2.569 -10.794 1.00 84.88 352 SER A CA 1
ATOM 2883 C C . SER A 1 352 ? 12.016 -1.704 -11.802 1.00 84.88 352 SER A C 1
ATOM 2885 O O . SER A 1 352 ? 11.769 -0.522 -11.572 1.00 84.88 352 SER A O 1
ATOM 2887 N N . ASP A 1 353 ? 11.555 -2.336 -12.878 1.00 84.50 353 ASP A N 1
ATOM 2888 C CA . ASP A 1 353 ? 10.607 -1.728 -13.816 1.00 84.50 353 ASP A CA 1
ATOM 2889 C C . ASP A 1 353 ? 9.297 -1.335 -13.110 1.00 84.50 353 ASP A C 1
ATOM 2891 O O . ASP A 1 353 ? 8.737 -0.277 -13.379 1.00 84.50 353 ASP A O 1
ATOM 2895 N N . ALA A 1 354 ? 8.830 -2.147 -12.150 1.00 86.12 354 ALA A N 1
ATOM 2896 C CA . ALA A 1 354 ? 7.650 -1.817 -11.347 1.00 86.12 354 ALA A CA 1
ATOM 2897 C C . ALA A 1 354 ? 7.866 -0.547 -10.511 1.00 86.12 354 ALA A C 1
ATOM 2899 O O . ALA A 1 354 ? 6.998 0.319 -10.484 1.00 86.12 354 ALA A O 1
ATOM 2900 N N . TYR A 1 355 ? 9.048 -0.395 -9.901 1.00 89.31 355 TYR A N 1
ATOM 2901 C CA . TYR A 1 355 ? 9.406 0.835 -9.198 1.00 89.31 355 TYR A CA 1
ATOM 2902 C C . TYR A 1 355 ? 9.357 2.049 -10.132 1.00 89.31 355 TYR A C 1
ATOM 2904 O O . TYR A 1 355 ? 8.815 3.081 -9.749 1.00 89.31 355 TYR A O 1
ATOM 2912 N N . LEU A 1 356 ? 9.872 1.927 -11.361 1.00 90.00 356 LEU A N 1
ATOM 2913 C CA . LEU A 1 356 ? 9.827 3.012 -12.344 1.00 90.00 356 LEU A CA 1
ATOM 2914 C C . LEU A 1 356 ? 8.389 3.390 -12.719 1.00 90.00 356 LEU A C 1
ATOM 2916 O O . LEU A 1 356 ? 8.066 4.576 -12.762 1.00 90.00 356 LEU A O 1
ATOM 2920 N N . LEU A 1 357 ? 7.526 2.402 -12.970 1.00 90.94 357 LEU A N 1
ATOM 2921 C CA . LEU A 1 357 ? 6.110 2.637 -13.269 1.00 90.94 357 LEU A CA 1
ATOM 2922 C C . LEU A 1 357 ? 5.424 3.399 -12.129 1.00 90.94 357 LEU A C 1
ATOM 2924 O O . LEU A 1 357 ? 4.788 4.427 -12.368 1.00 90.94 357 LEU A O 1
ATOM 2928 N N . ASP A 1 358 ? 5.616 2.942 -10.891 1.00 92.12 358 ASP A N 1
ATOM 2929 C CA . ASP A 1 358 ? 5.036 3.579 -9.709 1.00 92.12 358 ASP A CA 1
ATOM 2930 C C . ASP A 1 358 ? 5.629 4.974 -9.452 1.00 92.12 358 ASP A C 1
ATOM 2932 O O . ASP A 1 358 ? 4.925 5.879 -8.997 1.00 92.12 358 ASP A O 1
ATOM 2936 N N . LEU A 1 359 ? 6.905 5.192 -9.781 1.00 92.94 359 LEU A N 1
ATOM 2937 C CA . LEU A 1 359 ? 7.571 6.489 -9.655 1.00 92.94 359 LEU A CA 1
ATOM 2938 C C . LEU A 1 359 ? 7.031 7.506 -10.660 1.00 92.94 359 LEU A C 1
ATOM 2940 O O . LEU A 1 359 ? 6.747 8.646 -10.288 1.00 92.94 359 LEU A O 1
ATOM 2944 N N . ILE A 1 360 ? 6.827 7.087 -11.909 1.00 93.88 360 ILE A N 1
ATOM 2945 C CA . ILE A 1 360 ? 6.199 7.917 -12.943 1.00 93.88 360 ILE A CA 1
ATOM 2946 C C . ILE A 1 360 ? 4.764 8.265 -12.536 1.00 93.88 360 ILE A C 1
ATOM 2948 O O . ILE A 1 360 ? 4.359 9.423 -12.652 1.00 93.88 360 ILE A O 1
ATOM 2952 N N . GLU A 1 361 ? 4.000 7.302 -12.017 1.00 93.12 361 GLU A N 1
ATOM 2953 C CA . GLU A 1 361 ? 2.645 7.568 -11.533 1.00 93.12 361 GLU A CA 1
ATOM 2954 C C . GLU A 1 361 ? 2.649 8.541 -10.346 1.00 93.12 361 GLU A C 1
ATOM 2956 O O . GLU A 1 361 ? 1.864 9.489 -10.325 1.00 93.12 361 GLU A O 1
ATOM 2961 N N . THR A 1 362 ? 3.567 8.365 -9.394 1.00 93.44 362 THR A N 1
ATOM 2962 C CA . THR A 1 362 ? 3.720 9.270 -8.244 1.00 93.44 362 THR A CA 1
ATOM 2963 C C . THR A 1 362 ? 4.028 10.694 -8.703 1.00 93.44 362 THR A C 1
ATOM 2965 O O . THR A 1 362 ? 3.376 11.638 -8.254 1.00 93.44 362 THR A O 1
ATOM 2968 N N . GLN A 1 363 ? 4.958 10.857 -9.650 1.00 93.19 363 GLN A N 1
ATOM 2969 C CA . GLN A 1 363 ? 5.289 12.159 -10.229 1.00 93.19 363 GLN A CA 1
ATOM 2970 C C . GLN A 1 363 ? 4.089 12.779 -10.953 1.00 93.19 363 GLN A C 1
ATOM 2972 O O . GLN A 1 363 ? 3.818 13.969 -10.802 1.00 93.19 363 GLN A O 1
ATOM 2977 N N . HIS A 1 364 ? 3.337 11.984 -11.716 1.00 93.44 364 HIS A N 1
ATOM 2978 C CA . HIS A 1 364 ? 2.133 12.446 -12.407 1.00 93.44 364 HIS A CA 1
ATOM 2979 C C . HIS A 1 364 ? 1.057 12.940 -11.437 1.00 93.44 364 HIS A C 1
ATOM 2981 O O . HIS A 1 364 ? 0.477 14.008 -11.639 1.00 93.44 364 HIS A O 1
ATOM 2987 N N . VAL A 1 365 ? 0.797 12.191 -10.361 1.00 92.50 365 VAL A N 1
ATOM 2988 C CA . VAL A 1 365 ? -0.158 12.597 -9.320 1.00 92.50 365 VAL A CA 1
ATOM 2989 C C . VAL A 1 365 ? 0.315 13.880 -8.634 1.00 92.50 365 VAL A C 1
ATOM 2991 O O . VAL A 1 365 ? -0.487 14.799 -8.463 1.00 92.50 365 VAL A O 1
ATOM 2994 N N . PHE A 1 366 ? 1.606 13.987 -8.308 1.00 91.56 366 PHE A N 1
ATOM 2995 C CA . PHE A 1 366 ? 2.182 15.195 -7.717 1.00 91.56 366 PHE A CA 1
ATOM 2996 C C . PHE A 1 366 ? 2.000 16.425 -8.619 1.00 91.56 366 PHE A C 1
ATOM 2998 O O . PHE A 1 366 ? 1.494 17.453 -8.168 1.00 91.56 366 PHE A O 1
ATOM 3005 N N . VAL A 1 367 ? 2.324 16.315 -9.913 1.00 90.75 367 VAL A N 1
ATOM 3006 C CA . VAL A 1 367 ? 2.148 17.409 -10.885 1.00 90.75 367 VAL A CA 1
ATOM 3007 C C . VAL A 1 367 ? 0.676 17.798 -11.027 1.00 90.75 367 VAL A C 1
ATOM 3009 O O . VAL A 1 367 ? 0.366 18.984 -11.073 1.00 90.75 367 VAL A O 1
ATOM 3012 N N . LYS A 1 368 ? -0.254 16.836 -11.016 1.00 90.62 368 LYS A N 1
ATOM 3013 C CA . LYS A 1 368 ? -1.697 17.134 -11.023 1.00 90.62 368 LYS A CA 1
ATOM 3014 C C . LYS A 1 368 ? -2.158 17.892 -9.780 1.00 90.62 368 LYS A C 1
ATOM 3016 O O . LYS A 1 368 ? -3.008 18.775 -9.889 1.00 90.62 368 LYS A O 1
ATOM 3021 N N . ILE A 1 369 ? -1.641 17.547 -8.599 1.00 88.88 369 ILE A N 1
ATOM 3022 C CA . ILE A 1 369 ? -1.921 18.296 -7.364 1.00 88.88 369 ILE A CA 1
ATOM 3023 C C . ILE A 1 369 ? -1.380 19.721 -7.497 1.00 88.88 369 ILE A C 1
ATOM 3025 O O . ILE A 1 369 ? -2.088 20.675 -7.176 1.00 88.88 369 ILE A O 1
ATOM 3029 N N . PHE A 1 370 ? -0.159 19.857 -8.014 1.00 86.38 370 PHE A N 1
ATOM 3030 C CA . PHE A 1 370 ? 0.509 21.135 -8.228 1.00 86.38 370 PHE A CA 1
ATOM 3031 C C . PHE A 1 370 ? -0.244 22.042 -9.213 1.00 86.38 370 PHE A C 1
ATOM 3033 O O . PHE A 1 370 ? -0.461 23.217 -8.926 1.00 86.38 370 PHE A O 1
ATOM 3040 N N . GLU A 1 371 ? -0.685 21.499 -10.349 1.00 87.06 371 GLU A N 1
ATOM 3041 C CA . GLU A 1 371 ? -1.466 22.213 -11.364 1.00 87.06 371 GLU A CA 1
ATOM 3042 C C . GLU A 1 371 ? -2.784 22.733 -10.781 1.00 87.06 371 GLU A C 1
ATOM 3044 O O . GLU A 1 371 ? -3.090 23.920 -10.897 1.00 87.06 371 GLU A O 1
ATOM 3049 N N . LYS A 1 372 ? -3.536 21.869 -10.088 1.00 84.94 372 LYS A N 1
ATOM 3050 C CA . LYS A 1 372 ? -4.805 22.250 -9.451 1.00 84.94 372 LYS A CA 1
ATOM 3051 C C . LYS A 1 372 ? -4.625 23.320 -8.381 1.00 84.94 372 LYS A C 1
ATOM 3053 O O . LYS A 1 372 ? -5.463 24.208 -8.268 1.00 84.94 372 LYS A O 1
ATOM 3058 N N . PHE A 1 373 ? -3.552 23.232 -7.601 1.00 81.94 373 PHE A N 1
ATOM 3059 C CA . PHE A 1 373 ? -3.239 24.224 -6.578 1.00 81.94 373 PHE A CA 1
ATOM 3060 C C . PHE A 1 373 ? -2.909 25.585 -7.209 1.00 81.94 373 PHE A C 1
ATOM 3062 O O . PHE A 1 373 ? -3.513 26.594 -6.852 1.00 81.94 373 PHE A O 1
ATOM 3069 N N . CYS A 1 374 ? -2.039 25.604 -8.225 1.00 78.88 374 CYS A N 1
ATOM 3070 C CA . CYS A 1 374 ? -1.696 26.820 -8.965 1.00 78.88 374 CYS A CA 1
ATOM 3071 C C . CYS A 1 374 ? -2.902 27.450 -9.678 1.00 78.88 374 CYS A C 1
ATOM 3073 O O . CYS A 1 374 ? -3.004 28.675 -9.727 1.00 78.88 374 CYS A O 1
ATOM 3075 N N . GLY A 1 375 ? -3.806 26.628 -10.221 1.00 71.81 375 GLY A N 1
ATOM 3076 C CA . GLY A 1 375 ? -5.017 27.091 -10.899 1.00 71.81 375 GLY A CA 1
ATOM 3077 C C . GLY A 1 375 ? -6.055 27.727 -9.968 1.00 71.81 375 GLY A C 1
ATOM 3078 O O . GLY A 1 375 ? -6.839 28.549 -10.432 1.00 71.81 375 GLY A O 1
ATOM 3079 N N . HIS A 1 376 ? -6.060 27.378 -8.675 1.00 63.38 376 HIS A N 1
ATOM 3080 C CA . HIS A 1 376 ? -7.051 27.856 -7.702 1.00 63.38 376 HIS A CA 1
ATOM 3081 C C . HIS A 1 376 ? -6.541 29.001 -6.808 1.00 63.38 376 HIS A C 1
ATOM 3083 O O . HIS A 1 376 ? -7.336 29.850 -6.413 1.00 63.38 376 HIS A O 1
ATOM 3089 N N . GLU A 1 377 ? -5.243 29.042 -6.477 1.00 57.91 377 GLU A N 1
ATOM 3090 C CA . GLU A 1 377 ? -4.670 30.062 -5.576 1.00 57.91 377 GLU A CA 1
ATOM 3091 C C . GLU A 1 377 ? -3.894 31.180 -6.285 1.00 57.91 377 GLU A C 1
ATOM 3093 O O . GLU A 1 377 ? -3.565 32.172 -5.645 1.00 57.91 377 GLU A O 1
ATOM 3098 N N . GLY A 1 378 ? -3.649 31.080 -7.597 1.00 51.22 378 GLY A N 1
ATOM 3099 C CA . GLY A 1 378 ? -2.980 32.135 -8.359 1.00 51.22 378 GLY A CA 1
ATOM 3100 C C . GLY A 1 378 ? -1.526 32.350 -7.925 1.00 51.22 378 GLY A C 1
ATOM 3101 O O . GLY A 1 378 ? -1.232 33.091 -6.997 1.00 51.22 378 GLY A O 1
ATOM 3102 N N . THR A 1 379 ? -0.587 31.780 -8.686 1.00 54.12 379 THR A N 1
ATOM 3103 C CA . THR A 1 379 ? 0.877 31.978 -8.564 1.00 54.12 379 THR A CA 1
ATOM 3104 C C . THR A 1 379 ? 1.498 31.638 -7.200 1.00 54.12 379 THR A C 1
ATOM 3106 O O . THR A 1 379 ? 1.465 32.412 -6.251 1.00 54.12 379 THR A O 1
ATOM 3109 N N . LEU A 1 380 ? 2.221 30.513 -7.146 1.00 57.28 380 LEU A N 1
ATOM 3110 C CA . LEU A 1 380 ? 3.159 30.220 -6.059 1.00 57.28 380 LEU A CA 1
ATOM 3111 C C . LEU A 1 380 ? 4.232 31.313 -5.970 1.00 57.28 380 LEU A C 1
ATOM 3113 O O . LEU A 1 380 ? 5.024 31.506 -6.899 1.00 57.28 380 LEU A O 1
ATOM 3117 N N . PHE A 1 381 ? 4.310 31.987 -4.825 1.00 56.84 381 PHE A N 1
ATOM 3118 C CA . PHE A 1 381 ? 5.422 32.879 -4.519 1.00 56.84 381 PHE A CA 1
ATOM 3119 C C . PHE A 1 381 ? 6.674 32.044 -4.246 1.00 56.84 381 PHE A C 1
ATOM 3121 O O . PHE A 1 381 ? 6.910 31.568 -3.138 1.00 56.84 381 PHE A O 1
ATOM 3128 N N . VAL A 1 382 ? 7.499 31.853 -5.276 1.00 57.81 382 VAL A N 1
ATOM 3129 C CA . VAL A 1 382 ? 8.825 31.254 -5.115 1.00 57.81 382 VAL A CA 1
ATOM 3130 C C . VAL A 1 382 ? 9.651 32.195 -4.242 1.00 57.81 382 VAL A C 1
ATOM 3132 O O . VAL A 1 382 ? 10.040 33.278 -4.688 1.00 57.81 382 VAL A O 1
ATOM 3135 N N . GLN A 1 383 ? 9.942 31.792 -3.001 1.00 51.38 383 GLN A N 1
ATOM 3136 C CA . GLN A 1 383 ? 10.947 32.474 -2.193 1.00 51.38 383 GLN A CA 1
ATOM 3137 C C . GLN A 1 383 ? 12.257 32.448 -2.984 1.00 51.38 383 GLN A C 1
ATOM 3139 O O . GLN A 1 383 ? 12.857 31.394 -3.206 1.00 51.38 383 GLN A O 1
ATOM 3144 N N . LYS A 1 384 ? 12.676 33.614 -3.493 1.00 44.53 384 LYS A N 1
ATOM 3145 C CA . LYS A 1 384 ? 13.964 33.761 -4.172 1.00 44.53 384 LYS A CA 1
ATOM 3146 C C . LYS A 1 384 ? 15.029 33.187 -3.245 1.00 44.53 384 LYS A C 1
ATOM 3148 O O . LYS A 1 384 ? 15.213 33.711 -2.148 1.00 44.53 384 LYS A O 1
ATOM 3153 N N . ARG A 1 385 ? 15.767 32.167 -3.706 1.00 48.28 385 ARG A N 1
ATOM 3154 C CA . ARG A 1 385 ? 17.047 31.794 -3.091 1.00 48.28 385 ARG A CA 1
ATOM 3155 C C . ARG A 1 385 ? 17.830 33.090 -2.917 1.00 48.28 385 ARG A C 1
ATOM 3157 O O . ARG A 1 385 ? 18.127 33.755 -3.914 1.00 48.28 385 ARG A O 1
ATOM 3164 N N . ILE A 1 386 ? 18.101 33.474 -1.670 1.00 45.09 386 ILE A N 1
ATOM 3165 C CA . ILE A 1 386 ? 18.950 34.619 -1.360 1.00 45.09 386 ILE A CA 1
ATOM 3166 C C . ILE A 1 386 ? 20.281 34.311 -2.040 1.00 45.09 386 ILE A C 1
ATOM 3168 O O . ILE A 1 386 ? 21.031 33.444 -1.596 1.00 45.09 386 ILE A O 1
ATOM 3172 N N . LYS A 1 387 ? 20.536 34.951 -3.188 1.00 44.78 387 LYS A N 1
ATOM 3173 C CA . LYS A 1 387 ? 21.837 34.890 -3.850 1.00 44.78 387 LYS A CA 1
ATOM 3174 C C . LYS A 1 387 ? 22.831 35.361 -2.803 1.00 44.78 387 LYS A C 1
ATOM 3176 O O . LYS A 1 387 ? 22.773 36.526 -2.411 1.00 44.78 387 LYS A O 1
ATOM 3181 N N . GLY A 1 388 ? 23.675 34.440 -2.329 1.00 44.56 388 GLY A N 1
ATOM 3182 C CA . GLY A 1 388 ? 24.712 34.721 -1.346 1.00 44.56 388 GLY A CA 1
ATOM 3183 C C . GLY A 1 388 ? 25.392 36.030 -1.715 1.00 44.56 388 GLY A C 1
ATOM 3184 O O . GLY A 1 388 ? 25.849 36.193 -2.851 1.00 44.56 388 GLY A O 1
ATOM 3185 N N . GLY A 1 389 ? 25.333 36.991 -0.791 1.00 42.19 389 GLY A N 1
ATOM 3186 C CA . GLY A 1 389 ? 25.783 38.354 -1.019 1.00 42.19 389 GLY A CA 1
ATOM 3187 C C . GLY A 1 389 ? 27.155 38.337 -1.673 1.00 42.19 389 GLY A C 1
ATOM 3188 O O . GLY A 1 389 ? 28.106 37.765 -1.141 1.00 42.19 389 GLY A O 1
ATOM 3189 N N . ARG A 1 390 ? 27.237 38.934 -2.862 1.00 42.56 390 ARG A N 1
ATOM 3190 C CA . ARG A 1 390 ? 28.478 39.151 -3.602 1.00 42.56 390 ARG A CA 1
ATOM 3191 C C . ARG A 1 390 ? 29.432 39.854 -2.633 1.00 42.56 390 ARG A C 1
ATOM 3193 O O . ARG A 1 390 ? 29.234 41.033 -2.349 1.00 42.56 390 ARG A O 1
ATOM 3200 N N . ARG A 1 391 ? 30.405 39.125 -2.063 1.00 47.44 391 ARG A N 1
ATOM 3201 C CA . ARG A 1 391 ? 31.457 39.702 -1.212 1.00 47.44 391 ARG A CA 1
ATOM 3202 C C . ARG A 1 391 ? 32.023 40.892 -1.982 1.00 47.44 391 ARG A C 1
ATOM 3204 O O . ARG A 1 391 ? 32.636 40.701 -3.034 1.00 47.44 391 ARG A O 1
ATOM 3211 N N . LYS A 1 392 ? 31.762 42.114 -1.503 1.00 45.19 392 LYS A N 1
ATOM 3212 C CA . LYS A 1 392 ? 32.419 43.317 -2.014 1.00 45.19 392 LYS A CA 1
ATOM 3213 C C . LYS A 1 392 ? 33.916 43.045 -1.906 1.00 45.19 392 LYS A C 1
ATOM 3215 O O . LYS A 1 392 ? 34.430 42.864 -0.803 1.00 45.19 392 LYS A O 1
ATOM 3220 N N . ARG A 1 393 ? 34.594 42.961 -3.053 1.00 48.53 393 ARG A N 1
ATOM 3221 C CA . ARG A 1 393 ? 36.049 43.100 -3.114 1.00 48.53 393 ARG A CA 1
ATOM 3222 C C . ARG A 1 393 ? 36.375 44.388 -2.361 1.00 48.53 393 ARG A C 1
ATOM 3224 O O . ARG A 1 393 ? 35.913 45.450 -2.774 1.00 48.53 393 ARG A O 1
ATOM 3231 N N . LYS A 1 394 ? 37.097 44.280 -1.244 1.00 40.47 394 LYS A N 1
ATOM 3232 C CA . LYS A 1 394 ? 37.783 45.432 -0.659 1.00 40.47 394 LYS A CA 1
ATOM 3233 C C . LYS A 1 394 ? 38.742 45.931 -1.737 1.00 40.47 394 LYS A C 1
ATOM 3235 O O . LYS A 1 394 ? 39.629 45.190 -2.153 1.00 40.47 394 LYS A O 1
ATOM 3240 N N . GLY A 1 395 ? 38.444 47.104 -2.278 1.00 45.47 395 GLY A N 1
ATOM 3241 C CA . GLY A 1 395 ? 39.351 47.858 -3.123 1.00 45.47 395 GLY A CA 1
ATOM 3242 C C . GLY A 1 395 ? 40.089 48.858 -2.245 1.00 45.47 395 GLY A C 1
ATOM 3243 O O . GLY A 1 395 ? 39.422 49.561 -1.488 1.00 45.47 395 GLY A O 1
ATOM 3244 N N . GLN A 1 396 ? 41.410 48.871 -2.437 1.00 36.69 396 GLN A N 1
ATOM 3245 C CA . GLN A 1 396 ? 42.442 49.752 -1.878 1.00 36.69 396 GLN A CA 1
ATOM 3246 C C . GLN A 1 396 ? 42.781 49.563 -0.401 1.00 36.69 396 GLN A C 1
ATOM 3248 O O . GLN A 1 396 ? 41.911 49.766 0.474 1.00 36.69 396 GLN A O 1
#

InterPro domains:
  IPR006906 Timeless, N-terminal [PF04821] (2-141)
  IPR044998 Timeless [PTHR22940] (3-394)

Foldseek 3Di:
DLVPDDPVNLVVVVVVLVVLLVCLPDDFDPVPPDAFQEADPLNVSLVVCVVVCVLVVLLVLLQDPSNLVCLLSSLSSLCSNCVQEDLQVLLPQDPPCPPVNVVVVVVVVVVVVVVVVVVVVCCCVVVVDVDDPVPWDWDFDPPDADPVRHTDIDGHDCPDPVPDDPCPPPDDDDDPPLRDFDADDNSHGRYHSVSSVVVSVSLVSCLVRGVLVSLLSVVVCVVPVVVVVRDCLSSLSSLLNSLSNCLNNPPDCVSVVNCLDLVNLVVLLVQLVVLVVCCVVPVPCLQVSQVSNLSSLSSNLSSLVSLVSLCVDPDPVSNVSSVVSLVVQVQDVSNVCSLVVCQVPDDRSRHHPVSNVSSVSSVVSVVVSVVVNCVPPPDDPNPPPPPPPPPPPPDD

Sequence (396 aa):
DPSERSEDHSLTVERILLLIRNVLYAPADPSEARPDDDANVHDQVLWALRQSGTLDILLYIGSASAERLYYMHLVEVLSLMLREQNAGSLAEAAPQRSQAEKMRDEAELLAIRHRETSEKRRKVKGYGGARHSSFGGTFVVQDMKSISDNALIYHKPLGKLDKLSFDVDKQKPKTPRHRMPFVATSTERRSAFAVRLFLKDFCSEFLNGAYNTVMNHVKDNVVRNRAQQHDESYYLWAMRFFMEFNRKHRFEVKLVSETTSVQTFHYVQQLSENYYDLMSTCKKKLRLWSRRLHLALLAYRELFLTLCAMDRSTDETVRDSSKVIKSNILYVPEYREFVLTLLVNYDELKMSDAYLLDLIETQHVFVKIFEKFCGHEGTLFVQKRIKGGRRKRKGQ

Secondary structure (DSSP, 8-state):
-GGG--HHHHHHHHHHHHHHHHHHHSPPPTT--PPTTS--HHHHHHHHHHHTTHHHHHHHHHH-GGGGGGHHHHHHHHHHHTTT--HHHHHH--SS--HHHHHHHHHHHHHHHHHHHHHHHHHHHHH--SS-TT----EEEEEEE-TTSSEEEE-S--S-GGG--SSTTS-PPPPPGGGS-B----------HHHHHHHHHHHHHHHHHTHHHHHHHHHHHHHH-GGG---HHHHHHHHHHHHHHHHHH---GGGGTTTSSHHHHHHHHHHHHHHHHHHHH-GGGHHHHHHHHHHHHHHHHHHHHHHHHHTT-S-HHHHHHHHHHHHHHHHSHHHHHHHHHHHHT--TTTSBHHHHHHHHHHHHHHHHHHHHHHHHHT------------------

Organism: Acanthoscelides obtectus (NCBI:txid200917)

Radius of gyration: 27.81 Å; chains: 1; bounding box: 67×78×89 Å

pLDDT: mean 80.77, std 13.48, range [36.69, 95.0]